Protein AF-0000000080332801 (afdb_homodimer)

pLDDT: mean 93.32, std 7.04, range [42.34, 98.81]

InterPro domains:
  IPR000515 ABC transporter type 1, transmembrane domain MetI-like [PF00528] (77-246)
  IPR000515 ABC transporter type 1, transmembrane domain MetI-like [PS50928] (59-239)
  IPR000515 ABC transporter type 1, transmembrane domain MetI-like [cd06261] (59-235)
  IPR035906 MetI-like superfamily [G3DSA:1.10.3720.10] (52-247)
  IPR035906 MetI-like superfamily [SSF161098] (54-238)

Radius of gyration: 24.76 Å; Cα contacts (8 Å, |Δi|>4): 729; chains: 2; bounding box: 64×70×62 Å

Solvent-accessible surface area (backbone atoms only — not comparable to full-atom values): 24613 Å² total; per-residue (Å²): 95,71,63,58,40,51,51,51,50,52,51,50,48,41,48,49,33,66,64,57,82,47,53,57,58,74,38,53,38,66,66,52,29,50,50,38,45,51,43,22,64,35,76,49,97,91,40,33,26,59,94,69,39,30,50,66,54,20,42,48,51,43,50,48,42,48,53,54,9,25,46,51,7,39,53,50,7,47,54,51,4,49,45,32,29,73,34,66,69,55,29,57,55,44,47,64,57,43,53,49,56,63,51,33,40,65,63,60,53,42,49,57,33,32,70,70,56,40,82,62,66,55,28,57,29,51,46,20,15,61,49,5,17,40,44,14,19,52,28,23,19,53,28,40,56,61,52,56,62,65,60,53,49,50,39,43,71,74,65,42,48,76,66,48,38,41,63,70,45,42,48,64,70,15,40,63,49,26,50,53,13,44,54,50,13,49,53,46,18,52,36,48,48,42,45,47,21,49,65,67,28,72,77,22,42,34,6,48,24,40,54,29,38,76,68,54,36,42,34,53,27,51,42,36,40,48,50,50,30,52,52,41,51,49,50,51,52,50,52,52,52,49,47,49,69,74,40,62,64,73,76,69,111,95,70,62,58,39,51,50,52,49,49,50,50,48,39,50,50,33,66,65,57,83,47,54,58,59,74,37,53,37,65,66,52,29,50,50,38,46,50,42,23,64,36,74,50,96,91,41,34,25,60,96,71,37,32,49,66,52,21,44,48,52,43,51,48,42,47,53,52,10,26,48,52,7,39,53,50,7,47,54,52,5,51,46,32,28,74,34,66,69,55,28,56,56,43,48,63,57,44,51,48,54,62,51,33,38,62,64,59,52,44,48,57,33,32,69,70,57,38,80,63,66,54,27,58,30,51,47,19,16,61,48,5,18,41,45,13,18,51,29,22,19,54,27,39,56,62,53,55,63,65,61,54,48,51,38,42,72,74,66,42,49,75,65,48,37,41,65,70,45,42,47,64,70,14,40,66,50,25,50,52,13,44,54,51,12,48,53,47,18,53,37,48,47,42,45,47,20,49,66,68,29,72,76,22,42,32,6,48,25,41,55,28,38,76,69,53,35,42,36,51,28,51,41,35,38,50,50,50,30,51,51,39,51,50,52,51,52,49,51,52,52,47,48,49,70,75,38,63,64,74,76,70,112

Structure (mmCIF, N/CA/C/O backbone):
data_AF-0000000080332801-model_v1
#
loop_
_entity.id
_entity.type
_entity.pdbx_description
1 polymer 'ABC transporter permease'
#
loop_
_atom_site.group_PDB
_atom_site.id
_atom_site.type_symbol
_atom_site.label_atom_id
_atom_site.label_alt_id
_atom_site.label_comp_id
_atom_site.label_asym_id
_atom_site.label_entity_id
_atom_site.label_seq_id
_atom_site.pdbx_PDB_ins_code
_atom_site.Cartn_x
_atom_site.Cartn_y
_atom_site.Cartn_z
_atom_site.occupancy
_atom_site.B_iso_or_equiv
_atom_site.auth_seq_id
_atom_site.auth_comp_id
_atom_site.auth_asym_id
_atom_site.auth_atom_id
_atom_site.pdbx_PDB_model_num
ATOM 1 N N . MET A 1 1 ? 22.516 17.922 -10.969 1 60.25 1 MET A N 1
ATOM 2 C CA . MET A 1 1 ? 22.812 16.812 -10.062 1 60.25 1 MET A CA 1
ATOM 3 C C . MET A 1 1 ? 21.969 15.594 -10.383 1 60.25 1 MET A C 1
ATOM 5 O O . MET A 1 1 ? 22.469 14.469 -10.406 1 60.25 1 MET A O 1
ATOM 9 N N . PRO A 1 2 ? 20.75 15.844 -10.875 1 74.69 2 PRO A N 1
ATOM 10 C CA . PRO A 1 2 ? 19.953 14.656 -11.203 1 74.69 2 PRO A CA 1
ATOM 11 C C . PRO A 1 2 ? 20.547 13.867 -12.375 1 74.69 2 PRO A C 1
ATOM 13 O O . PRO A 1 2 ? 20.609 12.633 -12.32 1 74.69 2 PRO A O 1
ATOM 16 N N . LEU A 1 3 ? 21.234 14.547 -13.242 1 82.44 3 LEU A N 1
ATOM 17 C CA . LEU A 1 3 ? 21.766 13.859 -14.414 1 82.44 3 LEU A CA 1
ATOM 18 C C . LEU A 1 3 ? 23.047 13.102 -14.07 1 82.44 3 LEU A C 1
ATOM 20 O O . LEU A 1 3 ? 23.281 12 -14.578 1 82.44 3 LEU A O 1
ATOM 24 N N . GLY A 1 4 ? 23.781 13.711 -13.219 1 84.75 4 GLY A N 1
ATOM 25 C CA . GLY A 1 4 ? 25 13.055 -12.758 1 84.75 4 GLY A CA 1
ATOM 26 C C . GLY A 1 4 ? 24.734 11.773 -11.992 1 84.75 4 GLY A C 1
ATOM 27 O O . GLY A 1 4 ? 25.438 10.781 -12.164 1 84.75 4 GLY A O 1
ATOM 28 N N . SER A 1 5 ? 23.703 11.891 -11.258 1 88.69 5 SER A N 1
ATOM 29 C CA . SER A 1 5 ? 23.312 10.719 -10.477 1 88.69 5 SER A CA 1
ATOM 30 C C . SER A 1 5 ? 22.844 9.578 -11.375 1 88.69 5 SER A C 1
ATOM 32 O O . SER A 1 5 ? 23.172 8.414 -11.125 1 88.69 5 SER A O 1
ATOM 34 N N . LEU A 1 6 ? 22.125 9.859 -12.391 1 89 6 LEU A N 1
ATOM 35 C CA . LEU A 1 6 ? 21.625 8.852 -13.328 1 89 6 LEU A CA 1
ATOM 36 C C . LEU A 1 6 ? 22.781 8.227 -14.117 1 89 6 LEU A C 1
ATOM 38 O O . LEU A 1 6 ? 22.812 7.012 -14.305 1 89 6 LEU A O 1
ATOM 42 N N . LEU A 1 7 ? 23.703 9.078 -14.523 1 90 7 LEU A N 1
ATOM 43 C CA . LEU A 1 7 ? 24.859 8.586 -15.273 1 90 7 LEU A CA 1
ATOM 44 C C . LEU A 1 7 ? 25.703 7.66 -14.414 1 90 7 LEU A C 1
ATOM 46 O O . LEU A 1 7 ? 26.172 6.621 -14.891 1 90 7 LEU A O 1
ATOM 50 N N . LEU A 1 8 ? 25.875 8.094 -13.242 1 89 8 LEU A N 1
ATOM 51 C CA . LEU A 1 8 ? 26.641 7.258 -12.32 1 89 8 LEU A CA 1
ATOM 52 C C . LEU A 1 8 ? 25.953 5.91 -12.117 1 89 8 LEU A C 1
ATOM 54 O O . LEU A 1 8 ? 26.609 4.871 -12.086 1 89 8 LEU A O 1
ATOM 58 N N . PHE A 1 9 ? 24.688 5.953 -11.984 1 90.12 9 PHE A N 1
ATOM 59 C CA . PHE A 1 9 ? 23.922 4.723 -11.805 1 90.12 9 PHE A CA 1
ATOM 60 C C . PHE A 1 9 ? 24.062 3.816 -13.023 1 90.12 9 PHE A C 1
ATOM 62 O O . PHE A 1 9 ? 24.281 2.611 -12.883 1 90.12 9 PHE A O 1
ATOM 69 N N . LEU A 1 10 ? 23.984 4.41 -14.203 1 89.81 10 LEU A N 1
ATOM 70 C CA . LEU A 1 10 ? 24.062 3.627 -15.43 1 89.81 10 LEU A CA 1
ATOM 71 C C . LEU A 1 10 ? 25.453 3.031 -15.609 1 89.81 10 LEU A C 1
ATOM 73 O O . LEU A 1 10 ? 25.594 1.893 -16.062 1 89.81 10 LEU A O 1
ATOM 77 N N . LEU A 1 11 ? 26.391 3.785 -15.242 1 91.25 11 LEU A N 1
ATOM 78 C CA . LEU A 1 11 ? 27.766 3.312 -15.336 1 91.25 11 LEU A CA 1
ATOM 79 C C . LEU A 1 11 ? 28.016 2.172 -14.352 1 91.25 11 LEU A C 1
ATOM 81 O O . LEU A 1 11 ? 28.656 1.173 -14.703 1 91.25 11 LEU A O 1
ATOM 85 N N . LEU A 1 12 ? 27.5 2.32 -13.219 1 90.69 12 LEU A N 1
ATOM 86 C CA . LEU A 1 12 ? 27.656 1.27 -12.219 1 90.69 12 LEU A CA 1
ATOM 87 C C . LEU A 1 12 ? 26.891 0.014 -12.625 1 90.69 12 LEU A C 1
ATOM 89 O O . LEU A 1 12 ? 27.375 -1.104 -12.43 1 90.69 12 LEU A O 1
ATOM 93 N N . TRP A 1 13 ? 25.719 0.267 -13.172 1 91.69 13 TRP A N 1
ATOM 94 C CA . TRP A 1 13 ? 24.906 -0.839 -13.672 1 91.69 13 TRP A CA 1
ATOM 95 C C . TRP A 1 13 ? 25.625 -1.595 -14.773 1 91.69 13 TRP A C 1
ATOM 97 O O . TRP A 1 13 ? 25.734 -2.822 -14.727 1 91.69 13 TRP A O 1
ATOM 107 N N . GLN A 1 14 ? 26.203 -0.859 -15.648 1 91.19 14 GLN A N 1
ATOM 108 C CA . GLN A 1 14 ? 26.938 -1.455 -16.75 1 91.19 14 GLN A CA 1
ATOM 109 C C . GLN A 1 14 ? 28.188 -2.182 -16.266 1 91.19 14 GLN A C 1
ATOM 111 O O . GLN A 1 14 ? 28.516 -3.266 -16.75 1 91.19 14 GLN A O 1
ATOM 116 N N . ALA A 1 15 ? 28.812 -1.597 -15.328 1 92.06 15 ALA A N 1
ATOM 117 C CA . ALA A 1 15 ? 30.016 -2.195 -14.773 1 92.06 15 ALA A CA 1
ATOM 118 C C . ALA A 1 15 ? 29.703 -3.498 -14.047 1 92.06 15 ALA A C 1
ATOM 120 O O . ALA A 1 15 ? 30.453 -4.477 -14.164 1 92.06 15 ALA A O 1
ATOM 121 N N . LEU A 1 16 ? 28.641 -3.453 -13.391 1 90.19 16 LEU A N 1
ATOM 122 C CA . LEU A 1 16 ? 28.234 -4.656 -12.672 1 90.19 16 LEU A CA 1
ATOM 123 C C . LEU A 1 16 ? 27.859 -5.77 -13.641 1 90.19 16 LEU A C 1
ATOM 125 O O . LEU A 1 16 ? 28.25 -6.926 -13.445 1 90.19 16 LEU A O 1
ATOM 129 N N . ALA A 1 17 ? 27.156 -5.414 -14.617 1 89.88 17 ALA A N 1
ATOM 130 C CA . ALA A 1 17 ? 26.734 -6.395 -15.617 1 89.88 17 ALA A CA 1
ATOM 131 C C . ALA A 1 17 ? 27.938 -6.957 -16.359 1 89.88 17 ALA A C 1
ATOM 133 O O . ALA A 1 17 ? 27.984 -8.148 -16.672 1 89.88 17 ALA A O 1
ATOM 134 N N . ALA A 1 18 ? 28.906 -6.098 -16.547 1 89.38 18 ALA A N 1
ATOM 135 C CA . ALA A 1 18 ? 30.078 -6.477 -17.328 1 89.38 18 ALA A CA 1
ATOM 136 C C . ALA A 1 18 ? 31.062 -7.281 -16.484 1 89.38 18 ALA A C 1
ATOM 138 O O . ALA A 1 18 ? 31.906 -8.016 -17.031 1 89.38 18 ALA A O 1
ATOM 139 N N . SER A 1 19 ? 31.016 -7.09 -15.227 1 89.38 19 SER A N 1
ATOM 140 C CA . SER A 1 19 ? 31.969 -7.75 -14.352 1 89.38 19 SER A CA 1
ATOM 141 C C . SER A 1 19 ? 31.828 -9.266 -14.406 1 89.38 19 SER A C 1
ATOM 143 O O . SER A 1 19 ? 32.75 -10 -14.055 1 89.38 19 SER A O 1
ATOM 145 N N . GLY A 1 20 ? 30.625 -9.711 -14.742 1 85.25 20 GLY A N 1
ATOM 146 C CA . GLY A 1 20 ? 30.375 -11.148 -14.797 1 85.25 20 GLY A CA 1
ATOM 147 C C . GLY A 1 20 ? 30.172 -11.758 -13.422 1 85.25 20 GLY A C 1
ATOM 148 O O . GLY A 1 20 ? 30.047 -12.984 -13.297 1 85.25 20 GLY A O 1
ATOM 149 N N . ALA A 1 21 ? 30.125 -10.922 -12.469 1 85.69 21 ALA A N 1
ATOM 150 C CA . ALA A 1 21 ? 29.922 -11.406 -11.102 1 85.69 21 ALA A CA 1
ATOM 151 C C . ALA A 1 21 ? 28.547 -12.07 -10.953 1 85.69 21 ALA A C 1
ATOM 153 O O . ALA A 1 21 ? 28.359 -12.93 -10.094 1 85.69 21 ALA A O 1
ATOM 154 N N . TRP A 1 22 ? 27.656 -11.68 -11.82 1 86 22 TRP A N 1
ATOM 155 C CA . TRP A 1 22 ? 26.297 -12.219 -11.805 1 86 22 TRP A CA 1
ATOM 156 C C . TRP A 1 22 ? 25.875 -12.656 -13.203 1 86 22 TRP A C 1
ATOM 158 O O . TRP A 1 22 ? 26.391 -12.156 -14.203 1 86 22 TRP A O 1
ATOM 168 N N . SER A 1 23 ? 25.016 -13.625 -13.188 1 89.44 23 SER A N 1
ATOM 169 C CA . SER A 1 23 ? 24.453 -14.055 -14.461 1 89.44 23 SER A CA 1
ATOM 170 C C . SER A 1 23 ? 23.609 -12.953 -15.102 1 89.44 23 SER A C 1
ATOM 172 O O . SER A 1 23 ? 23.141 -12.047 -14.406 1 89.44 23 SER A O 1
ATOM 174 N N . GLU A 1 24 ? 23.453 -13.039 -16.359 1 87.75 24 GLU A N 1
ATOM 175 C CA . GLU A 1 24 ? 22.625 -12.078 -17.078 1 87.75 24 GLU A CA 1
ATOM 176 C C . GLU A 1 24 ? 21.156 -12.164 -16.641 1 87.75 24 GLU A C 1
ATOM 178 O O . GLU A 1 24 ? 20.406 -11.203 -16.781 1 87.75 24 GLU A O 1
ATOM 183 N N . THR A 1 25 ? 20.875 -13.312 -16.156 1 87.56 25 THR A N 1
ATOM 184 C CA . THR A 1 25 ? 19.516 -13.477 -15.648 1 87.56 25 THR A CA 1
ATOM 185 C C . THR A 1 25 ? 19.297 -12.625 -14.406 1 87.56 25 THR A C 1
ATOM 187 O O . THR A 1 25 ? 18.219 -12.07 -14.203 1 87.56 25 THR A O 1
ATOM 190 N N . LEU A 1 26 ? 20.297 -12.484 -13.672 1 90.44 26 LEU A N 1
ATOM 191 C CA . LEU A 1 26 ? 20.203 -11.727 -12.43 1 90.44 26 LEU A CA 1
ATOM 192 C C . LEU A 1 26 ? 20.391 -10.234 -12.688 1 90.44 26 LEU A C 1
ATOM 194 O O . LEU A 1 26 ? 19.625 -9.406 -12.203 1 90.44 26 LEU A O 1
ATOM 198 N N . VAL A 1 27 ? 21.391 -9.961 -13.523 1 92.81 27 VAL A N 1
ATOM 199 C CA . VAL A 1 27 ? 21.688 -8.562 -13.82 1 92.81 27 VAL A CA 1
ATOM 200 C C . VAL A 1 27 ? 21.922 -8.391 -15.32 1 92.81 27 VAL A C 1
ATOM 202 O O . VAL A 1 27 ? 23.062 -8.391 -15.781 1 92.81 27 VAL A O 1
ATOM 205 N N . PRO A 1 28 ? 20.828 -8.195 -15.984 1 94.62 28 PRO A N 1
ATOM 206 C CA . PRO A 1 28 ? 21.031 -7.934 -17.422 1 94.62 28 PRO A CA 1
ATOM 207 C C . PRO A 1 28 ? 21.641 -6.559 -17.688 1 94.62 28 PRO A C 1
ATOM 209 O O . PRO A 1 28 ? 21.344 -5.602 -16.969 1 94.62 28 PRO A O 1
ATOM 212 N N . PRO A 1 29 ? 22.484 -6.559 -18.703 1 94.12 29 PRO A N 1
ATOM 213 C CA . PRO A 1 29 ? 22.984 -5.23 -19.047 1 94.12 29 PRO A CA 1
ATOM 214 C C . PRO A 1 29 ? 21.875 -4.281 -19.516 1 94.12 29 PRO A C 1
ATOM 216 O O . PRO A 1 29 ? 20.828 -4.734 -19.984 1 94.12 29 PRO A O 1
ATOM 219 N N . PRO A 1 30 ? 22.188 -3.035 -19.406 1 94.75 30 PRO A N 1
ATOM 220 C CA . PRO A 1 30 ? 21.188 -2.043 -19.812 1 94.75 30 PRO A CA 1
ATOM 221 C C . PRO A 1 30 ? 20.75 -2.203 -21.281 1 94.75 30 PRO A C 1
ATOM 223 O O . PRO A 1 30 ? 19.609 -1.921 -21.609 1 94.75 30 PRO A O 1
ATOM 226 N N . THR A 1 31 ? 21.594 -2.703 -22.094 1 94.25 31 THR A N 1
ATOM 227 C CA . THR A 1 31 ? 21.281 -2.859 -23.516 1 94.25 31 THR A CA 1
ATOM 228 C C . THR A 1 31 ? 20.203 -3.926 -23.703 1 94.25 31 THR A C 1
ATOM 230 O O . THR A 1 31 ? 19.344 -3.789 -24.578 1 94.25 31 THR A O 1
ATOM 233 N N . LYS A 1 32 ? 20.219 -4.941 -22.922 1 95.69 32 LYS A N 1
ATOM 234 C CA . LYS A 1 32 ? 19.219 -5.996 -23.016 1 95.69 32 LYS A CA 1
ATOM 235 C C . LYS A 1 32 ? 17.859 -5.5 -22.531 1 95.69 32 LYS A C 1
ATOM 237 O O . LYS A 1 32 ? 16.828 -5.91 -23.062 1 95.69 32 LYS A O 1
ATOM 242 N N . VAL A 1 33 ? 17.906 -4.699 -21.562 1 97.19 33 VAL A N 1
ATOM 243 C CA . VAL A 1 33 ? 16.672 -4.109 -21.062 1 97.19 33 VAL A CA 1
ATOM 244 C C . VAL A 1 33 ? 16.078 -3.184 -22.125 1 97.19 33 VAL A C 1
ATOM 246 O O . VAL A 1 33 ? 14.867 -3.176 -22.344 1 97.19 33 VAL A O 1
ATOM 249 N N . TRP A 1 34 ? 16.938 -2.447 -22.781 1 96.56 34 TRP A N 1
ATOM 250 C CA . TRP A 1 34 ? 16.484 -1.583 -23.875 1 96.56 34 TRP A CA 1
ATOM 251 C C . TRP A 1 34 ? 15.891 -2.406 -25.016 1 96.56 34 TRP A C 1
ATOM 253 O O . TRP A 1 34 ? 14.852 -2.049 -25.578 1 96.56 34 TRP A O 1
ATOM 263 N N . ASP A 1 35 ? 16.562 -3.482 -25.344 1 96.38 35 ASP A N 1
ATOM 264 C CA . ASP A 1 35 ? 16.062 -4.363 -26.391 1 96.38 35 ASP A CA 1
ATOM 265 C C . ASP A 1 35 ? 14.688 -4.93 -26.031 1 96.38 35 ASP A C 1
ATOM 267 O O . ASP A 1 35 ? 13.797 -5.008 -26.875 1 96.38 35 ASP A O 1
ATOM 271 N N . ALA A 1 36 ? 14.602 -5.297 -24.766 1 97.12 36 ALA A N 1
ATOM 272 C CA . ALA A 1 36 ? 13.312 -5.793 -24.281 1 97.12 36 ALA A CA 1
ATOM 273 C C . ALA A 1 36 ? 12.234 -4.723 -24.406 1 97.12 36 ALA A C 1
ATOM 275 O O . ALA A 1 36 ? 11.102 -5.016 -24.797 1 97.12 36 ALA A O 1
ATOM 276 N N . PHE A 1 37 ? 12.594 -3.506 -24.125 1 97.94 37 PHE A N 1
ATOM 277 C CA . PHE A 1 37 ? 11.664 -2.393 -24.234 1 97.94 37 PHE A CA 1
ATOM 278 C C . PHE A 1 37 ? 11.188 -2.236 -25.688 1 97.94 37 PHE A C 1
ATOM 280 O O . PHE A 1 37 ? 9.992 -2.078 -25.938 1 97.94 37 PHE A O 1
ATOM 287 N N . VAL A 1 38 ? 12.094 -2.328 -26.547 1 96.94 38 VAL A N 1
ATOM 288 C CA . VAL A 1 38 ? 11.773 -2.172 -27.953 1 96.94 38 VAL A CA 1
ATOM 289 C C . VAL A 1 38 ? 10.898 -3.336 -28.422 1 96.94 38 VAL A C 1
ATOM 291 O O . VAL A 1 38 ? 9.883 -3.131 -29.094 1 96.94 38 VAL A O 1
ATOM 294 N N . ASP A 1 39 ? 11.273 -4.508 -28.078 1 96.19 39 ASP A N 1
ATOM 295 C CA . ASP A 1 39 ? 10.516 -5.695 -28.453 1 96.19 39 ASP A CA 1
ATOM 296 C C . ASP A 1 39 ? 9.086 -5.637 -27.906 1 96.19 39 ASP A C 1
ATOM 298 O O . ASP A 1 39 ? 8.141 -6.023 -28.594 1 96.19 39 ASP A O 1
ATOM 302 N N . LEU A 1 40 ? 8.945 -5.152 -26.719 1 96.94 40 LEU A N 1
ATOM 303 C CA . LEU A 1 40 ? 7.641 -5.09 -26.062 1 96.94 40 LEU A CA 1
ATOM 304 C C . LEU A 1 40 ? 6.781 -3.99 -26.672 1 96.94 40 LEU A C 1
ATOM 306 O O . LEU A 1 40 ? 5.555 -3.998 -26.516 1 96.94 40 LEU A O 1
ATOM 310 N N . SER A 1 41 ? 7.445 -3.07 -27.359 1 96.94 41 SER A N 1
ATOM 311 C CA . SER A 1 41 ? 6.723 -1.901 -27.859 1 96.94 41 SER A CA 1
ATOM 312 C C . SER A 1 41 ? 6.391 -2.041 -29.344 1 96.94 41 SER A C 1
ATOM 314 O O . SER A 1 41 ? 5.691 -1.199 -29.906 1 96.94 41 SER A O 1
ATOM 316 N N . THR A 1 42 ? 6.934 -3.047 -29.906 1 94.5 42 THR A N 1
ATOM 317 C CA . THR A 1 42 ? 6.789 -3.213 -31.359 1 94.5 42 THR A CA 1
ATOM 318 C C . THR A 1 42 ? 6.469 -4.664 -31.703 1 94.5 42 THR A C 1
ATOM 320 O O . THR A 1 42 ? 6.082 -5.445 -30.828 1 94.5 42 THR A O 1
ATOM 323 N N . THR A 1 43 ? 6.332 -4.906 -33.031 1 91.69 43 THR A N 1
ATOM 324 C CA . THR A 1 43 ? 6.203 -6.258 -33.562 1 91.69 43 THR A CA 1
ATOM 325 C C . THR A 1 43 ? 7.5 -6.703 -34.25 1 91.69 43 THR A C 1
ATOM 327 O O . THR A 1 43 ? 8.016 -6.02 -35.125 1 91.69 43 THR A O 1
ATOM 330 N N . HIS A 1 44 ? 8 -7.711 -33.656 1 85.31 44 HIS A N 1
ATOM 331 C CA . HIS A 1 44 ? 9.242 -8.258 -34.219 1 85.31 44 HIS A CA 1
ATOM 332 C C . HIS A 1 44 ? 9.133 -9.758 -34.438 1 85.31 44 HIS A C 1
ATOM 334 O O . HIS A 1 44 ? 8.711 -10.492 -33.531 1 85.31 44 HIS A O 1
ATOM 340 N N . HIS A 1 45 ? 9.578 -10.219 -35.594 1 84.81 45 HIS A N 1
ATOM 341 C CA . HIS A 1 45 ? 9.641 -11.633 -35.969 1 84.81 45 HIS A CA 1
ATOM 342 C C . HIS A 1 45 ? 8.32 -12.328 -35.656 1 84.81 45 HIS A C 1
ATOM 344 O O . HIS A 1 45 ? 8.297 -13.406 -35.062 1 84.81 45 HIS A O 1
ATOM 350 N N . GLY A 1 46 ? 7.18 -11.648 -35.875 1 86.88 46 GLY A N 1
ATOM 351 C CA . GLY A 1 46 ? 5.859 -12.25 -35.75 1 86.88 46 GLY A CA 1
ATOM 352 C C . GLY A 1 46 ? 5.312 -12.211 -34.344 1 86.88 46 GLY A C 1
ATOM 353 O O . GLY A 1 46 ? 4.18 -12.625 -34.094 1 86.88 46 GLY A O 1
ATOM 354 N N . VAL A 1 47 ? 6.148 -11.719 -33.406 1 88.62 47 VAL A N 1
ATOM 355 C CA . VAL A 1 47 ? 5.699 -11.641 -32 1 88.62 47 VAL A CA 1
ATOM 356 C C . VAL A 1 47 ? 5.391 -10.195 -31.641 1 88.62 47 VAL A C 1
ATOM 358 O O . VAL A 1 47 ? 6.25 -9.32 -31.781 1 88.62 47 VAL A O 1
ATOM 361 N N . ARG A 1 48 ? 4.195 -9.969 -31.234 1 93.38 48 ARG A N 1
ATOM 362 C CA . ARG A 1 48 ? 3.775 -8.625 -30.875 1 93.38 48 ARG A CA 1
ATOM 363 C C . ARG A 1 48 ? 3.814 -8.438 -29.359 1 93.38 48 ARG A C 1
ATOM 365 O O . ARG A 1 48 ? 2.963 -8.961 -28.641 1 93.38 48 ARG A O 1
ATOM 372 N N . GLY A 1 49 ? 4.75 -7.656 -28.938 1 95.5 49 GLY A N 1
ATOM 373 C CA . GLY A 1 49 ? 4.859 -7.367 -27.516 1 95.5 49 GLY A CA 1
ATOM 374 C C . GLY A 1 49 ? 5.055 -8.609 -26.656 1 95.5 49 GLY A C 1
ATOM 375 O O . GLY A 1 49 ? 5.945 -9.414 -26.938 1 95.5 49 GLY A O 1
ATOM 376 N N . TYR A 1 50 ? 4.34 -8.695 -25.656 1 94.06 50 TYR A N 1
ATOM 377 C CA . TYR A 1 50 ? 4.359 -9.836 -24.75 1 94.06 50 TYR A CA 1
ATOM 378 C C . TYR A 1 50 ? 3.053 -10.617 -24.828 1 94.06 50 TYR A C 1
ATOM 380 O O . TYR A 1 50 ? 2.016 -10.148 -24.344 1 94.06 50 TYR A O 1
ATOM 388 N N . ASN A 1 51 ? 3.068 -11.812 -25.375 1 90.62 51 ASN A N 1
ATOM 389 C CA . ASN A 1 51 ? 1.888 -12.656 -25.547 1 90.62 51 ASN A CA 1
ATOM 390 C C . ASN A 1 51 ? 0.813 -11.945 -26.375 1 90.62 51 ASN A C 1
ATOM 392 O O . ASN A 1 51 ? -0.357 -11.93 -25.984 1 90.62 51 ASN A O 1
ATOM 396 N N . GLY A 1 52 ? 1.263 -11.172 -27.391 1 93.94 52 GLY A N 1
ATOM 397 C CA . GLY A 1 52 ? 0.351 -10.547 -28.344 1 93.94 52 GLY A CA 1
ATOM 398 C C . GLY A 1 52 ? -0.138 -9.188 -27.891 1 93.94 52 GLY A C 1
ATOM 399 O O . GLY A 1 52 ? -1.031 -8.602 -28.516 1 93.94 52 GLY A O 1
ATOM 400 N N . THR A 1 53 ? 0.363 -8.648 -26.797 1 96.38 53 THR A N 1
ATOM 401 C CA . THR A 1 53 ? -0.044 -7.363 -26.25 1 96.38 53 THR A CA 1
ATOM 402 C C . THR A 1 53 ? 1.17 -6.469 -26.016 1 96.38 53 THR A C 1
ATOM 404 O O . THR A 1 53 ? 2.115 -6.867 -25.328 1 96.38 53 THR A O 1
ATOM 407 N N . THR A 1 54 ? 1.101 -5.297 -26.547 1 97.56 54 THR A N 1
ATOM 408 C CA . THR A 1 54 ? 2.246 -4.402 -26.438 1 97.56 54 THR A CA 1
ATOM 409 C C . THR A 1 54 ? 2.322 -3.793 -25.047 1 97.56 54 THR A C 1
ATOM 411 O O . THR A 1 54 ? 1.35 -3.838 -24.281 1 97.56 54 THR A O 1
ATOM 414 N N . LEU A 1 55 ? 3.502 -3.223 -24.797 1 97.94 55 LEU A N 1
ATOM 415 C CA . LEU A 1 55 ? 3.732 -2.588 -23.5 1 97.94 55 LEU A CA 1
ATOM 416 C C . LEU A 1 55 ? 2.693 -1.506 -23.234 1 97.94 55 LEU A C 1
ATOM 418 O O . LEU A 1 55 ? 2.113 -1.451 -22.156 1 97.94 55 LEU A O 1
ATOM 422 N N . ILE A 1 56 ? 2.432 -0.714 -24.219 1 97.38 56 ILE A N 1
ATOM 423 C CA . ILE A 1 56 ? 1.509 0.404 -24.047 1 97.38 56 ILE A CA 1
ATOM 424 C C . ILE A 1 56 ? 0.087 -0.124 -23.875 1 97.38 56 ILE A C 1
ATOM 426 O O . ILE A 1 56 ? -0.716 0.476 -23.156 1 97.38 56 ILE A O 1
ATOM 430 N N . GLU A 1 57 ? -0.202 -1.224 -24.484 1 97.69 57 GLU A N 1
ATOM 431 C CA . GLU A 1 57 ? -1.515 -1.838 -24.312 1 97.69 57 GLU A CA 1
ATOM 432 C C . GLU A 1 57 ? -1.672 -2.41 -22.906 1 97.69 57 GLU A C 1
ATOM 434 O O . GLU A 1 57 ? -2.727 -2.26 -22.281 1 97.69 57 GLU A O 1
ATOM 439 N N . HIS A 1 58 ? -0.625 -3.115 -22.391 1 98 58 HIS A N 1
ATOM 440 C CA . HIS A 1 58 ? -0.649 -3.576 -21 1 98 58 HIS A CA 1
ATOM 441 C C . HIS A 1 58 ? -0.833 -2.408 -20.047 1 98 58 HIS A C 1
ATOM 443 O O . HIS A 1 58 ? -1.637 -2.488 -19.109 1 98 58 HIS A O 1
ATOM 449 N N . LEU A 1 59 ? -0.129 -1.368 -20.328 1 97.81 59 LEU A N 1
ATOM 450 C CA . LEU A 1 59 ? -0.234 -0.176 -19.5 1 97.81 59 LEU A CA 1
ATOM 451 C C . LEU A 1 59 ? -1.628 0.435 -19.594 1 97.81 59 LEU A C 1
ATOM 453 O O . LEU A 1 59 ? -2.197 0.858 -18.594 1 97.81 59 LEU A O 1
ATOM 457 N N . GLY A 1 60 ? -2.154 0.501 -20.75 1 97.94 60 GLY A N 1
ATOM 458 C CA . GLY A 1 60 ? -3.496 1.027 -20.953 1 97.94 60 GLY A CA 1
ATOM 459 C C . GLY A 1 60 ? -4.559 0.264 -20.188 1 97.94 60 GLY A C 1
ATOM 460 O O . GLY A 1 60 ? -5.473 0.865 -19.609 1 97.94 60 GLY A O 1
ATOM 461 N N . ILE A 1 61 ? -4.445 -1.002 -20.188 1 97.88 61 ILE A N 1
ATOM 462 C CA . ILE A 1 61 ? -5.379 -1.855 -19.469 1 97.88 61 ILE A CA 1
ATOM 463 C C . ILE A 1 61 ? -5.293 -1.556 -17.969 1 97.88 61 ILE A C 1
ATOM 465 O O . ILE A 1 61 ? -6.32 -1.367 -17.312 1 97.88 61 ILE A O 1
ATOM 469 N N . SER A 1 62 ? -4.117 -1.477 -17.453 1 98.25 62 SER A N 1
ATOM 470 C CA . SER A 1 62 ? -3.898 -1.175 -16.047 1 98.25 62 SER A CA 1
ATOM 471 C C . SER A 1 62 ? -4.438 0.207 -15.688 1 98.25 62 SER A C 1
ATOM 473 O O . SER A 1 62 ? -5.109 0.371 -14.664 1 98.25 62 SER A O 1
ATOM 475 N N . LEU A 1 63 ? -4.18 1.196 -16.562 1 98 63 LEU A N 1
ATOM 476 C CA . LEU A 1 63 ? -4.609 2.564 -16.281 1 98 63 LEU A CA 1
ATOM 477 C C . LEU A 1 63 ? -6.129 2.678 -16.344 1 98 63 LEU A C 1
ATOM 479 O O . LEU A 1 63 ? -6.727 3.463 -15.609 1 98 63 LEU A O 1
ATOM 483 N N . ARG A 1 64 ? -6.707 1.929 -17.172 1 98.06 64 ARG A N 1
ATOM 484 C CA . ARG A 1 64 ? -8.164 1.91 -17.25 1 98.06 64 ARG A CA 1
ATOM 485 C C . ARG A 1 64 ? -8.773 1.351 -15.969 1 98.06 64 ARG A C 1
ATOM 487 O O . ARG A 1 64 ? -9.789 1.862 -15.477 1 98.06 64 ARG A O 1
ATOM 494 N N . ARG A 1 65 ? -8.203 0.334 -15.453 1 98.56 65 ARG A N 1
ATOM 495 C CA . ARG A 1 65 ? -8.656 -0.242 -14.195 1 98.56 65 ARG A CA 1
ATOM 496 C C . ARG A 1 65 ? -8.586 0.781 -13.062 1 98.56 65 ARG A C 1
ATOM 498 O O . ARG A 1 65 ? -9.508 0.89 -12.258 1 98.56 65 ARG A O 1
ATOM 505 N N . ILE A 1 66 ? -7.5 1.507 -13.055 1 98.12 66 ILE A N 1
ATOM 506 C CA . ILE A 1 66 ? -7.328 2.525 -12.023 1 98.12 66 ILE A CA 1
ATOM 507 C C . ILE A 1 66 ? -8.398 3.602 -12.172 1 98.12 66 ILE A C 1
ATOM 509 O O . ILE A 1 66 ? -9.031 4 -11.195 1 98.12 66 ILE A O 1
ATOM 513 N N . ALA A 1 67 ? -8.57 4.023 -13.43 1 98.12 67 ALA A N 1
ATOM 514 C CA . ALA A 1 67 ? -9.547 5.074 -13.688 1 98.12 67 ALA A CA 1
ATOM 515 C C . ALA A 1 67 ? -10.945 4.645 -13.258 1 98.12 67 ALA A C 1
ATOM 517 O O . ALA A 1 67 ? -11.664 5.398 -12.586 1 98.12 67 ALA A O 1
ATOM 518 N N . LEU A 1 68 ? -11.305 3.457 -13.555 1 98.44 68 LEU A N 1
ATOM 519 C CA . LEU A 1 68 ? -12.641 2.963 -13.242 1 98.44 68 LEU A CA 1
ATOM 520 C C . LEU A 1 68 ? -12.781 2.668 -11.758 1 98.44 68 LEU A C 1
ATOM 522 O O . LEU A 1 68 ? -13.703 3.158 -11.102 1 98.44 68 LEU A O 1
ATOM 526 N N . GLY A 1 69 ? -11.883 1.88 -11.234 1 98.69 69 GLY A N 1
ATOM 527 C CA . GLY A 1 69 ? -11.945 1.485 -9.836 1 98.69 69 GLY A CA 1
ATOM 528 C C . GLY A 1 69 ? -11.789 2.65 -8.875 1 98.69 69 GLY A C 1
ATOM 529 O O . GLY A 1 69 ? -12.648 2.883 -8.023 1 98.69 69 GLY A O 1
ATOM 530 N N . ALA A 1 70 ? -10.68 3.371 -9.047 1 98.5 70 ALA A N 1
ATOM 531 C CA . ALA A 1 70 ? -10.453 4.531 -8.188 1 98.5 70 ALA A CA 1
ATOM 532 C C . ALA A 1 70 ? -11.547 5.582 -8.383 1 98.5 70 ALA A C 1
ATOM 534 O O . ALA A 1 70 ? -11.961 6.242 -7.43 1 98.5 70 ALA A O 1
ATOM 535 N N . GLY A 1 71 ? -11.953 5.734 -9.641 1 98.62 71 GLY A N 1
ATOM 536 C CA . GLY A 1 71 ? -13.039 6.672 -9.898 1 98.62 71 GLY A CA 1
ATOM 537 C C . GLY A 1 71 ? -14.297 6.371 -9.109 1 98.62 71 GLY A C 1
ATOM 538 O O . GLY A 1 71 ? -14.883 7.27 -8.508 1 98.62 71 GLY A O 1
ATOM 539 N N . ILE A 1 72 ? -14.68 5.164 -9.07 1 98.81 72 ILE A N 1
ATOM 540 C CA . ILE A 1 72 ? -15.852 4.727 -8.32 1 98.81 72 ILE A CA 1
ATOM 541 C C . ILE A 1 72 ? -15.625 4.953 -6.828 1 98.81 72 ILE A C 1
ATOM 543 O O . ILE A 1 72 ? -16.5 5.465 -6.133 1 98.81 72 ILE A O 1
ATOM 547 N N . GLY A 1 73 ? -14.445 4.57 -6.367 1 98.81 73 GLY A N 1
ATOM 548 C CA . GLY A 1 73 ? -14.117 4.762 -4.965 1 98.81 73 GLY A CA 1
ATOM 549 C C . GLY A 1 73 ? -14.102 6.219 -4.547 1 98.81 73 GLY A C 1
ATOM 550 O O . GLY A 1 73 ? -14.602 6.566 -3.473 1 98.81 73 GLY A O 1
ATOM 551 N N . ILE A 1 74 ? -13.539 7.031 -5.371 1 98.62 74 ILE A N 1
ATOM 552 C CA . ILE A 1 74 ? -13.453 8.461 -5.105 1 98.62 74 ILE A CA 1
ATOM 553 C C . ILE A 1 74 ? -14.859 9.062 -5.074 1 98.62 74 ILE A C 1
ATOM 555 O O . ILE A 1 74 ? -15.203 9.82 -4.16 1 98.62 74 ILE A O 1
ATOM 559 N N . ALA A 1 75 ? -15.695 8.68 -6.039 1 98.56 75 ALA A N 1
ATOM 560 C CA . ALA A 1 75 ? -17.062 9.18 -6.086 1 98.56 75 ALA A CA 1
ATOM 561 C C . ALA A 1 75 ? -17.844 8.766 -4.836 1 98.56 75 ALA A C 1
ATOM 563 O O . ALA A 1 75 ? -18.516 9.586 -4.215 1 98.56 75 ALA A O 1
ATOM 564 N N . ALA A 1 76 ? -17.719 7.555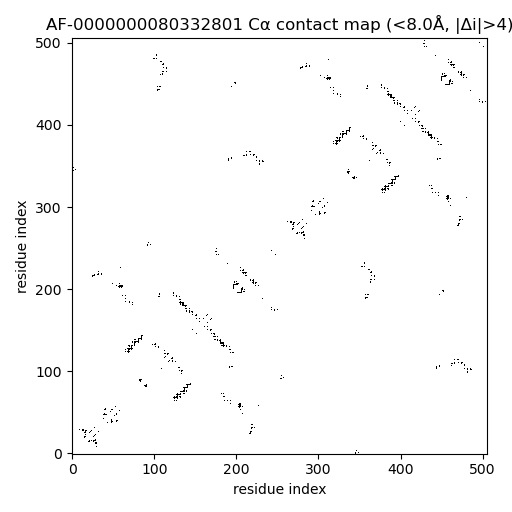 -4.484 1 98.69 76 ALA A N 1
ATOM 565 C CA . ALA A 1 76 ? -18.391 7.059 -3.283 1 98.69 76 ALA A CA 1
ATOM 566 C C . ALA A 1 76 ? -17.844 7.75 -2.033 1 98.69 76 ALA A C 1
ATOM 568 O O . ALA A 1 76 ? -18.625 8.094 -1.13 1 98.69 76 ALA A O 1
ATOM 569 N N . GLY A 1 77 ? -16.531 7.906 -1.985 1 98.5 77 GLY A N 1
ATOM 570 C CA . GLY A 1 77 ? -15.914 8.586 -0.854 1 98.5 77 GLY A CA 1
ATOM 571 C C . GLY A 1 77 ? -16.375 10.016 -0.691 1 98.5 77 GLY A C 1
ATOM 572 O O . GLY A 1 77 ? -16.594 10.484 0.431 1 98.5 77 GLY A O 1
ATOM 573 N N . LEU A 1 78 ? -16.547 10.68 -1.809 1 97.38 78 LEU A N 1
ATOM 574 C CA . LEU A 1 78 ? -17.016 12.055 -1.783 1 97.38 78 LEU A CA 1
ATOM 575 C C . LEU A 1 78 ? -18.438 12.125 -1.247 1 97.38 78 LEU A C 1
ATOM 577 O O . LEU A 1 78 ? -18.75 12.953 -0.382 1 97.38 78 LEU A O 1
ATOM 581 N N . VAL A 1 79 ? -19.266 11.242 -1.719 1 96.81 79 VAL A N 1
ATOM 582 C CA . VAL A 1 79 ? -20.672 11.242 -1.327 1 96.81 79 VAL A CA 1
ATOM 583 C C . VAL A 1 79 ? -20.797 10.883 0.152 1 96.81 79 VAL A C 1
ATOM 585 O O . VAL A 1 79 ? -21.438 11.602 0.92 1 96.81 79 VAL A O 1
ATOM 588 N N . PHE A 1 80 ? -20.125 9.875 0.572 1 97.69 80 PHE A N 1
ATOM 589 C CA . PHE A 1 80 ? -20.219 9.43 1.956 1 97.69 80 PHE A CA 1
ATOM 590 C C . PHE A 1 80 ? -19.531 10.414 2.893 1 97.69 80 PHE A C 1
ATOM 592 O O . PHE A 1 80 ? -19.984 10.633 4.016 1 97.69 80 PHE A O 1
ATOM 599 N N . GLY A 1 81 ? -18.359 10.953 2.414 1 97.62 81 GLY A N 1
ATOM 600 C CA . GLY A 1 81 ? -17.688 11.953 3.221 1 97.62 81 GLY A CA 1
ATOM 601 C C . GLY A 1 81 ? -18.516 13.195 3.469 1 97.62 81 GLY A C 1
ATOM 602 O O . GLY A 1 81 ? -18.531 13.734 4.578 1 97.62 81 GLY A O 1
ATOM 603 N N . LEU A 1 82 ? -19.219 13.609 2.463 1 95.81 82 LEU A N 1
ATOM 604 C CA . LEU A 1 82 ? -20.109 14.758 2.605 1 95.81 82 LEU A CA 1
ATOM 605 C C . LEU A 1 82 ? -21.25 14.438 3.576 1 95.81 82 LEU A C 1
ATOM 607 O O . LEU A 1 82 ? -21.578 15.258 4.441 1 95.81 82 LEU A O 1
ATOM 611 N N . LEU A 1 83 ? -21.797 13.266 3.436 1 95.94 83 LEU A N 1
ATOM 612 C CA . LEU A 1 83 ? -22.906 12.852 4.301 1 95.94 83 LEU A CA 1
ATOM 613 C C . LEU A 1 83 ? -22.438 12.758 5.754 1 95.94 83 LEU A C 1
ATOM 615 O O . LEU A 1 83 ? -23.109 13.258 6.656 1 95.94 83 LEU A O 1
ATOM 619 N N . MET A 1 84 ? -21.312 12.219 5.977 1 96.38 84 MET A N 1
ATOM 620 C CA . MET A 1 84 ? -20.797 12.039 7.332 1 96.38 84 MET A CA 1
ATOM 621 C C . MET A 1 84 ? -20.359 13.367 7.934 1 96.38 84 MET A C 1
ATOM 623 O O . MET A 1 84 ? -20.453 13.57 9.148 1 96.38 84 MET A O 1
ATOM 627 N N . GLY A 1 85 ? -19.906 14.203 7.074 1 94.06 85 GLY A N 1
ATOM 628 C CA . GLY A 1 85 ? -19.5 15.516 7.555 1 94.06 85 GLY A CA 1
ATOM 629 C C . GLY A 1 85 ? -20.672 16.406 7.91 1 94.06 85 GLY A C 1
ATOM 630 O O . GLY A 1 85 ? -20.531 17.344 8.695 1 94.06 85 GLY A O 1
ATOM 631 N N . THR A 1 86 ? -21.859 16.188 7.367 1 91.25 86 THR A N 1
ATOM 632 C CA . THR A 1 86 ? -23.016 17.078 7.551 1 91.25 86 THR A CA 1
ATOM 633 C C . THR A 1 86 ? -24.031 16.453 8.508 1 91.25 86 THR A C 1
ATOM 635 O O . THR A 1 86 ? -24.797 17.172 9.156 1 91.25 86 THR A O 1
ATOM 638 N N . VAL A 1 87 ? -24.047 15.102 8.523 1 92.5 87 VAL A N 1
ATOM 639 C CA . VAL A 1 87 ? -25.047 14.414 9.32 1 92.5 87 VAL A CA 1
ATOM 640 C C . VAL A 1 87 ? -24.391 13.617 10.438 1 92.5 87 VAL A C 1
ATOM 642 O O . VAL A 1 87 ? -23.797 12.57 10.195 1 92.5 87 VAL A O 1
ATOM 645 N N . GLY A 1 88 ? -24.609 13.961 11.641 1 90.88 88 GLY A N 1
ATOM 646 C CA . GLY A 1 88 ? -23.906 13.4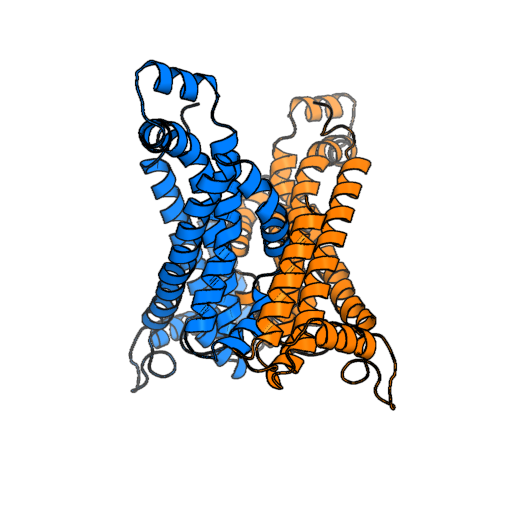3 12.805 1 90.88 88 GLY A CA 1
ATOM 647 C C . GLY A 1 88 ? -24.141 11.945 13.016 1 90.88 88 GLY A C 1
ATOM 648 O O . GLY A 1 88 ? -23.188 11.195 13.273 1 90.88 88 GLY A O 1
ATOM 649 N N . TRP A 1 89 ? -25.344 11.508 12.883 1 91.56 89 TRP A N 1
ATOM 650 C CA . TRP A 1 89 ? -25.625 10.109 13.188 1 91.56 89 TRP A CA 1
ATOM 651 C C . TRP A 1 89 ? -25.047 9.195 12.109 1 91.56 89 TRP A C 1
ATOM 653 O O . TRP A 1 89 ? -24.688 8.039 12.391 1 91.56 89 TRP A O 1
ATOM 663 N N . VAL A 1 90 ? -24.922 9.656 10.852 1 94.25 90 VAL A N 1
ATOM 664 C CA . VAL A 1 90 ? -24.266 8.891 9.797 1 94.25 90 VAL A CA 1
ATOM 665 C C . VAL A 1 90 ? -22.797 8.688 10.125 1 94.25 90 VAL A C 1
ATOM 667 O O . VAL A 1 90 ? -22.266 7.586 9.977 1 94.25 90 VAL A O 1
ATOM 670 N N . ARG A 1 91 ? -22.219 9.695 10.594 1 94.12 91 ARG A N 1
ATOM 671 C CA . ARG A 1 91 ? -20.828 9.625 10.992 1 94.12 91 ARG A CA 1
ATOM 672 C C . ARG A 1 91 ? -20.625 8.602 12.109 1 94.12 91 ARG A C 1
ATOM 674 O O . ARG A 1 91 ? -19.75 7.742 12.016 1 94.12 91 ARG A O 1
ATOM 681 N N . SER A 1 92 ? -21.469 8.664 13.102 1 92.06 92 SER A N 1
ATOM 682 C CA . SER A 1 92 ? -21.344 7.777 14.25 1 92.06 92 SER A CA 1
ATOM 683 C C . SER A 1 92 ? -21.531 6.32 13.844 1 92.06 92 SER A C 1
ATOM 685 O O . SER A 1 92 ? -20.891 5.426 14.406 1 92.06 92 SER A O 1
ATOM 687 N N . LEU A 1 93 ? -22.297 6.082 12.836 1 92.25 93 LEU A N 1
ATOM 688 C CA . LEU A 1 93 ? -22.625 4.73 12.406 1 92.25 93 LEU A CA 1
ATOM 689 C C . LEU A 1 93 ? -21.516 4.156 11.531 1 92.25 93 LEU A C 1
ATOM 691 O O . LEU A 1 93 ? -21.156 2.982 11.656 1 92.25 93 LEU A O 1
ATOM 695 N N . PHE A 1 94 ? -20.875 4.984 10.711 1 94.81 94 PHE A N 1
ATOM 696 C CA . PHE A 1 94 ? -20.016 4.422 9.672 1 94.81 94 PHE A CA 1
ATOM 697 C C . PHE A 1 94 ? -18.547 4.664 9.984 1 94.81 94 PHE A C 1
ATOM 699 O O . PHE A 1 94 ? -17.672 3.977 9.453 1 94.81 94 PHE A O 1
ATOM 706 N N . GLU A 1 95 ? -18.234 5.539 10.805 1 93 95 GLU A N 1
ATOM 707 C CA . GLU A 1 95 ? -16.859 5.934 11.094 1 93 95 GLU A CA 1
ATOM 708 C C . GLU A 1 95 ? -16.031 4.746 11.578 1 93 95 GLU A C 1
ATOM 710 O O . GLU A 1 95 ? -14.914 4.527 11.109 1 93 95 GLU A O 1
ATOM 715 N N . PRO A 1 96 ? -16.562 3.889 12.461 1 90.25 96 PRO A N 1
ATOM 716 C CA . PRO A 1 96 ? -15.75 2.76 12.922 1 90.25 96 PRO A CA 1
ATOM 717 C C . PRO A 1 96 ? -15.438 1.765 11.805 1 90.25 96 PRO A C 1
ATOM 719 O O . PRO A 1 96 ? -14.352 1.172 11.789 1 90.25 96 PRO A O 1
ATOM 722 N N . TRP A 1 97 ? -16.312 1.562 10.883 1 93.06 97 TRP A N 1
ATOM 723 C CA . TRP A 1 97 ? -16.125 0.616 9.789 1 93.06 97 TRP A CA 1
ATOM 724 C C . TRP A 1 97 ? -15.117 1.155 8.766 1 93.06 97 TRP A C 1
ATOM 726 O O . TRP A 1 97 ? -14.305 0.402 8.227 1 93.06 97 TRP A O 1
ATOM 736 N N . ILE A 1 98 ? -15.234 2.439 8.578 1 94.75 98 ILE A N 1
ATOM 737 C CA . ILE A 1 98 ? -14.305 3.061 7.648 1 94.75 98 ILE A CA 1
ATOM 738 C C . ILE A 1 98 ? -12.891 3.021 8.227 1 94.75 98 ILE A C 1
ATOM 740 O O . ILE A 1 98 ? -11.922 2.752 7.508 1 94.75 98 ILE A O 1
ATOM 744 N N . THR A 1 99 ? -12.852 3.248 9.508 1 89.19 99 THR A N 1
ATOM 745 C CA . THR A 1 99 ? -11.562 3.186 10.188 1 89.19 99 THR A CA 1
ATOM 746 C C . THR A 1 99 ? -10.984 1.776 10.117 1 89.19 99 THR A C 1
ATOM 748 O O . THR A 1 99 ? -9.797 1.601 9.836 1 89.19 99 THR A O 1
ATOM 751 N N . PHE A 1 100 ? -11.797 0.81 10.32 1 91.06 100 PHE A N 1
ATOM 752 C CA . PHE A 1 100 ? -11.352 -0.576 10.234 1 91.06 100 PHE A CA 1
ATOM 753 C C . PHE A 1 100 ? -10.898 -0.915 8.82 1 91.06 100 PHE A C 1
ATOM 755 O O . PHE A 1 100 ? -9.867 -1.561 8.633 1 91.06 100 PHE A O 1
ATOM 762 N N . LEU A 1 101 ? -11.648 -0.552 7.852 1 94.75 101 LEU A N 1
ATOM 763 C CA . LEU A 1 101 ? -11.32 -0.817 6.453 1 94.75 101 LEU A CA 1
ATOM 764 C C . LEU A 1 101 ? -9.992 -0.176 6.074 1 94.75 101 LEU A C 1
ATOM 766 O O . LEU A 1 101 ? -9.203 -0.765 5.332 1 94.75 101 LEU A O 1
ATOM 770 N N . ARG A 1 102 ? -9.789 0.948 6.633 1 93.25 102 ARG A N 1
ATOM 771 C CA . ARG A 1 102 ? -8.562 1.686 6.332 1 93.25 102 ARG A CA 1
ATOM 772 C C . ARG A 1 102 ? -7.344 0.983 6.914 1 93.25 102 ARG A C 1
ATOM 774 O O . ARG A 1 102 ? -6.227 1.153 6.418 1 93.25 102 ARG A O 1
ATOM 781 N N . THR A 1 103 ? -7.57 0.214 7.941 1 91.69 103 THR A N 1
ATOM 782 C CA . THR A 1 103 ? -6.48 -0.488 8.609 1 91.69 103 THR A CA 1
ATOM 783 C C . THR A 1 103 ? -6.113 -1.762 7.852 1 91.69 103 THR A C 1
ATOM 785 O O . THR A 1 103 ? -4.984 -2.244 7.949 1 91.69 103 THR A O 1
ATOM 788 N N . LEU A 1 104 ? -7.02 -2.24 7.098 1 96.25 104 LEU A N 1
ATOM 789 C CA . LEU A 1 104 ? -6.793 -3.475 6.355 1 96.25 104 LEU A CA 1
ATOM 790 C C . LEU A 1 104 ? -5.949 -3.215 5.113 1 96.25 104 LEU A C 1
ATOM 792 O O . LEU A 1 104 ? -6.285 -2.348 4.301 1 96.25 104 LEU A O 1
ATOM 796 N N . PRO A 1 105 ? -4.84 -3.939 5.012 1 96.44 105 PRO A N 1
ATOM 797 C CA . PRO A 1 105 ? -4.25 -3.93 3.672 1 96.44 105 PRO A CA 1
ATOM 798 C C . PRO A 1 105 ? -5.242 -4.332 2.584 1 96.44 105 PRO A C 1
ATOM 800 O O . PRO A 1 105 ? -5.969 -5.316 2.74 1 96.44 105 PRO A O 1
ATOM 803 N N . PRO A 1 106 ? -5.254 -3.562 1.569 1 95.5 106 PRO A N 1
ATOM 804 C CA . PRO A 1 106 ? -6.277 -3.826 0.557 1 95.5 106 PRO A CA 1
ATOM 805 C C . PRO A 1 106 ? -6.227 -5.258 0.025 1 95.5 106 PRO A C 1
ATOM 807 O O . PRO A 1 106 ? -7.273 -5.879 -0.181 1 95.5 106 PRO A O 1
ATOM 810 N N . LEU A 1 107 ? -5.086 -5.777 -0.14 1 94.69 107 LEU A N 1
ATOM 811 C CA . LEU A 1 107 ? -4.996 -7.109 -0.726 1 94.69 107 LEU A CA 1
ATOM 812 C C . LEU A 1 107 ? -5.516 -8.164 0.246 1 94.69 107 LEU A C 1
ATOM 814 O O . LEU A 1 107 ? -5.75 -9.312 -0.143 1 94.69 107 LEU A O 1
ATOM 818 N N . ALA A 1 108 ? -5.723 -7.793 1.494 1 95.06 108 ALA A N 1
ATOM 819 C CA . ALA A 1 108 ? -6.199 -8.742 2.496 1 95.06 108 ALA A CA 1
ATOM 820 C C . ALA A 1 108 ? -7.602 -9.242 2.156 1 95.06 108 ALA A C 1
ATOM 822 O O . ALA A 1 108 ? -7.961 -10.375 2.48 1 95.06 108 ALA A O 1
ATOM 823 N N . TYR A 1 109 ? -8.367 -8.414 1.499 1 96.69 109 TYR A N 1
ATOM 824 C CA . TYR A 1 109 ? -9.734 -8.828 1.213 1 96.69 109 TYR A CA 1
ATOM 825 C C . TYR A 1 109 ? -9.914 -9.133 -0.269 1 96.69 109 TYR A C 1
ATOM 827 O O . TYR A 1 109 ? -11.039 -9.336 -0.736 1 96.69 109 TYR A O 1
ATOM 835 N N . PHE A 1 110 ? -8.836 -9.125 -1.008 1 97.12 110 PHE A N 1
ATOM 836 C CA . PHE A 1 110 ? -8.898 -9.453 -2.426 1 97.12 110 PHE A CA 1
ATOM 837 C C . PHE A 1 110 ? -9.336 -10.906 -2.625 1 97.12 110 PHE A C 1
ATOM 839 O O . PHE A 1 110 ? -10.086 -11.211 -3.555 1 97.12 110 PHE A O 1
ATOM 846 N N . SER A 1 111 ? -8.875 -11.781 -1.713 1 95.88 111 SER A N 1
ATOM 847 C CA . SER A 1 111 ? -9.227 -13.195 -1.801 1 95.88 111 SER A CA 1
ATOM 848 C C . SER A 1 111 ? -10.734 -13.398 -1.671 1 95.88 111 SER A C 1
ATOM 850 O O . SER A 1 111 ? -11.305 -14.25 -2.35 1 95.88 111 SER A O 1
ATOM 852 N N . LEU A 1 112 ? -11.273 -12.617 -0.801 1 96.25 112 LEU A N 1
ATOM 853 C CA . LEU A 1 112 ? -12.727 -12.68 -0.65 1 96.25 112 LEU A CA 1
ATOM 854 C C . LEU A 1 112 ? -13.43 -12.203 -1.919 1 96.25 112 LEU A C 1
ATOM 856 O O . LEU A 1 112 ? -14.422 -12.797 -2.346 1 96.25 112 LEU A O 1
ATOM 860 N N . LEU A 1 113 ? -12.93 -11.172 -2.521 1 97.06 113 LEU A N 1
ATOM 861 C CA . LEU A 1 113 ? -13.508 -10.625 -3.746 1 97.06 113 LEU A CA 1
ATOM 862 C C . LEU A 1 113 ? -13.383 -11.625 -4.895 1 97.06 113 LEU A C 1
ATOM 864 O O . LEU A 1 113 ? -14.273 -11.703 -5.75 1 97.06 113 LEU A O 1
ATOM 868 N N . ILE A 1 114 ? -12.297 -12.352 -4.883 1 95.38 114 ILE A N 1
ATOM 869 C CA . ILE A 1 114 ? -12.117 -13.367 -5.914 1 95.38 114 ILE A CA 1
ATOM 870 C C . ILE A 1 114 ? -13.164 -14.469 -5.742 1 95.38 114 ILE A C 1
ATOM 872 O O . ILE A 1 114 ? -13.734 -14.945 -6.723 1 95.38 114 ILE A O 1
ATOM 876 N N . ILE A 1 115 ? -13.422 -14.844 -4.508 1 94.5 115 ILE A N 1
ATOM 877 C CA . ILE A 1 115 ? -14.438 -15.859 -4.242 1 94.5 115 ILE A CA 1
ATOM 878 C C . ILE A 1 115 ? -15.805 -15.352 -4.699 1 94.5 115 ILE A C 1
ATOM 880 O O . ILE A 1 115 ? -16.578 -16.094 -5.32 1 94.5 115 ILE A O 1
ATOM 884 N N . TRP A 1 116 ? -16.062 -14.055 -4.488 1 95.12 116 TRP A N 1
ATOM 885 C CA . TRP A 1 116 ? -17.375 -13.469 -4.734 1 95.12 116 TRP A CA 1
ATOM 886 C C . TRP A 1 116 ? -17.578 -13.18 -6.219 1 95.12 116 TRP A C 1
ATOM 888 O O . TRP A 1 116 ? -18.672 -13.367 -6.754 1 95.12 116 TRP A O 1
ATOM 898 N N . LEU A 1 117 ? -16.484 -12.781 -6.922 1 95.81 117 LEU A N 1
ATOM 899 C CA . LEU A 1 117 ? -16.703 -12.133 -8.211 1 95.81 117 LEU A CA 1
ATOM 900 C C . LEU A 1 117 ? -15.945 -12.852 -9.32 1 95.81 117 LEU A C 1
ATOM 902 O O . LEU A 1 117 ? -16.094 -12.516 -10.5 1 95.81 117 LEU A O 1
ATOM 906 N N . GLY A 1 118 ? -15.141 -13.812 -8.945 1 92.88 118 GLY A N 1
ATOM 907 C CA . GLY A 1 118 ? -14.367 -14.547 -9.93 1 92.88 118 GLY A CA 1
ATOM 908 C C . GLY A 1 118 ? -12.977 -13.992 -10.133 1 92.88 118 GLY A C 1
ATOM 909 O O . GLY A 1 118 ? -12.43 -13.328 -9.25 1 92.88 118 GLY A O 1
ATOM 910 N N . ILE A 1 119 ? -12.383 -14.312 -11.266 1 90.62 119 ILE A N 1
ATOM 911 C CA . ILE A 1 119 ? -10.977 -13.984 -11.445 1 90.62 119 ILE A CA 1
ATOM 912 C C . ILE A 1 119 ? -10.82 -12.977 -12.578 1 90.62 119 ILE A C 1
ATOM 914 O O . ILE A 1 119 ? -9.711 -12.516 -12.859 1 90.62 119 ILE A O 1
ATOM 918 N N . ASP A 1 120 ? -11.922 -12.586 -13.148 1 93.06 120 ASP A N 1
ATOM 919 C CA . ASP A 1 120 ? -11.875 -11.664 -14.281 1 93.06 120 ASP A CA 1
ATOM 920 C C . ASP A 1 120 ? -11.656 -10.227 -13.812 1 93.06 120 ASP A C 1
ATOM 922 O O . ASP A 1 120 ? -10.898 -9.984 -12.867 1 93.06 120 ASP A O 1
ATOM 926 N N . GLU A 1 121 ? -12.281 -9.227 -14.383 1 96.62 121 GLU A N 1
ATOM 927 C CA . GLU A 1 121 ? -12.031 -7.809 -14.141 1 96.62 121 GLU A CA 1
ATOM 928 C C . GLU A 1 121 ? -12.695 -7.34 -12.852 1 96.62 121 GLU A C 1
ATOM 930 O O . GLU A 1 121 ? -12.195 -6.43 -12.188 1 96.62 121 GLU A O 1
ATOM 935 N N . GLU A 1 122 ? -13.703 -7.949 -12.461 1 97.12 122 GLU A N 1
ATOM 936 C CA . GLU A 1 122 ? -14.602 -7.426 -11.43 1 97.12 122 GLU A CA 1
ATOM 937 C C . GLU A 1 122 ? -13.898 -7.348 -10.078 1 97.12 122 GLU A C 1
ATOM 939 O O . GLU A 1 122 ? -13.992 -6.336 -9.383 1 97.12 122 GLU A O 1
ATOM 944 N N . PRO A 1 123 ? -13.203 -8.414 -9.758 1 97.12 123 PRO A N 1
ATOM 945 C CA . PRO A 1 123 ? -12.555 -8.312 -8.445 1 97.12 123 PRO A CA 1
ATOM 946 C C . PRO A 1 123 ? -11.492 -7.219 -8.398 1 97.12 123 PRO A C 1
ATOM 948 O O . PRO A 1 123 ? -11.297 -6.578 -7.367 1 97.12 123 PRO A O 1
ATOM 951 N N . LYS A 1 124 ? -10.75 -6.969 -9.469 1 97.94 124 LYS A N 1
ATOM 952 C CA . LYS A 1 124 ? -9.719 -5.93 -9.508 1 97.94 124 LYS A CA 1
ATOM 953 C C . LYS A 1 124 ? -10.344 -4.539 -9.414 1 97.94 124 LYS A C 1
ATOM 955 O O . LYS A 1 124 ? -9.891 -3.701 -8.633 1 97.94 124 LYS A O 1
ATOM 960 N N . ILE A 1 125 ? -11.383 -4.328 -10.141 1 98.44 125 ILE A N 1
ATOM 961 C CA . ILE A 1 125 ? -12.055 -3.031 -10.141 1 98.44 125 ILE A CA 1
ATOM 962 C C . ILE A 1 125 ? -12.672 -2.768 -8.766 1 98.44 125 ILE A C 1
ATOM 964 O O . ILE A 1 125 ? -12.547 -1.668 -8.227 1 98.44 125 ILE A O 1
ATOM 968 N N . THR A 1 126 ? -13.336 -3.76 -8.242 1 98.62 126 THR A N 1
ATOM 969 C CA . THR A 1 126 ? -13.961 -3.617 -6.934 1 98.62 126 THR A CA 1
ATOM 970 C C . THR A 1 126 ? -12.906 -3.371 -5.859 1 98.62 126 THR A C 1
ATOM 972 O O . THR A 1 126 ? -13.109 -2.551 -4.961 1 98.62 126 THR A O 1
ATOM 975 N N . LEU A 1 127 ? -11.805 -4.066 -5.938 1 98.56 127 LEU A N 1
ATOM 976 C CA . LEU A 1 127 ? -10.711 -3.865 -5 1 98.56 127 LEU A CA 1
ATOM 977 C C . LEU A 1 127 ? -10.25 -2.41 -5 1 98.56 127 LEU A C 1
ATOM 979 O O . LEU A 1 127 ? -10.086 -1.809 -3.938 1 98.56 127 LEU A O 1
ATOM 983 N N . LEU A 1 128 ? -10.047 -1.88 -6.184 1 98.75 128 LEU A N 1
ATOM 984 C CA . LEU A 1 128 ? -9.562 -0.512 -6.32 1 98.75 128 LEU A CA 1
ATOM 985 C C . LEU A 1 128 ? -10.586 0.487 -5.793 1 98.75 128 LEU A C 1
ATOM 987 O O . LEU A 1 128 ? -10.219 1.485 -5.168 1 98.75 128 LEU A O 1
ATOM 991 N N . ALA A 1 129 ? -11.82 0.201 -6.004 1 98.81 129 ALA A N 1
ATOM 992 C CA . ALA A 1 129 ? -12.875 1.075 -5.504 1 98.81 129 ALA A CA 1
ATOM 993 C C . ALA A 1 129 ? -12.898 1.089 -3.979 1 98.81 129 ALA A C 1
ATOM 995 O O . ALA A 1 129 ? -12.938 2.156 -3.361 1 98.81 129 ALA A O 1
ATOM 996 N N . VAL A 1 130 ? -12.82 -0.07 -3.422 1 98.56 130 VAL A N 1
ATOM 997 C CA . VAL A 1 130 ? -12.898 -0.202 -1.971 1 98.56 130 VAL A CA 1
ATOM 998 C C . VAL A 1 130 ? -11.648 0.4 -1.331 1 98.56 130 VAL A C 1
ATOM 1000 O O . VAL A 1 130 ? -11.727 1.04 -0.281 1 98.56 130 VAL A O 1
ATOM 1003 N N . ALA A 1 131 ? -10.539 0.213 -1.976 1 98.31 131 ALA A N 1
ATOM 1004 C CA . ALA A 1 131 ? -9.273 0.711 -1.447 1 98.31 131 ALA A CA 1
ATOM 1005 C C . ALA A 1 131 ? -9.211 2.234 -1.513 1 98.31 131 ALA A C 1
ATOM 1007 O O . ALA A 1 131 ? -8.633 2.877 -0.634 1 98.31 131 ALA A O 1
ATOM 1008 N N . ALA A 1 132 ? -9.797 2.803 -2.518 1 98.56 132 ALA A N 1
ATOM 1009 C CA . ALA A 1 132 ? -9.727 4.242 -2.746 1 98.56 132 ALA A CA 1
ATOM 1010 C C . ALA A 1 132 ? -10.773 4.984 -1.914 1 98.56 132 ALA A C 1
ATOM 1012 O O . ALA A 1 132 ? -10.648 6.188 -1.683 1 98.56 132 ALA A O 1
ATOM 1013 N N . PHE A 1 133 ? -11.727 4.316 -1.356 1 98.75 133 PHE A N 1
ATOM 1014 C CA . PHE A 1 133 ? -12.906 4.891 -0.717 1 98.75 133 PHE A CA 1
ATOM 1015 C C . PHE A 1 133 ? -12.531 5.562 0.599 1 98.75 133 PHE A C 1
ATOM 1017 O O . PHE A 1 133 ? -12.82 6.746 0.801 1 98.75 133 PHE A O 1
ATOM 1024 N N . PRO A 1 134 ? -11.82 4.938 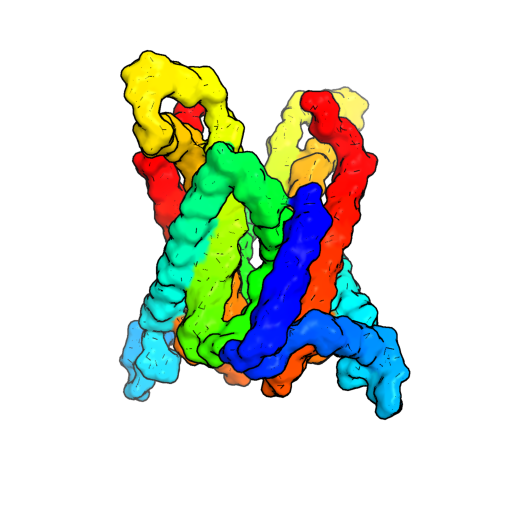1.463 1 98.25 134 PRO A N 1
ATOM 1025 C CA . PRO A 1 134 ? -11.656 5.473 2.816 1 98.25 134 PRO A CA 1
ATOM 1026 C C . PRO A 1 134 ? -10.859 6.773 2.844 1 98.25 134 PRO A C 1
ATOM 1028 O O . PRO A 1 134 ? -11.258 7.73 3.514 1 98.25 134 PRO A O 1
ATOM 1031 N N . PRO A 1 135 ? -9.727 6.891 2.107 1 97.5 135 PRO A N 1
ATOM 1032 C CA . PRO A 1 135 ? -8.992 8.164 2.174 1 97.5 135 PRO A CA 1
ATOM 1033 C C . PRO A 1 135 ? -9.844 9.352 1.744 1 97.5 135 PRO A C 1
ATOM 1035 O O . PRO A 1 135 ? -9.781 10.422 2.363 1 97.5 135 PRO A O 1
ATOM 1038 N N . VAL A 1 136 ? -10.633 9.148 0.79 1 98.25 136 VAL A N 1
ATOM 1039 C CA . VAL A 1 136 ? -11.461 10.234 0.287 1 98.25 136 VAL A CA 1
ATOM 1040 C C . VAL A 1 136 ? -12.578 10.531 1.283 1 98.25 136 VAL A C 1
ATOM 1042 O O . VAL A 1 136 ? -12.844 11.695 1.597 1 98.25 136 VAL A O 1
ATOM 1045 N N . ALA A 1 137 ? -13.195 9.5 1.777 1 98.38 137 ALA A N 1
ATOM 1046 C CA . ALA A 1 137 ? -14.289 9.672 2.73 1 98.38 137 ALA A CA 1
ATOM 1047 C C . ALA A 1 137 ? -13.812 10.391 3.99 1 98.38 137 ALA A C 1
ATOM 1049 O O . ALA A 1 137 ? -14.461 11.328 4.457 1 98.38 137 ALA A O 1
ATOM 1050 N N . VAL A 1 138 ? -12.727 10.008 4.488 1 97 138 VAL A N 1
ATOM 1051 C CA . VAL A 1 138 ? -12.211 10.547 5.742 1 97 138 VAL A CA 1
ATOM 1052 C C . VAL A 1 138 ? -11.781 12 5.535 1 97 138 VAL A C 1
ATOM 1054 O O . VAL A 1 138 ? -12.133 12.875 6.332 1 97 138 VAL A O 1
ATOM 1057 N N . SER A 1 139 ? -11.039 12.258 4.461 1 97.31 139 SER A N 1
ATOM 1058 C CA . SER A 1 139 ? -10.586 13.617 4.195 1 97.31 139 SER A CA 1
ATOM 1059 C C . SER A 1 139 ? -11.758 14.562 3.943 1 97.31 139 SER A C 1
ATOM 1061 O O . SER A 1 139 ? -11.75 15.703 4.406 1 97.31 139 SER A O 1
ATOM 1063 N N . THR A 1 140 ? -12.719 14.047 3.258 1 97.44 140 THR A N 1
ATOM 1064 C CA . THR A 1 140 ? -13.906 14.859 2.979 1 97.44 140 THR A CA 1
ATOM 1065 C C . THR A 1 140 ? -14.695 15.117 4.258 1 97.44 140 THR A C 1
ATOM 1067 O O . THR A 1 140 ? -15.109 16.25 4.512 1 97.44 140 THR A O 1
ATOM 1070 N N . THR A 1 141 ? -14.883 14.125 5.066 1 97.25 141 THR A N 1
ATOM 1071 C CA . THR A 1 141 ? -15.586 14.281 6.332 1 97.25 141 THR A CA 1
ATOM 1072 C C . THR A 1 141 ? -14.906 15.328 7.203 1 97.25 141 THR A C 1
ATOM 1074 O O . THR A 1 141 ? -15.562 16.234 7.734 1 97.25 141 THR A O 1
ATOM 1077 N N . THR A 1 142 ? -13.609 15.227 7.293 1 96 142 THR A N 1
ATOM 1078 C CA . THR A 1 142 ? -12.828 16.156 8.117 1 96 142 THR A CA 1
ATOM 1079 C C . THR A 1 142 ? -12.922 17.578 7.57 1 96 142 THR A C 1
ATOM 1081 O O . THR A 1 142 ? -13.094 18.531 8.328 1 96 142 THR A O 1
ATOM 1084 N N . ALA A 1 143 ? -12.82 17.688 6.289 1 96.12 143 ALA A N 1
ATOM 1085 C CA . ALA A 1 143 ? -12.867 19 5.648 1 96.12 143 ALA A CA 1
ATOM 1086 C C . ALA A 1 143 ? -14.234 19.656 5.828 1 96.12 143 ALA A C 1
ATOM 1088 O O . ALA A 1 143 ? -14.336 20.844 6.121 1 96.12 143 ALA A O 1
ATOM 1089 N N . VAL A 1 144 ? -15.227 18.906 5.684 1 95.44 144 VAL A N 1
ATOM 1090 C CA . VAL A 1 144 ? -16.594 19.406 5.809 1 95.44 144 VAL A CA 1
ATOM 1091 C C . VAL A 1 144 ? -16.875 19.797 7.258 1 95.44 144 VAL A C 1
ATOM 1093 O O . VAL A 1 144 ? -17.453 20.844 7.52 1 95.44 144 VAL A O 1
ATOM 1096 N N . ALA A 1 145 ? -16.406 19.016 8.141 1 93.38 145 ALA A N 1
ATOM 1097 C CA . ALA A 1 145 ? -16.625 19.266 9.562 1 93.38 145 ALA A CA 1
ATOM 1098 C C . ALA A 1 145 ? -15.852 20.5 10.023 1 93.38 145 ALA A C 1
ATOM 1100 O O . ALA A 1 145 ? -16.219 21.125 11.023 1 93.38 145 ALA A O 1
ATOM 1101 N N . ALA A 1 146 ? -14.883 20.828 9.297 1 93.12 146 ALA A N 1
ATOM 1102 C CA . ALA A 1 146 ? -14.008 21.938 9.703 1 93.12 146 ALA A CA 1
ATOM 1103 C C . ALA A 1 146 ? -14.531 23.266 9.164 1 93.12 146 ALA A C 1
ATOM 1105 O O . ALA A 1 146 ? -14.016 24.328 9.531 1 93.12 146 ALA A O 1
ATOM 1106 N N . VAL A 1 147 ? -15.516 23.234 8.367 1 92.88 147 VAL A N 1
ATOM 1107 C CA . VAL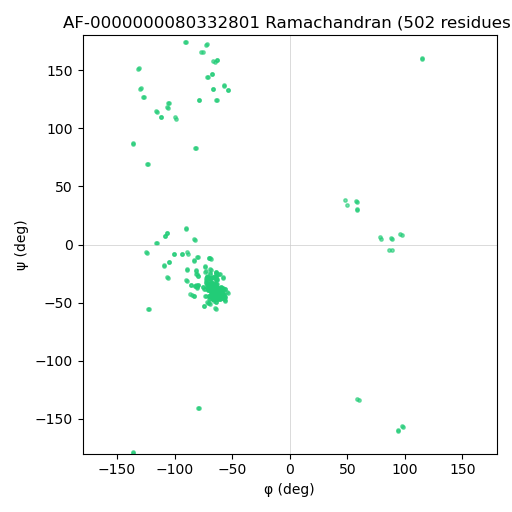 A 1 147 ? -16.078 24.469 7.832 1 92.88 147 VAL A CA 1
ATOM 1108 C C . VAL A 1 147 ? -16.656 25.312 8.969 1 92.88 147 VAL A C 1
ATOM 1110 O O . VAL A 1 147 ? -17.5 24.828 9.734 1 92.88 147 VAL A O 1
ATOM 1113 N N . PRO A 1 148 ? -16.203 26.547 9.094 1 92 148 PRO A N 1
ATOM 1114 C CA . PRO A 1 148 ? -16.703 27.391 10.18 1 92 148 PRO A CA 1
ATOM 1115 C C . PRO A 1 148 ? -18.219 27.547 10.148 1 92 148 PRO A C 1
ATOM 1117 O O . PRO A 1 148 ? -18.797 27.812 9.086 1 92 148 PRO A O 1
ATOM 1120 N N . THR A 1 149 ? -18.734 27.453 11.258 1 90.31 149 THR A N 1
ATOM 1121 C CA . THR A 1 149 ? -20.172 27.578 11.391 1 90.31 149 THR A CA 1
ATOM 1122 C C . THR A 1 149 ? -20.641 28.984 10.984 1 90.31 149 THR A C 1
ATOM 1124 O O . THR A 1 149 ? -21.75 29.156 10.484 1 90.31 149 THR A O 1
ATOM 1127 N N . SER A 1 150 ? -19.75 29.875 11.148 1 92.69 150 SER A N 1
ATOM 1128 C CA . SER A 1 150 ? -20.078 31.25 10.805 1 92.69 150 SER A CA 1
ATOM 1129 C C . SER A 1 150 ? -20.359 31.406 9.312 1 92.69 150 SER A C 1
ATOM 1131 O O . SER A 1 150 ? -21.234 32.156 8.914 1 92.69 150 SER A O 1
ATOM 1133 N N . LEU A 1 151 ? -19.656 30.688 8.539 1 91 151 LEU A N 1
ATOM 1134 C CA . LEU A 1 151 ? -19.844 30.734 7.094 1 91 151 LEU A CA 1
ATOM 1135 C C . LEU A 1 151 ? -21.156 30.094 6.699 1 91 151 LEU A C 1
ATOM 1137 O O . LEU A 1 151 ? -21.859 30.578 5.812 1 91 151 LEU A O 1
ATOM 1141 N N . VAL A 1 152 ? -21.484 29.062 7.352 1 90.88 152 VAL A N 1
ATOM 1142 C CA . VAL A 1 152 ? -22.719 28.344 7.094 1 90.88 152 VAL A CA 1
ATOM 1143 C C . VAL A 1 152 ? -23.906 29.203 7.512 1 90.88 152 VAL A C 1
ATOM 1145 O O . VAL A 1 152 ? -24.891 29.312 6.777 1 90.88 152 VAL A O 1
ATOM 1148 N N . GLU A 1 153 ? -23.766 29.828 8.633 1 91.62 153 GLU A N 1
ATOM 1149 C CA . GLU A 1 153 ? -24.828 30.688 9.156 1 91.62 153 GLU A CA 1
ATOM 1150 C C . GLU A 1 153 ? -25.016 31.922 8.273 1 91.62 153 GLU A C 1
ATOM 1152 O O . GLU A 1 153 ? -26.141 32.344 8.047 1 91.62 153 GLU A O 1
ATOM 1157 N N . ALA A 1 154 ? -23.922 32.406 7.84 1 92.94 154 ALA A N 1
ATOM 1158 C CA . ALA A 1 154 ? -24 33.562 6.949 1 92.94 154 ALA A CA 1
ATOM 1159 C C . ALA A 1 154 ? -24.75 33.219 5.668 1 92.94 154 ALA A C 1
ATOM 1161 O O . ALA A 1 154 ? -25.562 34 5.191 1 92.94 154 ALA A O 1
ATOM 1162 N N . ALA A 1 155 ? -24.484 32.125 5.164 1 92.12 155 ALA A N 1
ATOM 1163 C CA . ALA A 1 155 ? -25.156 31.688 3.939 1 92.12 155 ALA A CA 1
ATOM 1164 C C . ALA A 1 155 ? -26.641 31.469 4.176 1 92.12 155 ALA A C 1
ATOM 1166 O O . ALA A 1 155 ? -27.469 31.797 3.316 1 92.12 155 ALA A O 1
ATOM 1167 N N . ARG A 1 156 ? -26.922 30.984 5.32 1 91.69 156 ARG A N 1
ATOM 1168 C CA . ARG A 1 156 ? -28.328 30.766 5.672 1 91.69 156 ARG A CA 1
ATOM 1169 C C . ARG A 1 156 ? -29.047 32.094 5.895 1 91.69 156 ARG A C 1
ATOM 1171 O O . ARG A 1 156 ? -30.219 32.219 5.543 1 91.69 156 ARG A O 1
ATOM 1178 N N . ALA A 1 157 ? -28.359 32.938 6.469 1 93.5 157 ALA A N 1
ATOM 1179 C CA . ALA A 1 157 ? -28.938 34.25 6.711 1 93.5 157 ALA A CA 1
ATOM 1180 C C . ALA A 1 157 ? -29.234 34.969 5.398 1 93.5 157 ALA A C 1
ATOM 1182 O O . ALA A 1 157 ? -30.172 35.75 5.32 1 93.5 157 ALA A O 1
ATOM 1183 N N . LEU A 1 158 ? -28.484 34.688 4.395 1 94.12 158 LEU A N 1
ATOM 1184 C CA . LEU A 1 158 ? -28.672 35.312 3.08 1 94.12 158 LEU A CA 1
ATOM 1185 C C . LEU A 1 158 ? -29.766 34.562 2.303 1 94.12 158 LEU A C 1
ATOM 1187 O O . LEU A 1 158 ? -30.047 34.938 1.155 1 94.12 158 LEU A O 1
ATOM 1191 N N . GLY A 1 159 ? -30.422 33.562 2.963 1 92.62 159 GLY A N 1
ATOM 1192 C CA . GLY A 1 159 ? -31.547 32.875 2.357 1 92.62 159 GLY A CA 1
ATOM 1193 C C . GLY A 1 159 ? -31.172 31.594 1.677 1 92.62 159 GLY A C 1
ATOM 1194 O O . GLY A 1 159 ? -31.969 31.016 0.925 1 92.62 159 GLY A O 1
ATOM 1195 N N . GLY A 1 160 ? -29.984 31.141 1.841 1 91.75 160 GLY A N 1
ATOM 1196 C CA . GLY A 1 160 ? -29.562 29.906 1.22 1 91.75 160 GLY A CA 1
ATOM 1197 C C . GLY A 1 160 ? -30.281 28.688 1.78 1 91.75 160 GLY A C 1
ATOM 1198 O O . GLY A 1 160 ? -30.453 28.562 2.996 1 91.75 160 GLY A O 1
ATOM 1199 N N . SER A 1 161 ? -30.75 27.812 0.84 1 93.56 161 SER A N 1
ATOM 1200 C CA . SER A 1 161 ? -31.281 26.531 1.251 1 93.56 161 SER A CA 1
ATOM 1201 C C . SER A 1 161 ? -30.172 25.594 1.715 1 93.56 161 SER A C 1
ATOM 1203 O O . SER A 1 161 ? -28.984 25.922 1.608 1 93.56 161 SER A O 1
ATOM 1205 N N . ARG A 1 162 ? -30.547 24.453 2.264 1 88.94 162 ARG A N 1
ATOM 1206 C CA . ARG A 1 162 ? -29.562 23.469 2.703 1 88.94 162 ARG A CA 1
ATOM 1207 C C . ARG A 1 162 ? -28.672 23.047 1.549 1 88.94 162 ARG A C 1
ATOM 1209 O O . ARG A 1 162 ? -27.453 22.875 1.723 1 88.94 162 ARG A O 1
ATOM 1216 N N . TRP A 1 163 ? -29.281 22.922 0.431 1 91.75 163 TRP A N 1
ATOM 1217 C CA . TRP A 1 163 ? -28.531 22.516 -0.754 1 91.75 163 TRP A CA 1
ATOM 1218 C C . TRP A 1 163 ? -27.625 23.625 -1.245 1 91.75 163 TRP A C 1
ATOM 1220 O O . TRP A 1 163 ? -26.516 23.375 -1.707 1 91.75 163 TRP A O 1
ATOM 1230 N N . ASP A 1 164 ? -28.062 24.844 -1.092 1 92.38 164 ASP A N 1
ATOM 1231 C CA . ASP A 1 164 ? -27.25 26 -1.458 1 92.38 164 ASP A CA 1
ATOM 1232 C C . ASP A 1 164 ? -26 26.078 -0.579 1 92.38 164 ASP A C 1
ATOM 1234 O O . ASP A 1 164 ? -24.906 26.359 -1.072 1 92.38 164 ASP A O 1
ATOM 1238 N N . VAL A 1 165 ? -26.234 25.859 0.642 1 91.75 165 VAL A N 1
ATOM 1239 C CA . VAL A 1 165 ? -25.125 25.938 1.599 1 91.75 165 VAL A CA 1
ATOM 1240 C C . VAL A 1 165 ? -24.094 24.859 1.294 1 91.75 165 VAL A C 1
ATOM 1242 O O . VAL A 1 165 ? -22.891 25.125 1.273 1 91.75 165 VAL A O 1
ATOM 1245 N N . VAL A 1 166 ? -24.578 23.641 0.988 1 90.94 166 VAL A N 1
ATOM 1246 C CA . VAL A 1 166 ? -23.672 22.531 0.704 1 90.94 166 VAL A CA 1
ATOM 1247 C C . VAL A 1 166 ? -22.906 22.812 -0.583 1 90.94 166 VAL A C 1
ATOM 1249 O O . VAL A 1 166 ? -21.672 22.734 -0.604 1 90.94 166 VAL A O 1
ATOM 1252 N N . ARG A 1 167 ? -23.469 23.188 -1.55 1 91 167 ARG A N 1
ATOM 1253 C CA . ARG A 1 167 ? -22.891 23.328 -2.883 1 91 167 ARG A CA 1
ATOM 1254 C C . ARG A 1 167 ? -22 24.562 -2.959 1 91 167 ARG A C 1
ATOM 1256 O O . ARG A 1 167 ? -20.938 24.531 -3.574 1 91 167 ARG A O 1
ATOM 1263 N N . ASP A 1 168 ? -22.375 25.672 -2.273 1 91.75 168 ASP A N 1
ATOM 1264 C CA . ASP A 1 168 ? -21.719 26.969 -2.508 1 91.75 168 ASP A CA 1
ATOM 1265 C C . ASP A 1 168 ? -20.766 27.312 -1.369 1 91.75 168 ASP A C 1
ATOM 1267 O O . ASP A 1 168 ? -19.922 28.188 -1.512 1 91.75 168 ASP A O 1
ATOM 1271 N N . VAL A 1 169 ? -20.891 26.625 -0.262 1 91.56 169 VAL A N 1
ATOM 1272 C CA . VAL A 1 169 ? -20.062 26.984 0.882 1 91.56 169 VAL A CA 1
ATOM 1273 C C . VAL A 1 169 ? -19.234 25.781 1.322 1 91.56 169 VAL A C 1
ATOM 1275 O O . VAL A 1 169 ? -18 25.797 1.224 1 91.56 169 VAL A O 1
ATOM 1278 N N . ILE A 1 170 ? -19.906 24.719 1.597 1 92.19 170 ILE A N 1
ATOM 1279 C CA . ILE A 1 170 ? -19.266 23.578 2.225 1 92.19 170 ILE A CA 1
ATOM 1280 C C . ILE A 1 170 ? -18.312 22.906 1.228 1 92.19 170 ILE A C 1
ATOM 1282 O O . ILE A 1 170 ? -17.125 22.734 1.51 1 92.19 170 ILE A O 1
ATOM 1286 N N . VAL A 1 171 ? -18.797 22.625 0.039 1 91.62 171 VAL A N 1
ATOM 1287 C CA . VAL A 1 171 ? -18.047 21.859 -0.947 1 91.62 171 VAL A CA 1
ATOM 1288 C C . VAL A 1 171 ? -16.812 22.656 -1.383 1 91.62 171 VAL A C 1
ATOM 1290 O O . VAL A 1 171 ? -15.695 22.156 -1.325 1 91.62 171 VAL A O 1
ATOM 1293 N N . PRO A 1 172 ? -16.984 23.922 -1.718 1 90.31 172 PRO A N 1
ATOM 1294 C CA . PRO A 1 172 ? -15.812 24.688 -2.115 1 90.31 172 PRO A CA 1
ATOM 1295 C C . PRO A 1 172 ? -14.805 24.859 -0.981 1 90.31 172 PRO A C 1
ATOM 1297 O O . PRO A 1 172 ? -13.594 24.828 -1.217 1 90.31 172 PRO A O 1
ATOM 1300 N N . SER A 1 173 ? -15.273 24.984 0.249 1 90.44 173 SER A N 1
ATOM 1301 C CA . SER A 1 173 ? -14.398 25.172 1.399 1 90.44 173 SER A CA 1
ATOM 1302 C C . SER A 1 173 ? -13.633 23.891 1.718 1 90.44 173 SER A C 1
ATOM 1304 O O . SER A 1 173 ? -12.508 23.938 2.219 1 90.44 173 SER A O 1
ATOM 1306 N N . ALA A 1 174 ? -14.227 22.797 1.376 1 93.44 174 ALA A N 1
ATOM 1307 C CA . ALA A 1 174 ? -13.648 21.5 1.739 1 93.44 174 ALA A CA 1
ATOM 1308 C C . ALA A 1 174 ? -12.773 20.953 0.614 1 93.44 174 ALA A C 1
ATOM 1310 O O . ALA A 1 174 ? -12.055 19.969 0.802 1 93.44 174 ALA A O 1
ATOM 1311 N N . LEU A 1 175 ? -12.789 21.578 -0.511 1 92.44 175 LEU A N 1
ATOM 1312 C CA . LEU A 1 175 ? -12.227 21.047 -1.745 1 92.44 175 LEU A CA 1
ATOM 1313 C C . LEU A 1 175 ? -10.727 20.812 -1.603 1 92.44 175 LEU A C 1
ATOM 1315 O O . LEU A 1 175 ? -10.219 19.75 -1.981 1 92.44 175 LEU A O 1
ATOM 1319 N N . PRO A 1 176 ? -9.969 21.766 -0.984 1 91.44 176 PRO A N 1
ATOM 1320 C CA . PRO A 1 176 ? -8.523 21.562 -0.916 1 91.44 176 PRO A CA 1
ATOM 1321 C C . PRO A 1 176 ? -8.133 20.297 -0.164 1 91.44 176 PRO A C 1
ATOM 1323 O O . PRO A 1 176 ? -7.363 19.469 -0.68 1 91.44 176 PRO A O 1
ATOM 1326 N N . GLU A 1 177 ? -8.719 20.078 0.979 1 92.56 177 GLU A N 1
ATOM 1327 C CA . GLU A 1 177 ? -8.414 18.906 1.776 1 92.56 177 GLU A CA 1
ATOM 1328 C C . GLU A 1 177 ? -8.945 17.641 1.106 1 92.56 177 GLU A C 1
ATOM 1330 O O . GLU A 1 177 ? -8.328 16.578 1.199 1 92.56 177 GLU A O 1
ATOM 1335 N N . THR A 1 178 ? -10.062 17.797 0.495 1 95.88 178 THR A N 1
ATOM 1336 C CA . THR A 1 178 ? -10.648 16.672 -0.221 1 95.88 178 THR A CA 1
ATOM 1337 C C . THR A 1 178 ? -9.727 16.203 -1.344 1 95.88 178 THR A C 1
ATOM 1339 O O . THR A 1 178 ? -9.578 15 -1.576 1 95.88 178 THR A O 1
ATOM 1342 N N . LEU A 1 179 ? -9.062 17.156 -2.035 1 95.38 179 LEU A N 1
ATOM 1343 C CA . LEU A 1 179 ? -8.164 16.812 -3.131 1 95.38 179 LEU A CA 1
ATOM 1344 C C . LEU A 1 179 ? -6.934 16.078 -2.615 1 95.38 179 LEU A C 1
ATOM 1346 O O . LEU A 1 179 ? -6.395 15.203 -3.299 1 95.38 179 LEU A O 1
ATOM 1350 N N . THR A 1 180 ? -6.602 16.406 -1.389 1 93.19 180 THR A N 1
ATOM 1351 C CA . THR A 1 180 ? -5.52 15.664 -0.756 1 93.19 180 THR A CA 1
ATOM 1352 C C . THR A 1 180 ? -5.922 14.203 -0.54 1 93.19 180 THR A C 1
ATOM 1354 O O . THR A 1 180 ? -5.121 13.297 -0.769 1 93.19 180 THR A O 1
ATOM 1357 N N . GLY A 1 181 ? -7.168 14.016 -0.136 1 96.06 181 GLY A N 1
ATOM 1358 C CA . GLY A 1 181 ? -7.695 12.664 0.006 1 96.06 181 GLY A CA 1
ATOM 1359 C C . GLY A 1 181 ? -7.766 11.914 -1.308 1 96.06 181 GLY A C 1
ATOM 1360 O O . GLY A 1 181 ? -7.496 10.711 -1.354 1 96.06 181 GLY A O 1
ATOM 1361 N N . VAL A 1 182 ? -8.031 12.617 -2.328 1 97.38 182 VAL A N 1
ATOM 1362 C CA . VAL A 1 182 ? -8.117 12.023 -3.656 1 97.38 182 VAL A CA 1
ATOM 1363 C C . VAL A 1 182 ? -6.727 11.578 -4.113 1 97.38 182 VAL A C 1
ATOM 1365 O O . VAL A 1 182 ? -6.562 10.477 -4.648 1 97.38 182 VAL A O 1
ATOM 1368 N N . ARG A 1 183 ? -5.77 12.414 -3.914 1 96.19 183 ARG A N 1
ATOM 1369 C CA . ARG A 1 183 ? -4.402 12.062 -4.281 1 96.19 183 ARG A CA 1
ATOM 1370 C C . ARG A 1 183 ? -3.934 10.82 -3.525 1 96.19 183 ARG A C 1
ATOM 1372 O O . ARG A 1 183 ? -3.33 9.922 -4.113 1 96.19 183 ARG A O 1
ATOM 1379 N N . LEU A 1 184 ? -4.273 10.766 -2.281 1 94.81 184 LEU A N 1
ATOM 1380 C CA . LEU A 1 184 ? -3.928 9.594 -1.48 1 94.81 184 LEU A CA 1
ATOM 1381 C C . LEU A 1 184 ? -4.648 8.352 -1.992 1 94.81 184 LEU A C 1
ATOM 1383 O O . LEU A 1 184 ? -4.062 7.27 -2.051 1 94.81 184 LEU A O 1
ATOM 1387 N N . ALA A 1 185 ? -5.863 8.539 -2.363 1 98.06 185 ALA A N 1
ATOM 1388 C CA . ALA A 1 185 ? -6.68 7.438 -2.863 1 98.06 185 ALA A CA 1
ATOM 1389 C C . ALA A 1 185 ? -6.082 6.852 -4.141 1 98.06 185 ALA A C 1
ATOM 1391 O O . ALA A 1 185 ? -6.043 5.629 -4.309 1 98.06 185 ALA A O 1
ATOM 1392 N N . VAL A 1 186 ? -5.621 7.68 -4.996 1 97.69 186 VAL A N 1
ATOM 1393 C CA . VAL A 1 186 ? -5.043 7.223 -6.254 1 97.69 186 VAL A CA 1
ATOM 1394 C C . VAL A 1 186 ? -3.748 6.457 -5.977 1 97.69 186 VAL A C 1
ATOM 1396 O O . VAL A 1 186 ? -3.477 5.438 -6.613 1 97.69 186 VAL A O 1
ATOM 1399 N N . GLY A 1 187 ? -2.969 6.945 -5.07 1 95.88 187 GLY A N 1
ATOM 1400 C CA . GLY A 1 187 ? -1.768 6.223 -4.68 1 95.88 187 GLY A CA 1
ATOM 1401 C C . GLY A 1 187 ? -2.051 4.832 -4.145 1 95.88 187 GLY A C 1
ATOM 1402 O O . GLY A 1 187 ? -1.393 3.867 -4.535 1 95.88 187 GLY A O 1
ATOM 1403 N N . VAL A 1 188 ? -3.041 4.758 -3.305 1 96.25 188 VAL A N 1
ATOM 1404 C CA . VAL A 1 188 ? -3.428 3.479 -2.723 1 96.25 188 VAL A CA 1
ATOM 1405 C C . VAL A 1 188 ? -3.955 2.553 -3.814 1 96.25 188 VAL A C 1
ATOM 1407 O O . VAL A 1 188 ? -3.627 1.364 -3.844 1 96.25 188 VAL A O 1
ATOM 1410 N N . ALA A 1 189 ? -4.727 3.131 -4.66 1 98.06 189 ALA A N 1
ATOM 1411 C CA . ALA A 1 189 ? -5.277 2.344 -5.762 1 98.06 189 ALA A CA 1
ATOM 1412 C C . ALA A 1 189 ? -4.172 1.827 -6.676 1 98.06 189 ALA A C 1
ATOM 1414 O O . ALA A 1 189 ? -4.215 0.68 -7.129 1 98.06 189 ALA A O 1
ATOM 1415 N N . TYR A 1 190 ? -3.264 2.672 -6.98 1 97.5 190 TYR A N 1
ATOM 1416 C CA . TYR A 1 190 ? -2.168 2.283 -7.859 1 97.5 190 TYR A CA 1
ATOM 1417 C C . TYR A 1 190 ? -1.373 1.128 -7.266 1 97.5 190 TYR A C 1
ATOM 1419 O O . TYR A 1 190 ? -1.091 0.142 -7.949 1 97.5 190 TYR A O 1
ATOM 1427 N N . SER A 1 191 ? -1.028 1.172 -6.008 1 96.81 191 SER A N 1
ATOM 1428 C CA . SER A 1 191 ? -0.302 0.106 -5.324 1 96.81 191 SER A CA 1
ATOM 1429 C C . SER A 1 191 ? -1.121 -1.18 -5.277 1 96.81 191 SER A C 1
ATOM 1431 O O . SER A 1 191 ? -0.588 -2.27 -5.5 1 96.81 191 SER A O 1
ATOM 1433 N N . SER A 1 192 ? -2.408 -1.029 -5.016 1 97.5 192 SER A N 1
ATOM 1434 C CA . SER A 1 192 ? -3.301 -2.182 -4.941 1 97.5 192 SER A CA 1
ATOM 1435 C C . SER A 1 192 ? -3.436 -2.865 -6.297 1 97.5 192 SER A C 1
ATOM 1437 O O . SER A 1 192 ? -3.521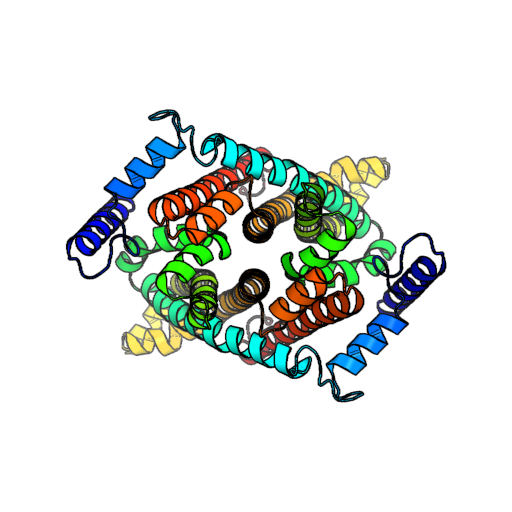 -4.094 -6.375 1 97.5 192 SER A O 1
ATOM 1439 N N . LEU A 1 193 ? -3.445 -2.043 -7.312 1 97.75 193 LEU A N 1
ATOM 1440 C CA . LEU A 1 193 ? -3.607 -2.588 -8.656 1 97.75 193 LEU A CA 1
ATOM 1441 C C . LEU A 1 193 ? -2.428 -3.479 -9.031 1 97.75 193 LEU A C 1
ATOM 1443 O O . LEU A 1 193 ? -2.617 -4.586 -9.539 1 97.75 193 LEU A O 1
ATOM 1447 N N . VAL A 1 194 ? -1.254 -2.939 -8.812 1 96.19 194 VAL A N 1
ATOM 1448 C CA . VAL A 1 194 ? -0.057 -3.697 -9.156 1 96.19 194 VAL A CA 1
ATOM 1449 C C . VAL A 1 194 ? -0.038 -5.016 -8.391 1 96.19 194 VAL A C 1
ATOM 1451 O O . VAL A 1 194 ? 0.234 -6.074 -8.969 1 96.19 194 VAL A O 1
ATOM 1454 N N . ALA A 1 195 ? -0.396 -4.938 -7.156 1 95 195 ALA A N 1
ATOM 1455 C CA . ALA A 1 195 ? -0.442 -6.141 -6.332 1 95 195 ALA A CA 1
ATOM 1456 C C . ALA A 1 195 ? -1.491 -7.121 -6.848 1 95 195 ALA A C 1
ATOM 1458 O O . ALA A 1 195 ? -1.229 -8.32 -6.953 1 95 195 ALA A O 1
ATOM 1459 N N . ALA A 1 196 ? -2.627 -6.66 -7.18 1 96.31 196 ALA A N 1
ATOM 1460 C CA . ALA A 1 196 ? -3.713 -7.508 -7.668 1 96.31 196 ALA A CA 1
ATOM 1461 C C . ALA A 1 196 ? -3.332 -8.188 -8.977 1 96.31 196 ALA A C 1
ATOM 1463 O O . ALA A 1 196 ? -3.645 -9.367 -9.188 1 96.31 196 ALA A O 1
ATOM 1464 N N . GLU A 1 197 ? -2.674 -7.457 -9.844 1 96.06 197 GLU A N 1
ATOM 1465 C CA . GLU A 1 197 ? -2.268 -7.996 -11.141 1 96.06 197 GLU A CA 1
ATOM 1466 C C . GLU A 1 197 ? -1.168 -9.047 -10.977 1 96.06 197 GLU A C 1
ATOM 1468 O O . GLU A 1 197 ? -1.072 -9.977 -11.781 1 96.06 197 GLU A O 1
ATOM 1473 N N . LEU A 1 198 ? -0.392 -8.922 -9.961 1 92.81 198 LEU A N 1
ATOM 1474 C CA . LEU A 1 198 ? 0.624 -9.93 -9.695 1 92.81 198 LEU A CA 1
ATOM 1475 C C . LEU A 1 198 ? -0.014 -11.219 -9.195 1 92.81 198 LEU A C 1
ATOM 1477 O O . LEU A 1 198 ? 0.518 -12.312 -9.414 1 92.81 198 LEU A O 1
ATOM 1481 N N . VAL A 1 199 ? -1.161 -11.047 -8.562 1 89.5 199 VAL A N 1
ATOM 1482 C CA . VAL A 1 199 ? -1.849 -12.211 -8.008 1 89.5 199 VAL A CA 1
ATOM 1483 C C . VAL A 1 199 ? -2.676 -12.891 -9.094 1 89.5 199 VAL A C 1
ATOM 1485 O O . VAL A 1 199 ? -2.639 -14.117 -9.234 1 89.5 199 VAL A O 1
ATOM 1488 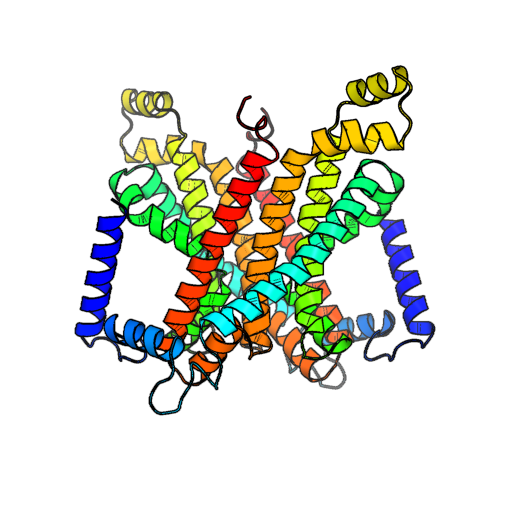N N . ASN A 1 200 ? -3.404 -12.109 -9.914 1 89.38 200 ASN A N 1
ATOM 1489 C CA . ASN A 1 200 ? -4.348 -12.648 -10.883 1 89.38 200 ASN A CA 1
ATOM 1490 C C . ASN A 1 200 ? -3.678 -12.914 -12.227 1 89.38 200 ASN A C 1
ATOM 1492 O O . ASN A 1 200 ? -4.191 -13.68 -13.047 1 89.38 200 ASN A O 1
ATOM 1496 N N . GLY A 1 201 ? -2.689 -12.172 -12.57 1 88.69 201 GLY A N 1
ATOM 1497 C CA . GLY A 1 201 ? -1.954 -12.414 -13.797 1 88.69 201 GLY A CA 1
ATOM 1498 C C . GLY A 1 201 ? -2.404 -11.531 -14.945 1 88.69 201 GLY A C 1
ATOM 1499 O O . GLY A 1 201 ? -2.889 -10.414 -14.727 1 88.69 201 GLY A O 1
ATOM 1500 N N . LEU A 1 202 ? -2.145 -12.008 -16.188 1 91.31 202 LEU A N 1
ATOM 1501 C CA . LEU A 1 202 ? -2.422 -11.281 -17.422 1 91.31 202 LEU A CA 1
ATOM 1502 C C . LEU A 1 202 ? -3.924 -11.133 -17.641 1 91.31 202 LEU A C 1
ATOM 1504 O O . LEU A 1 202 ? -4.703 -11.992 -17.219 1 91.31 202 LEU A O 1
ATOM 1508 N N . PRO A 1 203 ? -4.234 -10 -18.234 1 93.25 203 PRO A N 1
ATOM 1509 C CA . PRO A 1 203 ? -3.457 -8.906 -18.828 1 93.25 203 PRO A CA 1
ATOM 1510 C C . PRO A 1 203 ? -3.131 -7.805 -17.828 1 93.25 203 PRO A C 1
ATOM 1512 O O . PRO A 1 203 ? -3.582 -7.855 -16.672 1 93.25 203 PRO A O 1
ATOM 1515 N N . GLY A 1 204 ? -2.275 -6.754 -18.266 1 96.81 204 GLY A N 1
ATOM 1516 C CA . GLY A 1 204 ? -1.83 -5.656 -17.422 1 96.81 204 GLY A CA 1
ATOM 1517 C C . GLY A 1 204 ? -0.334 -5.664 -17.172 1 96.81 204 GLY A C 1
ATOM 1518 O O . GLY A 1 204 ? 0.323 -6.695 -17.344 1 96.81 204 GLY A O 1
ATOM 1519 N N . ILE A 1 205 ? 0.12 -4.539 -16.797 1 97.44 205 ILE A N 1
ATOM 1520 C CA . ILE A 1 205 ? 1.561 -4.398 -16.609 1 97.44 205 ILE A CA 1
ATOM 1521 C C . ILE A 1 205 ? 2.033 -5.316 -15.484 1 97.44 205 ILE A C 1
ATOM 1523 O O . ILE A 1 205 ? 3.094 -5.938 -15.586 1 97.44 205 ILE A O 1
ATOM 1527 N N . GLY A 1 206 ? 1.314 -5.371 -14.383 1 96.44 206 GLY A N 1
ATOM 1528 C CA . GLY A 1 206 ? 1.666 -6.277 -13.305 1 96.44 206 GLY A CA 1
ATOM 1529 C C . GLY A 1 206 ? 1.621 -7.738 -13.711 1 96.44 206 GLY A C 1
ATOM 1530 O O . GLY A 1 206 ? 2.479 -8.523 -13.305 1 96.44 206 GLY A O 1
ATOM 1531 N N . GLY A 1 207 ? 0.607 -8.062 -14.453 1 96.12 207 GLY A N 1
ATOM 1532 C CA . GLY A 1 207 ? 0.525 -9.422 -14.969 1 96.12 207 GLY A CA 1
ATOM 1533 C C . GLY A 1 207 ? 1.702 -9.797 -15.852 1 96.12 207 GLY A C 1
ATOM 1534 O O . GLY A 1 207 ? 2.201 -10.922 -15.781 1 96.12 207 GLY A O 1
ATOM 1535 N N . MET A 1 208 ? 2.076 -8.844 -16.688 1 97.25 208 MET A N 1
ATOM 1536 C CA . MET A 1 208 ? 3.234 -9.062 -17.547 1 97.25 208 MET A CA 1
ATOM 1537 C C . MET A 1 208 ? 4.496 -9.289 -16.719 1 97.25 208 MET A C 1
ATOM 1539 O O . MET A 1 208 ? 5.273 -10.203 -17 1 97.25 208 MET A O 1
ATOM 1543 N N . VAL A 1 209 ? 4.672 -8.508 -15.695 1 97.31 209 VAL A N 1
ATOM 1544 C CA . VAL A 1 209 ? 5.836 -8.617 -14.82 1 97.31 209 VAL A CA 1
ATOM 1545 C C . VAL A 1 209 ? 5.848 -9.977 -14.133 1 97.31 209 VAL A C 1
ATOM 1547 O O . VAL A 1 209 ? 6.879 -10.656 -14.109 1 97.31 209 VAL A O 1
ATOM 1550 N N . LYS A 1 210 ? 4.723 -10.383 -13.648 1 95.25 210 LYS A N 1
ATOM 1551 C CA . LYS A 1 210 ? 4.625 -11.664 -12.953 1 95.25 210 LYS A CA 1
ATOM 1552 C C . LYS A 1 210 ? 4.926 -12.82 -13.906 1 95.25 210 LYS A C 1
ATOM 1554 O O . LYS A 1 210 ? 5.668 -13.742 -13.555 1 95.25 210 LYS A O 1
ATOM 1559 N N . ASP A 1 211 ? 4.344 -12.789 -15.047 1 96.44 211 ASP A N 1
ATOM 1560 C CA . ASP A 1 211 ? 4.551 -13.852 -16.031 1 96.44 211 ASP A CA 1
ATOM 1561 C C . ASP A 1 211 ? 6.016 -13.922 -16.453 1 96.44 211 ASP A C 1
ATOM 1563 O O . ASP A 1 211 ? 6.59 -15.016 -16.531 1 96.44 211 ASP A O 1
ATOM 1567 N N . ALA A 1 212 ? 6.566 -12.789 -16.734 1 96.94 212 ALA A N 1
ATOM 1568 C CA . ALA A 1 212 ? 7.973 -12.734 -17.125 1 96.94 212 ALA A CA 1
ATOM 1569 C C . ALA A 1 212 ? 8.875 -13.258 -16 1 96.94 212 ALA A C 1
ATOM 1571 O O . ALA A 1 212 ? 9.883 -13.914 -16.266 1 96.94 212 ALA A O 1
ATOM 1572 N N . ALA A 1 213 ? 8.516 -12.961 -14.812 1 95.62 213 ALA A N 1
ATOM 1573 C CA . ALA A 1 213 ? 9.297 -13.43 -13.672 1 95.62 213 ALA A CA 1
ATOM 1574 C C . ALA A 1 213 ? 9.258 -14.953 -13.562 1 95.62 213 ALA A C 1
ATOM 1576 O O . ALA A 1 213 ? 10.25 -15.578 -13.188 1 95.62 213 ALA A O 1
ATOM 1577 N N . ASN A 1 214 ? 8.133 -15.516 -13.867 1 93.5 214 ASN A N 1
ATOM 1578 C CA . ASN A 1 214 ? 7.992 -16.969 -13.812 1 93.5 214 ASN A CA 1
ATOM 1579 C C . ASN A 1 214 ? 8.953 -17.656 -14.773 1 93.5 214 ASN A C 1
ATOM 1581 O O . ASN A 1 214 ? 9.344 -18.812 -14.547 1 93.5 214 ASN A O 1
ATOM 1585 N N . TYR A 1 215 ? 9.32 -16.953 -15.758 1 94.56 215 TYR A N 1
ATOM 1586 C CA . TYR A 1 215 ? 10.25 -17.516 -16.734 1 94.56 215 TYR A CA 1
ATOM 1587 C C . TYR A 1 215 ? 11.641 -16.906 -16.578 1 94.56 215 TYR A C 1
ATOM 1589 O O . TYR A 1 215 ? 12.477 -17.016 -17.469 1 94.56 215 TYR A O 1
ATOM 1597 N N . ASN A 1 216 ? 11.852 -16.156 -15.516 1 95.75 216 ASN A N 1
ATOM 1598 C CA . ASN A 1 216 ? 13.125 -15.516 -15.18 1 95.75 216 ASN A CA 1
ATOM 1599 C C . ASN A 1 216 ? 13.594 -14.586 -16.297 1 95.75 216 ASN A C 1
ATOM 1601 O O . ASN A 1 216 ? 14.789 -14.508 -16.578 1 95.75 216 ASN A O 1
ATOM 1605 N N . ASN A 1 217 ? 12.625 -14.039 -16.969 1 96.56 217 ASN A N 1
ATOM 1606 C CA . ASN A 1 217 ? 12.93 -13.031 -17.984 1 96.56 217 ASN A CA 1
ATOM 1607 C C . ASN A 1 217 ? 13.133 -11.656 -17.344 1 96.56 217 ASN A C 1
ATOM 1609 O O . ASN A 1 217 ? 12.266 -10.789 -17.438 1 96.56 217 ASN A O 1
ATOM 1613 N N . THR A 1 218 ? 14.312 -11.422 -16.859 1 97.62 218 THR A N 1
ATOM 1614 C CA . THR A 1 218 ? 14.625 -10.273 -16.016 1 97.62 218 THR A CA 1
ATOM 1615 C C . THR A 1 218 ? 14.539 -8.977 -16.812 1 97.62 218 THR A C 1
ATOM 1617 O O . THR A 1 218 ? 14.055 -7.961 -16.328 1 97.62 218 THR A O 1
ATOM 1620 N N . PRO A 1 219 ? 14.953 -8.953 -18.047 1 97.75 219 PRO A N 1
ATOM 1621 C CA . PRO A 1 219 ? 14.836 -7.707 -18.812 1 97.75 219 PRO A CA 1
ATOM 1622 C C . PRO A 1 219 ? 13.398 -7.215 -18.922 1 97.75 219 PRO A C 1
ATOM 1624 O O . PRO A 1 219 ? 13.133 -6.027 -18.719 1 97.75 219 PRO A O 1
ATOM 1627 N N . VAL A 1 220 ? 12.492 -8.156 -19.172 1 97.69 220 VAL A N 1
ATOM 1628 C CA . VAL A 1 220 ? 11.086 -7.789 -19.297 1 97.69 220 VAL A CA 1
ATOM 1629 C C . VAL A 1 220 ? 10.555 -7.316 -17.938 1 97.69 220 VAL A C 1
ATOM 1631 O O . VAL A 1 220 ? 9.781 -6.359 -17.875 1 97.69 220 VAL A O 1
ATOM 1634 N N . VAL A 1 221 ? 10.984 -7.957 -16.891 1 98.06 221 VAL A N 1
ATOM 1635 C CA . VAL A 1 221 ? 10.594 -7.559 -15.539 1 98.06 221 VAL A CA 1
ATOM 1636 C C . VAL A 1 221 ? 11.039 -6.125 -15.273 1 98.06 221 VAL A C 1
ATOM 1638 O O . VAL A 1 221 ? 10.258 -5.305 -14.781 1 98.06 221 VAL A O 1
ATOM 1641 N N . LEU A 1 222 ? 12.25 -5.789 -15.664 1 97.94 222 LEU A N 1
ATOM 1642 C CA . LEU A 1 222 ? 12.805 -4.457 -15.422 1 97.94 222 LEU A CA 1
ATOM 1643 C C . LEU A 1 222 ? 12.07 -3.41 -16.25 1 97.94 222 LEU A C 1
ATOM 1645 O O . LEU A 1 222 ? 11.797 -2.309 -15.766 1 97.94 222 LEU A O 1
ATOM 1649 N N . VAL A 1 223 ? 11.734 -3.762 -17.453 1 98.19 223 VAL A N 1
ATOM 1650 C CA . VAL A 1 223 ? 10.969 -2.842 -18.281 1 98.19 223 VAL A CA 1
ATOM 1651 C C . VAL A 1 223 ? 9.617 -2.562 -17.625 1 98.19 223 VAL A C 1
ATOM 1653 O O . VAL A 1 223 ? 9.164 -1.415 -17.578 1 98.19 223 VAL A O 1
ATOM 1656 N N . GLY A 1 224 ? 8.984 -3.637 -17.141 1 97.88 224 GLY A N 1
ATOM 1657 C CA . GLY A 1 224 ? 7.711 -3.475 -16.453 1 97.88 224 GLY A CA 1
ATOM 1658 C C . GLY A 1 224 ? 7.801 -2.596 -15.227 1 97.88 224 GLY A C 1
ATOM 1659 O O . GLY A 1 224 ? 6.953 -1.726 -15.008 1 97.88 224 GLY A O 1
ATOM 1660 N N . ILE A 1 225 ? 8.797 -2.73 -14.43 1 97.5 225 ILE A N 1
ATOM 1661 C CA . ILE A 1 225 ? 8.992 -1.959 -13.203 1 97.5 225 ILE A CA 1
ATOM 1662 C C . ILE A 1 225 ? 9.219 -0.489 -13.555 1 97.5 225 ILE A C 1
ATOM 1664 O O . ILE A 1 225 ? 8.656 0.4 -12.906 1 97.5 225 ILE A O 1
ATOM 1668 N N . ILE A 1 226 ? 9.992 -0.235 -14.539 1 96.75 226 ILE A N 1
ATOM 1669 C CA . ILE A 1 226 ? 10.25 1.128 -14.992 1 96.75 226 ILE A CA 1
ATOM 1670 C C . ILE A 1 226 ? 8.953 1.765 -15.484 1 96.75 226 ILE A C 1
ATOM 1672 O O . ILE A 1 226 ? 8.656 2.92 -15.164 1 96.75 226 ILE A O 1
ATOM 1676 N N . ALA A 1 227 ? 8.172 0.985 -16.219 1 97.62 227 ALA A N 1
ATOM 1677 C CA . ALA A 1 227 ? 6.887 1.483 -16.703 1 97.62 227 ALA A CA 1
ATOM 1678 C C . ALA A 1 227 ? 5.957 1.826 -15.547 1 97.62 227 ALA A C 1
ATOM 1680 O O . ALA A 1 227 ? 5.266 2.848 -15.578 1 97.62 227 ALA A O 1
ATOM 1681 N N . ILE A 1 228 ? 5.973 1.013 -14.539 1 97.56 228 ILE A N 1
ATOM 1682 C CA . ILE A 1 228 ? 5.168 1.246 -13.352 1 97.56 228 ILE A CA 1
ATOM 1683 C C . ILE A 1 228 ? 5.629 2.525 -12.656 1 97.56 228 ILE A C 1
ATOM 1685 O O . ILE A 1 228 ? 4.809 3.379 -12.305 1 97.56 228 ILE A O 1
ATOM 1689 N N . GLY A 1 229 ? 6.906 2.678 -12.508 1 96.56 229 GLY A N 1
ATOM 1690 C CA . GLY A 1 229 ? 7.445 3.863 -11.859 1 96.56 229 GLY A CA 1
ATOM 1691 C C . GLY A 1 229 ? 7.164 5.141 -12.625 1 96.56 229 GLY A C 1
ATOM 1692 O O . GLY A 1 229 ? 6.711 6.129 -12.047 1 96.56 229 GLY A O 1
ATOM 1693 N N . VAL A 1 230 ? 7.367 5.121 -13.891 1 96.44 230 VAL A N 1
ATOM 1694 C CA . VAL A 1 230 ? 7.184 6.297 -14.734 1 96.44 230 VAL A CA 1
ATOM 1695 C C . VAL A 1 230 ? 5.707 6.684 -14.766 1 96.44 230 VAL A C 1
ATOM 1697 O O . VAL A 1 230 ? 5.363 7.859 -14.633 1 96.44 230 VAL A O 1
ATOM 1700 N N . SER A 1 231 ? 4.855 5.711 -14.961 1 97.12 231 SER A N 1
ATOM 1701 C CA . SER A 1 231 ? 3.43 6.02 -14.984 1 97.12 231 SER A CA 1
ATOM 1702 C C . SER A 1 231 ? 2.957 6.559 -13.641 1 97.12 231 SER A C 1
ATOM 1704 O O . SER A 1 231 ? 2.119 7.461 -13.586 1 97.12 231 SER A O 1
ATOM 1706 N N . GLY A 1 232 ? 3.498 5.984 -12.594 1 95.56 232 GLY A N 1
ATOM 1707 C CA . GLY A 1 232 ? 3.184 6.523 -11.273 1 95.56 232 GLY A CA 1
ATOM 1708 C C . GLY A 1 232 ? 3.576 7.98 -11.117 1 95.56 232 GLY A C 1
ATOM 1709 O O . GLY A 1 232 ? 2.809 8.781 -10.578 1 95.56 232 GLY A O 1
ATOM 1710 N N . LEU A 1 233 ? 4.738 8.367 -11.578 1 95 233 LEU A N 1
ATOM 1711 C CA . LEU A 1 233 ? 5.215 9.742 -11.523 1 95 233 LEU A CA 1
ATOM 1712 C C . LEU A 1 233 ? 4.34 10.656 -12.367 1 95 233 LEU A C 1
ATOM 1714 O O . LEU A 1 233 ? 4.043 11.789 -11.969 1 95 233 LEU A O 1
ATOM 1718 N N . VAL A 1 234 ? 3.951 10.141 -13.469 1 96.38 234 VAL A N 1
ATOM 1719 C CA . VAL A 1 234 ? 3.113 10.922 -14.367 1 96.38 234 VAL A CA 1
ATOM 1720 C C . VAL A 1 234 ? 1.752 11.172 -13.727 1 96.38 234 VAL A C 1
ATOM 1722 O O . VAL A 1 234 ? 1.24 12.297 -13.75 1 96.38 234 VAL A O 1
ATOM 1725 N N . ILE A 1 235 ? 1.192 10.172 -13.141 1 96 235 ILE A N 1
ATOM 1726 C CA . ILE A 1 235 ? -0.1 10.297 -12.477 1 96 235 ILE A CA 1
ATOM 1727 C C . ILE A 1 235 ? 0.003 11.305 -11.328 1 96 235 ILE A C 1
ATOM 1729 O O . ILE A 1 235 ? -0.849 12.188 -11.188 1 96 235 ILE A O 1
ATOM 1733 N N . ASP A 1 236 ? 0.983 11.164 -10.602 1 93.25 236 ASP A N 1
ATOM 1734 C CA . ASP A 1 236 ? 1.188 12.078 -9.477 1 93.25 236 ASP A CA 1
ATOM 1735 C C . ASP A 1 236 ? 1.314 13.516 -9.961 1 93.25 236 ASP A C 1
ATOM 1737 O O . ASP A 1 236 ? 0.715 14.43 -9.391 1 93.25 236 ASP A O 1
ATOM 1741 N N . ALA A 1 237 ? 2.092 13.727 -10.992 1 94.38 237 ALA A N 1
ATOM 1742 C CA . ALA A 1 237 ? 2.291 15.062 -11.547 1 94.38 237 ALA A CA 1
ATOM 1743 C C . ALA A 1 237 ? 0.979 15.641 -12.07 1 94.38 237 ALA A C 1
ATOM 1745 O O . ALA A 1 237 ? 0.703 16.828 -11.883 1 94.38 237 ALA A O 1
ATOM 1746 N N . LEU A 1 238 ? 0.207 14.805 -12.656 1 95.31 238 LEU A N 1
ATOM 1747 C CA . LEU A 1 238 ? -1.078 15.242 -13.188 1 95.31 238 LEU A CA 1
ATOM 1748 C C . LEU A 1 238 ? -2.033 15.625 -12.062 1 95.31 238 LEU A C 1
ATOM 1750 O O . LEU A 1 238 ? -2.756 16.609 -12.164 1 95.31 238 LEU A O 1
ATOM 1754 N N . LEU A 1 239 ? -2.033 14.883 -11.031 1 93.75 239 LEU A N 1
ATOM 1755 C CA . LEU A 1 239 ? -2.898 15.164 -9.891 1 93.75 239 LEU A CA 1
ATOM 1756 C C . LEU A 1 239 ? -2.482 16.469 -9.203 1 93.75 239 LEU A C 1
ATOM 1758 O O . LEU A 1 239 ? -3.334 17.25 -8.789 1 93.75 239 LEU A O 1
ATOM 1762 N N . LEU A 1 240 ? -1.229 16.703 -9.117 1 91.81 240 LEU A N 1
ATOM 1763 C CA . LEU A 1 240 ? -0.728 17.938 -8.523 1 91.81 240 LEU A CA 1
ATOM 1764 C C . LEU A 1 240 ? -1.113 19.141 -9.367 1 91.81 240 LEU A C 1
ATOM 1766 O O . LEU A 1 240 ? -1.499 20.188 -8.836 1 91.81 240 LEU A O 1
ATOM 1770 N N . ARG A 1 241 ? -0.989 18.938 -10.609 1 92.56 241 ARG A N 1
ATOM 1771 C CA . ARG A 1 241 ? -1.38 20.016 -11.508 1 92.56 241 ARG A CA 1
ATOM 1772 C C . ARG A 1 241 ? -2.871 20.312 -11.398 1 92.56 241 ARG A C 1
ATOM 1774 O O . ARG A 1 241 ? -3.283 21.469 -11.43 1 92.56 241 ARG A O 1
ATOM 1781 N N . LEU A 1 242 ? -3.607 19.25 -11.273 1 90.5 242 LEU A N 1
ATOM 1782 C CA . LEU A 1 242 ? -5.051 19.406 -11.109 1 90.5 242 LEU A CA 1
ATOM 1783 C C . LEU A 1 242 ? -5.375 20.141 -9.812 1 90.5 242 LEU A C 1
ATOM 1785 O O . LEU A 1 242 ? -6.258 21 -9.781 1 90.5 242 LEU A O 1
ATOM 1789 N N . GLU A 1 243 ? -4.711 19.781 -8.82 1 88.44 243 GLU A N 1
ATOM 1790 C CA . GLU A 1 243 ? -4.918 20.438 -7.527 1 88.44 243 GLU A CA 1
ATOM 1791 C C . GLU A 1 243 ? -4.629 21.938 -7.617 1 88.44 243 GLU A C 1
ATOM 1793 O O . GLU A 1 243 ? -5.383 22.75 -7.09 1 88.44 243 GLU A O 1
ATOM 1798 N N . ARG A 1 244 ? -3.652 22.344 -8.32 1 88.69 244 ARG A N 1
ATOM 1799 C CA . ARG A 1 244 ? -3.25 23.734 -8.438 1 88.69 244 ARG A CA 1
ATOM 1800 C C . ARG A 1 244 ? -4.25 24.531 -9.281 1 88.69 244 ARG A C 1
ATOM 1802 O O . ARG A 1 244 ? -4.457 25.719 -9.047 1 88.69 244 ARG A O 1
ATOM 1809 N N . THR A 1 245 ? -4.848 23.844 -10.195 1 88.62 245 THR A N 1
ATOM 1810 C CA . THR A 1 245 ? -5.785 24.516 -11.086 1 88.62 245 THR A CA 1
ATOM 1811 C C . THR A 1 245 ? -7.148 24.672 -10.414 1 88.62 245 THR A C 1
ATOM 1813 O O . THR A 1 245 ? -7.82 25.688 -10.594 1 88.62 245 THR A O 1
ATOM 1816 N N . VAL A 1 246 ? -7.477 23.688 -9.641 1 85.56 246 VAL A N 1
ATOM 1817 C CA . VAL A 1 246 ? -8.812 23.672 -9.062 1 85.56 246 VAL A CA 1
ATOM 1818 C C . VAL A 1 246 ? -8.828 24.484 -7.766 1 85.56 246 VAL A C 1
ATOM 1820 O O . VAL A 1 246 ? -9.852 25.078 -7.406 1 85.56 246 VAL A O 1
ATOM 1823 N N . VAL A 1 247 ? -7.73 24.406 -7.082 1 84.06 247 VAL A N 1
ATOM 1824 C CA . VAL A 1 247 ? -7.664 25.141 -5.828 1 84.06 247 VAL A CA 1
ATOM 1825 C C . VAL A 1 247 ? -6.469 26.094 -5.852 1 84.06 247 VAL A C 1
ATOM 1827 O O . VAL A 1 247 ? -5.566 25.984 -5.02 1 84.06 247 VAL A O 1
ATOM 1830 N N . PRO A 1 248 ? -6.566 27.125 -6.699 1 73.56 248 PRO A N 1
ATOM 1831 C CA . PRO A 1 248 ? -5.43 28.047 -6.84 1 73.56 248 PRO A CA 1
ATOM 1832 C C . PRO A 1 248 ? -5.195 28.891 -5.59 1 73.56 248 PRO A C 1
ATOM 1834 O O . PRO A 1 248 ? -4.109 29.453 -5.418 1 73.56 248 PRO A O 1
ATOM 1837 N N . TRP A 1 249 ? -6.078 28.938 -4.645 1 72.31 249 TRP A N 1
ATOM 1838 C CA . TRP A 1 249 ? -5.965 29.781 -3.463 1 72.31 249 TRP A CA 1
ATOM 1839 C C . TRP A 1 249 ? -5.223 29.062 -2.346 1 72.31 249 TRP A C 1
ATOM 1841 O O . TRP A 1 249 ? -4.828 29.672 -1.353 1 72.31 249 TRP A O 1
ATOM 1851 N N . ARG A 1 250 ? -5.09 27.734 -2.244 1 64.69 250 ARG A N 1
ATOM 1852 C CA . ARG A 1 250 ? -4.406 26.969 -1.199 1 64.69 250 ARG A CA 1
ATOM 1853 C C . ARG A 1 250 ? -2.973 27.469 -1.021 1 64.69 250 ARG A C 1
ATOM 1855 O O . ARG A 1 250 ? -2.453 27.484 0.097 1 64.69 250 ARG A O 1
ATOM 1862 N N . GLY A 1 251 ? -2.23 27.766 -1.924 1 53.16 251 GLY A N 1
ATOM 1863 C CA . GLY A 1 251 ? -0.855 28.219 -1.783 1 53.16 251 GLY A CA 1
ATOM 1864 C C . GLY A 1 251 ? -0.742 29.688 -1.423 1 53.16 251 GLY A C 1
ATOM 1865 O O . GLY A 1 251 ? 0.355 30.188 -1.167 1 53.16 251 GLY A O 1
ATOM 1866 N N . ARG A 1 252 ? -1.735 30.359 -1.489 1 48.62 252 ARG A N 1
ATOM 1867 C CA . ARG A 1 252 ? -1.646 31.797 -1.24 1 48.62 252 ARG A CA 1
ATOM 1868 C C . ARG A 1 252 ? -1.866 32.094 0.236 1 48.62 252 ARG A C 1
ATOM 1870 O O . ARG A 1 252 ? -1.828 33.281 0.64 1 48.62 252 ARG A O 1
ATOM 1877 N N . ALA A 1 253 ? -1.833 31.172 1.08 1 42.44 253 ALA A N 1
ATOM 1878 C CA . ALA A 1 253 ? -1.854 31.688 2.445 1 42.44 253 ALA A CA 1
ATOM 1879 C C . ALA A 1 253 ? -0.439 31.906 2.973 1 42.44 253 ALA A C 1
ATOM 1881 O O . ALA A 1 253 ? 0.469 31.125 2.666 1 42.44 253 ALA A O 1
ATOM 1882 N N . MET B 1 1 ? -22.172 4.094 20.75 1 60.62 1 MET B N 1
ATOM 1883 C CA . MET B 1 1 ? -22.453 4.062 19.328 1 60.62 1 MET B CA 1
ATOM 1884 C C . MET B 1 1 ? -21.609 3.004 18.625 1 60.62 1 MET B C 1
ATOM 1886 O O . MET B 1 1 ? -22.109 2.248 17.797 1 60.62 1 MET B O 1
ATOM 1890 N N . PRO B 1 2 ? -20.391 2.797 19.141 1 75 2 PRO B N 1
ATOM 1891 C CA . PRO B 1 2 ? -19.609 1.755 18.484 1 75 2 PRO B CA 1
ATOM 1892 C C . PRO B 1 2 ? -20.203 0.36 18.672 1 75 2 PRO B C 1
ATOM 1894 O O . PRO B 1 2 ? -20.281 -0.414 17.703 1 75 2 PRO B O 1
ATOM 1897 N N . LEU B 1 3 ? -20.906 0.167 19.766 1 82.62 3 LEU B N 1
ATOM 1898 C CA . LEU B 1 3 ? -21.453 -1.158 20.031 1 82.62 3 LEU B CA 1
ATOM 1899 C C . LEU B 1 3 ? -22.734 -1.388 19.234 1 82.62 3 LEU B C 1
ATOM 1901 O O . LEU B 1 3 ? -22.984 -2.496 18.766 1 82.62 3 LEU B O 1
ATOM 1905 N N . GLY B 1 4 ? -23.453 -0.339 19.141 1 84.81 4 GLY B N 1
ATOM 1906 C CA . GLY B 1 4 ? -24.672 -0.422 18.344 1 84.81 4 GLY B CA 1
ATOM 1907 C C . GLY B 1 4 ? -24.422 -0.707 16.875 1 84.81 4 GLY B C 1
ATOM 1908 O O . GLY B 1 4 ? -25.141 -1.492 16.266 1 84.81 4 GLY B O 1
ATOM 1909 N N . SER B 1 5 ? -23.391 -0.099 16.469 1 88.94 5 SER B N 1
ATOM 1910 C CA . SER B 1 5 ? -23.016 -0.296 15.078 1 88.94 5 SER B CA 1
ATOM 1911 C C . SER B 1 5 ? -22.562 -1.732 14.82 1 88.94 5 SER B C 1
ATOM 1913 O O . SER B 1 5 ? -22.906 -2.32 13.789 1 88.94 5 SER B O 1
ATOM 1915 N N . LEU B 1 6 ? -21.828 -2.318 15.711 1 89.38 6 LEU B N 1
ATOM 1916 C CA . LEU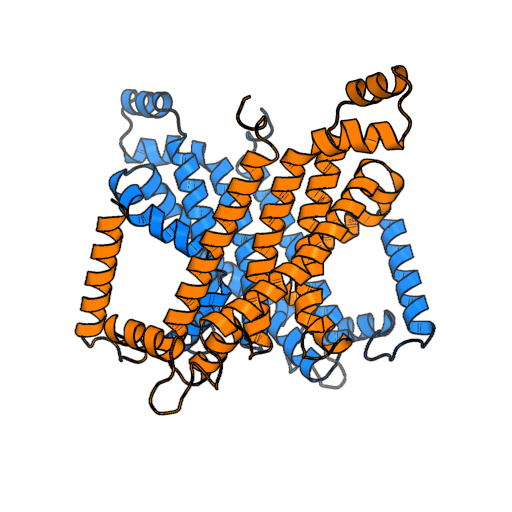 B 1 6 ? -21.344 -3.691 15.586 1 89.38 6 LEU B CA 1
ATOM 1917 C C . LEU B 1 6 ? -22.516 -4.68 15.641 1 89.38 6 LEU B C 1
ATOM 1919 O O . LEU B 1 6 ? -22.562 -5.629 14.859 1 89.38 6 LEU B O 1
ATOM 1923 N N . LEU B 1 7 ? -23.438 -4.414 16.547 1 90.25 7 LEU B N 1
ATOM 1924 C CA . LEU B 1 7 ? -24.594 -5.277 16.688 1 90.25 7 LEU B CA 1
ATOM 1925 C C . LEU B 1 7 ? -25.453 -5.246 15.43 1 90.25 7 LEU B C 1
ATOM 1927 O O . LEU B 1 7 ? -25.938 -6.285 14.969 1 90.25 7 LEU B O 1
ATOM 1931 N N . LEU B 1 8 ? -25.625 -4.086 14.977 1 89.31 8 LEU B N 1
ATOM 1932 C CA . LEU B 1 8 ? -26.391 -3.945 13.742 1 89.31 8 LEU B CA 1
ATOM 1933 C C . LEU B 1 8 ? -25.719 -4.699 12.602 1 89.31 8 LEU B C 1
ATOM 1935 O O . LEU B 1 8 ? -26.391 -5.359 11.805 1 89.31 8 LEU B O 1
ATOM 1939 N N . PHE B 1 9 ? -24.438 -4.582 12.531 1 90.25 9 PHE B N 1
ATOM 1940 C CA . PHE B 1 9 ? -23.688 -5.273 11.492 1 90.25 9 PHE B CA 1
ATOM 1941 C C . PHE B 1 9 ? -23.859 -6.781 11.617 1 90.25 9 PHE B C 1
ATOM 1943 O O . PHE B 1 9 ? -24.094 -7.473 10.625 1 90.25 9 PHE B O 1
ATOM 1950 N N . LEU B 1 10 ? -23.766 -7.266 12.844 1 90.12 10 LEU B N 1
ATOM 1951 C CA . LEU B 1 10 ? -23.859 -8.703 13.078 1 90.12 10 LEU B CA 1
ATOM 1952 C C . LEU B 1 10 ? -25.266 -9.211 12.758 1 90.12 10 LEU B C 1
ATOM 1954 O O . LEU B 1 10 ? -25.422 -10.305 12.203 1 90.12 10 LEU B O 1
ATOM 1958 N N . LEU B 1 11 ? -26.188 -8.438 13.086 1 91.5 11 LEU B N 1
ATOM 1959 C CA . LEU B 1 11 ? -27.578 -8.805 12.805 1 91.5 11 LEU B CA 1
ATOM 1960 C C . LEU B 1 11 ? -27.844 -8.828 11.297 1 91.5 11 LEU B C 1
ATOM 1962 O O . LEU B 1 11 ? -28.484 -9.742 10.789 1 91.5 11 LEU B O 1
ATOM 1966 N N . LEU B 1 12 ? -27.297 -7.883 10.656 1 90.94 12 LEU B N 1
ATOM 1967 C CA . LEU B 1 12 ? -27.469 -7.832 9.211 1 90.94 12 LEU B CA 1
ATOM 1968 C C . LEU B 1 12 ? -26.719 -8.977 8.539 1 90.94 12 LEU B C 1
ATOM 1970 O O . LEU B 1 12 ? -27.219 -9.57 7.578 1 90.94 12 LEU B O 1
ATOM 1974 N N . TRP B 1 13 ? -25.547 -9.242 9.086 1 91.94 13 TRP B N 1
ATOM 1975 C CA . TRP B 1 13 ? -24.75 -10.352 8.586 1 91.94 13 TRP B CA 1
ATOM 1976 C C . TRP B 1 13 ? -25.5 -11.672 8.766 1 91.94 13 TRP B C 1
ATOM 1978 O O . TRP B 1 13 ? -25.625 -12.453 7.816 1 91.94 13 TRP B O 1
ATOM 1988 N N . GLN B 1 14 ? -26.062 -11.82 9.891 1 91.44 14 GLN B N 1
ATOM 1989 C CA . GLN B 1 14 ? -26.812 -13.031 10.188 1 91.44 14 GLN B CA 1
ATOM 1990 C C . GLN B 1 14 ? -28.062 -13.133 9.32 1 91.44 14 GLN B C 1
ATOM 1992 O O . GLN B 1 14 ? -28.406 -14.211 8.836 1 91.44 14 GLN B O 1
ATOM 1997 N N . ALA B 1 15 ? -28.688 -12.047 9.156 1 92.31 15 ALA B N 1
ATOM 1998 C CA . ALA B 1 15 ? -29.891 -12.016 8.352 1 92.31 15 ALA B CA 1
ATOM 1999 C C . ALA B 1 15 ? -29.594 -12.344 6.891 1 92.31 15 ALA B C 1
ATOM 2001 O O . ALA B 1 15 ? -30.344 -13.07 6.242 1 92.31 15 ALA B O 1
ATOM 2002 N N . LEU B 1 16 ? -28.531 -11.836 6.48 1 90.44 16 LEU B N 1
ATOM 2003 C CA . LEU B 1 16 ? -28.141 -12.102 5.102 1 90.44 16 LEU B CA 1
ATOM 2004 C C . LEU B 1 16 ? -27.781 -13.57 4.91 1 90.44 16 LEU B C 1
ATOM 2006 O O . LEU B 1 16 ? -28.188 -14.188 3.92 1 90.44 16 LEU B O 1
ATOM 2010 N N . ALA B 1 17 ? -27.062 -14.07 5.812 1 90.12 17 ALA B N 1
ATOM 2011 C CA . ALA B 1 17 ? -26.672 -15.477 5.738 1 90.12 17 ALA B CA 1
ATOM 2012 C C . ALA B 1 17 ? -27.875 -16.391 5.82 1 90.12 17 ALA B C 1
ATOM 2014 O O . ALA B 1 17 ? -27.938 -17.422 5.141 1 90.12 17 ALA B O 1
ATOM 2015 N N . ALA B 1 18 ? -28.844 -15.945 6.594 1 89.62 18 ALA B N 1
ATOM 2016 C CA . ALA B 1 18 ? -30.016 -16.766 6.84 1 89.62 18 ALA B CA 1
ATOM 2017 C C . ALA B 1 18 ? -31.016 -16.672 5.688 1 89.62 18 ALA B C 1
ATOM 2019 O O . ALA B 1 18 ? -31.859 -17.547 5.504 1 89.62 18 ALA B O 1
ATOM 2020 N N . SER B 1 19 ? -30.953 -15.594 4.996 1 89.5 19 SER B N 1
ATOM 2021 C CA . SER B 1 19 ? -31.922 -15.359 3.932 1 89.5 19 SER B CA 1
ATOM 2022 C C . SER B 1 19 ? -31.797 -16.406 2.834 1 89.5 19 SER B C 1
ATOM 2024 O O . SER B 1 19 ? -32.75 -16.625 2.064 1 89.5 19 SER B O 1
ATOM 2026 N N . GLY B 1 20 ? -30.609 -16.984 2.711 1 85.44 20 GLY B N 1
ATOM 2027 C CA . GLY B 1 20 ? -30.391 -17.969 1.67 1 85.44 20 GLY B CA 1
ATOM 2028 C C . GLY B 1 20 ? -30.156 -17.359 0.301 1 85.44 20 GLY B C 1
ATOM 2029 O O . GLY B 1 20 ? -30.062 -18.078 -0.697 1 85.44 20 GLY B O 1
ATOM 2030 N N . ALA B 1 21 ? -30.094 -16.094 0.296 1 85.81 21 ALA B N 1
ATOM 2031 C CA . ALA B 1 21 ? -29.891 -15.391 -0.969 1 85.81 21 ALA B CA 1
ATOM 2032 C C . ALA B 1 21 ? -28.531 -15.742 -1.57 1 85.81 21 ALA B C 1
ATOM 2034 O O . ALA B 1 21 ? -28.344 -15.672 -2.789 1 85.81 21 ALA B O 1
ATOM 2035 N N . TRP B 1 22 ? -27.641 -16.141 -0.703 1 86.19 22 TRP B N 1
ATOM 2036 C CA . TRP B 1 22 ? -26.297 -16.516 -1.126 1 86.19 22 TRP B CA 1
ATOM 2037 C C . TRP B 1 22 ? -25.891 -17.859 -0.527 1 86.19 22 TRP B C 1
ATOM 2039 O O . TRP B 1 22 ? -26.422 -18.266 0.512 1 86.19 22 TRP B O 1
ATOM 2049 N N . SER B 1 23 ? -25.031 -18.5 -1.259 1 89.62 23 SER B N 1
ATOM 2050 C CA . SER B 1 23 ? -24.5 -19.766 -0.729 1 89.62 23 SER B CA 1
ATOM 2051 C C . SER B 1 23 ? -23.641 -19.516 0.509 1 89.62 23 SER B C 1
ATOM 2053 O O . SER B 1 23 ? -23.156 -18.406 0.724 1 89.62 23 SER B O 1
ATOM 2055 N N . GLU B 1 24 ? -23.5 -20.516 1.277 1 87.81 24 GLU B N 1
ATOM 2056 C CA . GLU B 1 24 ? -22.656 -20.422 2.471 1 87.81 24 GLU B CA 1
ATOM 2057 C C . GLU B 1 24 ? -21.203 -20.188 2.105 1 87.81 24 GLU B C 1
ATOM 2059 O O . GLU B 1 24 ? -20.422 -19.672 2.914 1 87.81 24 GLU B O 1
ATOM 2064 N N . THR B 1 25 ? -20.922 -20.594 0.922 1 87.56 25 THR B N 1
ATOM 2065 C CA . THR B 1 25 ? -19.562 -20.359 0.453 1 87.56 25 THR B CA 1
ATOM 2066 C C . THR B 1 25 ? -19.312 -18.859 0.26 1 87.56 25 THR B C 1
ATOM 2068 O O . THR B 1 25 ? -18.219 -18.375 0.54 1 87.56 25 THR B O 1
ATOM 2071 N N . LEU B 1 26 ? -20.312 -18.203 -0.114 1 90.44 26 LEU B N 1
ATOM 2072 C CA . LEU B 1 26 ? -20.172 -16.766 -0.373 1 90.44 26 LEU B CA 1
ATOM 2073 C C . LEU B 1 26 ? -20.359 -15.961 0.91 1 90.44 26 LEU B C 1
ATOM 2075 O O . LEU B 1 26 ? -19.562 -15.062 1.2 1 90.44 26 LEU B O 1
ATOM 2079 N N . VAL B 1 27 ? -21.359 -16.391 1.67 1 92.81 27 VAL B N 1
ATOM 2080 C CA . VAL B 1 27 ? -21.641 -15.664 2.91 1 92.81 27 VAL B CA 1
ATOM 2081 C C . VAL B 1 27 ? -21.891 -16.672 4.039 1 92.81 27 VAL B C 1
ATOM 2083 O O . VAL B 1 27 ? -23.047 -16.969 4.355 1 92.81 27 VAL B O 1
ATOM 2086 N N . PRO B 1 28 ? -20.812 -17.047 4.633 1 94.56 28 PRO B N 1
ATOM 2087 C CA . PRO B 1 28 ? -21.016 -17.938 5.777 1 94.56 28 PRO B CA 1
ATOM 2088 C C . PRO B 1 28 ? -21.609 -17.203 6.984 1 94.56 28 PRO B C 1
ATOM 2090 O O . PRO B 1 28 ? -21.312 -16.031 7.207 1 94.56 28 PRO B O 1
ATOM 2093 N N . PRO B 1 29 ? -22.453 -17.938 7.66 1 94.25 29 PRO B N 1
ATOM 2094 C CA . PRO B 1 29 ? -22.938 -17.297 8.891 1 94.25 29 PRO B CA 1
ATOM 2095 C C . PRO B 1 29 ? -21.828 -17.047 9.898 1 94.25 29 PRO B C 1
ATOM 2097 O O . PRO B 1 29 ? -20.781 -17.703 9.859 1 94.25 29 PRO B O 1
ATOM 2100 N N . PRO B 1 30 ? -22.109 -16.125 10.758 1 94.88 30 PRO B N 1
ATOM 2101 C CA . PRO B 1 30 ? -21.094 -15.789 11.758 1 94.88 30 PRO B CA 1
ATOM 2102 C C . PRO B 1 30 ? -20.672 -16.984 12.609 1 94.88 30 PRO B C 1
ATOM 2104 O O . PRO B 1 30 ? -19.516 -17.062 13.039 1 94.88 30 PRO B O 1
ATOM 2107 N N . THR B 1 31 ? -21.531 -17.922 12.789 1 94.38 31 THR B N 1
ATOM 2108 C CA . THR B 1 31 ? -21.219 -19.078 13.617 1 94.38 31 THR B CA 1
ATOM 2109 C C . THR B 1 31 ? -20.172 -19.953 12.945 1 94.38 31 THR B C 1
ATOM 2111 O O . THR B 1 31 ? -19.312 -20.531 13.625 1 94.38 31 THR B O 1
ATOM 2114 N N . LYS B 1 32 ? -20.188 -20.031 11.672 1 95.75 32 LYS B N 1
ATOM 2115 C CA . LYS B 1 32 ? -19.203 -20.828 10.945 1 95.75 32 LYS B CA 1
ATOM 2116 C C . LYS B 1 32 ? -17.828 -20.156 10.992 1 95.75 32 LYS B C 1
ATOM 2118 O O . LYS B 1 32 ? -16.812 -20.844 11.031 1 95.75 32 LYS B O 1
ATOM 2123 N N . VAL B 1 33 ? -17.859 -18.891 10.938 1 97.25 33 VAL B N 1
ATOM 2124 C CA . VAL B 1 33 ? -16.609 -18.156 11.047 1 97.25 33 VAL B CA 1
ATOM 2125 C C . VAL B 1 33 ? -16.016 -18.344 12.438 1 97.25 33 VAL B C 1
ATOM 2127 O O . VAL B 1 33 ? -14.805 -18.531 12.586 1 97.25 33 VAL B O 1
ATOM 2130 N N . TRP B 1 34 ? -16.859 -18.328 13.43 1 96.62 34 TRP B N 1
ATOM 2131 C CA . TRP B 1 34 ? -16.406 -18.578 14.797 1 96.62 34 TRP B CA 1
ATOM 2132 C C . TRP B 1 34 ? -15.844 -19.984 14.938 1 96.62 34 TRP B C 1
ATOM 2134 O O . TRP B 1 34 ? -14.805 -20.188 15.57 1 96.62 34 TRP B O 1
ATOM 2144 N N . ASP B 1 35 ? -16.531 -20.938 14.359 1 96.44 35 ASP B N 1
ATOM 2145 C CA . ASP B 1 35 ? -16.047 -22.312 14.398 1 96.44 35 ASP B CA 1
ATOM 2146 C C . ASP B 1 35 ? -14.688 -22.438 13.719 1 96.44 35 ASP B C 1
ATOM 2148 O O . ASP B 1 35 ? -13.797 -23.125 14.227 1 96.44 35 ASP B O 1
ATOM 2152 N N . ALA B 1 36 ? -14.594 -21.75 12.609 1 97.19 36 ALA B N 1
ATOM 2153 C CA . ALA B 1 36 ? -13.305 -21.734 11.914 1 97.19 36 ALA B CA 1
ATOM 2154 C C . ALA B 1 36 ? -12.219 -21.125 12.789 1 97.19 36 ALA B C 1
ATOM 2156 O O . ALA B 1 36 ? -11.086 -21.625 12.82 1 97.19 36 ALA B O 1
ATOM 2157 N N . PHE B 1 37 ? -12.562 -20.109 13.5 1 98 37 PHE B N 1
ATOM 2158 C CA . PHE B 1 37 ? -11.617 -19.469 14.406 1 98 37 PHE B CA 1
ATOM 2159 C C . PHE B 1 37 ? -11.148 -20.438 15.477 1 98 37 PHE B C 1
ATOM 2161 O O . PHE B 1 37 ? -9.953 -20.531 15.758 1 98 37 PHE B O 1
ATOM 2168 N N . VAL B 1 38 ? -12.07 -21.141 15.992 1 97 38 VAL B N 1
ATOM 2169 C CA . VAL B 1 38 ? -11.758 -22.094 17.047 1 97 38 VAL B CA 1
ATOM 2170 C C . VAL B 1 38 ? -10.898 -23.219 16.484 1 97 38 VAL B C 1
ATOM 2172 O O . VAL B 1 38 ? -9.883 -23.594 17.078 1 97 38 VAL B O 1
ATOM 2175 N N . ASP B 1 39 ? -11.281 -23.734 15.383 1 96.31 39 ASP B N 1
ATOM 2176 C CA . ASP B 1 39 ? -10.547 -24.812 14.742 1 96.31 39 ASP B CA 1
ATOM 2177 C C . ASP B 1 39 ? -9.117 -24.391 14.422 1 96.31 39 ASP B C 1
ATOM 2179 O O . ASP B 1 39 ? -8.18 -25.172 14.586 1 96.31 39 ASP B O 1
ATOM 2183 N N . LEU B 1 40 ? -8.961 -23.188 13.984 1 97 40 LEU B N 1
ATOM 2184 C CA . LEU B 1 40 ? -7.652 -22.672 13.586 1 97 40 LEU B CA 1
ATOM 2185 C C . LEU B 1 40 ? -6.777 -22.406 14.805 1 97 40 LEU B C 1
ATOM 2187 O O . LEU B 1 40 ? -5.555 -22.312 14.695 1 97 40 LEU B O 1
ATOM 2191 N N . SER B 1 41 ? -7.445 -22.297 15.961 1 97 41 SER B N 1
ATOM 2192 C CA . SER B 1 41 ? -6.711 -21.906 17.156 1 97 41 SER B CA 1
ATOM 2193 C C . SER B 1 41 ? -6.391 -23.109 18.031 1 97 41 SER B C 1
ATOM 2195 O O . SER B 1 41 ? -5.688 -22.969 19.047 1 97 41 SER B O 1
ATOM 2197 N N . THR B 1 42 ? -6.941 -24.203 17.672 1 94.62 42 THR B N 1
ATOM 2198 C CA . THR B 1 42 ? -6.809 -25.391 18.516 1 94.62 42 THR B CA 1
ATOM 2199 C C . THR B 1 42 ? -6.512 -26.609 17.672 1 94.62 42 THR B C 1
ATOM 2201 O O . THR B 1 42 ? -6.121 -26.5 16.5 1 94.62 42 THR B O 1
ATOM 2204 N N . THR B 1 43 ? -6.402 -27.781 18.375 1 91.94 43 THR B N 1
ATOM 2205 C CA . THR B 1 43 ? -6.289 -29.078 17.719 1 91.94 43 THR B CA 1
ATOM 2206 C C . THR B 1 43 ? -7.594 -29.859 17.859 1 91.94 43 THR B C 1
ATOM 2208 O O . THR B 1 43 ? -8.102 -30.047 18.953 1 91.94 43 THR B O 1
ATOM 2211 N N . HIS B 1 44 ? -8.109 -30.109 16.719 1 85.81 44 HIS B N 1
ATOM 2212 C CA . HIS B 1 44 ? -9.352 -30.875 16.688 1 85.81 44 HIS B CA 1
ATOM 2213 C C . HIS B 1 44 ? -9.266 -32.031 15.719 1 85.81 44 HIS B C 1
ATOM 2215 O O . HIS B 1 44 ? -8.859 -31.875 14.57 1 85.81 44 HIS B O 1
ATOM 2221 N N . HIS B 1 45 ? -9.727 -33.219 16.188 1 85.31 45 HIS B N 1
ATOM 2222 C CA . HIS B 1 45 ? -9.812 -34.406 15.375 1 85.31 45 HIS B CA 1
ATOM 2223 C C . HIS B 1 45 ? -8.5 -34.688 14.641 1 85.31 45 HIS B C 1
ATOM 2225 O O . HIS B 1 45 ? -8.5 -34.938 13.43 1 85.31 45 HIS B O 1
ATOM 2231 N N . GLY B 1 46 ? -7.352 -34.375 15.266 1 87.31 46 GLY B N 1
ATOM 2232 C CA . GLY B 1 46 ? -6.043 -34.719 14.727 1 87.31 46 GLY B CA 1
ATOM 2233 C C . GLY B 1 46 ? -5.496 -33.625 13.805 1 87.31 46 GLY B C 1
ATOM 2234 O O . GLY B 1 46 ? -4.367 -33.75 13.32 1 87.31 46 GLY B O 1
ATOM 2235 N N . VAL B 1 47 ? -6.316 -32.594 13.547 1 88.88 47 VAL B N 1
ATOM 2236 C CA . VAL B 1 47 ? -5.863 -31.516 12.672 1 88.88 47 VAL B CA 1
ATOM 2237 C C . VAL B 1 47 ? -5.527 -30.281 13.516 1 88.88 47 VAL B C 1
ATOM 2239 O O . VAL B 1 47 ? -6.367 -29.797 14.266 1 88.88 47 VAL B O 1
ATOM 2242 N N . ARG B 1 48 ? -4.32 -29.859 13.398 1 93.62 48 ARG B N 1
ATOM 2243 C CA . ARG B 1 48 ? -3.867 -28.688 14.148 1 93.62 48 ARG B CA 1
ATOM 2244 C C . ARG B 1 48 ? -3.889 -27.438 13.281 1 93.62 48 ARG B C 1
ATOM 2246 O O . ARG B 1 48 ? -3.029 -27.266 12.422 1 93.62 48 ARG B O 1
ATOM 2253 N N . GLY B 1 49 ? -4.82 -26.594 13.57 1 95.62 49 GLY B N 1
ATOM 2254 C CA . GLY B 1 49 ? -4.906 -25.344 12.844 1 95.62 49 GLY B CA 1
ATOM 2255 C C . GLY B 1 49 ? -5.113 -25.531 11.352 1 95.62 49 GLY B C 1
ATOM 2256 O O . GLY B 1 49 ? -6.023 -26.25 10.938 1 95.62 49 GLY B O 1
ATOM 2257 N N . TYR B 1 50 ? -4.398 -24.844 10.617 1 94.31 50 TYR B N 1
ATOM 2258 C CA . TYR B 1 50 ? -4.426 -24.922 9.164 1 94.31 50 TYR B CA 1
ATOM 2259 C C . TYR B 1 50 ? -3.127 -25.516 8.625 1 94.31 50 TYR B C 1
ATOM 2261 O O . TYR B 1 50 ? -2.084 -24.859 8.648 1 94.31 50 TYR B O 1
ATOM 2269 N N . ASN B 1 51 ? -3.152 -26.719 8.102 1 90.94 51 ASN B N 1
ATOM 2270 C CA . ASN B 1 51 ? -1.981 -27.422 7.582 1 90.94 51 ASN B CA 1
ATOM 2271 C C . ASN B 1 51 ? -0.909 -27.578 8.656 1 90.94 51 ASN B C 1
ATOM 2273 O O . ASN B 1 51 ? 0.266 -27.297 8.414 1 90.94 51 ASN B O 1
ATOM 2277 N N . GLY B 1 52 ? -1.363 -27.812 9.914 1 94.12 52 GLY B N 1
ATOM 2278 C CA . GLY B 1 52 ? -0.455 -28.125 11.008 1 94.12 52 GLY B CA 1
ATOM 2279 C C . GLY B 1 52 ? 0.054 -26.891 11.727 1 94.12 52 GLY B C 1
ATOM 2280 O O . GLY B 1 52 ? 0.949 -26.984 12.57 1 94.12 52 GLY B O 1
ATOM 2281 N N . THR B 1 53 ? -0.424 -25.719 11.391 1 96.5 53 THR B N 1
ATOM 2282 C CA . THR B 1 53 ? 0.003 -24.453 11.984 1 96.5 53 THR B CA 1
ATOM 2283 C C . THR B 1 53 ? -1.197 -23.656 12.5 1 96.5 53 THR B C 1
ATOM 2285 O O . THR B 1 53 ? -2.146 -23.406 11.75 1 96.5 53 THR B O 1
ATOM 2288 N N . THR B 1 54 ? -1.113 -23.281 13.727 1 97.62 54 THR B N 1
ATOM 2289 C CA . THR B 1 54 ? -2.246 -22.578 14.328 1 97.62 54 THR B CA 1
ATOM 2290 C C . THR B 1 54 ? -2.305 -21.141 13.844 1 97.62 54 THR B C 1
ATOM 2292 O O . THR B 1 54 ? -1.328 -20.625 13.297 1 97.62 54 THR B O 1
ATOM 2295 N N . LEU B 1 55 ? -3.477 -20.562 14.117 1 97.94 55 LEU B N 1
ATOM 2296 C CA . LEU B 1 55 ? -3.689 -19.172 13.727 1 97.94 55 LEU B CA 1
ATOM 2297 C C . LEU B 1 55 ? -2.633 -18.266 14.344 1 97.94 55 LEU B C 1
ATOM 2299 O O . LEU B 1 55 ? -2.045 -17.422 13.656 1 97.94 55 LEU B O 1
ATOM 2303 N N . ILE B 1 56 ? -2.371 -18.453 15.586 1 97.38 56 ILE B N 1
ATOM 2304 C CA . ILE B 1 56 ? -1.431 -17.609 16.297 1 97.38 56 ILE B CA 1
ATOM 2305 C C . ILE B 1 56 ? -0.016 -17.844 15.781 1 97.38 56 ILE B C 1
ATOM 2307 O O . ILE B 1 56 ? 0.8 -16.906 15.742 1 97.38 56 ILE B O 1
ATOM 2311 N N . GLU B 1 57 ? 0.259 -19.031 15.367 1 97.69 57 GLU B N 1
ATOM 2312 C CA . GLU B 1 57 ? 1.564 -19.328 14.781 1 97.69 57 GLU B CA 1
ATOM 2313 C C . GLU B 1 57 ? 1.723 -18.672 13.422 1 97.69 57 GLU B C 1
ATOM 2315 O O . GLU B 1 57 ? 2.783 -18.125 13.109 1 97.69 57 GLU B O 1
ATOM 2320 N N . HIS B 1 58 ? 0.669 -18.75 12.562 1 98 58 HIS B N 1
ATOM 2321 C CA . HIS B 1 58 ? 0.697 -18.031 11.297 1 98 58 HIS B CA 1
ATOM 2322 C C . HIS B 1 58 ? 0.904 -16.531 11.516 1 98 58 HIS B C 1
ATOM 2324 O O . HIS B 1 58 ? 1.713 -15.898 10.828 1 98 58 HIS B O 1
ATOM 2330 N N . LEU B 1 59 ? 0.213 -16.047 12.484 1 97.81 59 LEU B N 1
ATOM 2331 C CA . LEU B 1 59 ? 0.343 -14.633 12.812 1 97.81 59 LEU B CA 1
ATOM 2332 C C . LEU B 1 59 ? 1.745 -14.32 13.328 1 97.81 59 LEU B C 1
ATOM 2334 O O . LEU B 1 59 ? 2.33 -13.297 12.961 1 97.81 59 LEU B O 1
ATOM 2338 N N . GLY B 1 60 ? 2.271 -15.133 14.141 1 97.94 60 GLY B N 1
ATOM 2339 C CA . GLY B 1 60 ? 3.617 -14.961 14.656 1 97.94 60 GLY B CA 1
ATOM 2340 C C . GLY B 1 60 ? 4.676 -14.914 13.57 1 97.94 60 GLY B C 1
ATOM 2341 O O . GLY B 1 60 ? 5.602 -14.102 13.633 1 97.94 60 GLY B O 1
ATOM 2342 N N . ILE B 1 61 ? 4.539 -15.758 12.633 1 97.81 61 ILE B N 1
ATOM 2343 C CA . ILE B 1 61 ? 5.465 -15.805 11.508 1 97.81 61 ILE B CA 1
ATOM 2344 C C . ILE B 1 61 ? 5.391 -14.492 10.734 1 97.81 61 ILE B C 1
ATOM 2346 O O . ILE B 1 61 ? 6.422 -13.891 10.422 1 97.81 61 ILE B O 1
ATOM 2350 N N . SER B 1 62 ? 4.219 -14.039 10.461 1 98.25 62 SER B N 1
ATOM 2351 C CA . SER B 1 62 ? 4.012 -12.781 9.75 1 98.25 62 SER B CA 1
ATOM 2352 C C . SER B 1 62 ? 4.574 -11.602 10.531 1 98.25 62 SER B C 1
ATOM 2354 O O . SER B 1 62 ? 5.258 -10.742 9.969 1 98.25 62 SER B O 1
ATOM 2356 N N . LEU B 1 63 ? 4.332 -11.578 11.844 1 97.94 63 LEU B N 1
ATOM 2357 C CA . LEU B 1 63 ? 4.785 -10.477 12.68 1 97.94 63 LEU B CA 1
ATOM 2358 C C . LEU B 1 63 ? 6.305 -10.469 12.797 1 97.94 63 LEU B C 1
ATOM 2360 O O . LEU B 1 63 ? 6.918 -9.398 12.883 1 97.94 63 LEU B O 1
ATOM 2364 N N . ARG B 1 64 ? 6.867 -11.586 12.781 1 98.06 64 ARG B N 1
ATOM 2365 C CA . ARG B 1 64 ? 8.32 -11.672 12.812 1 98.06 64 ARG B CA 1
ATOM 2366 C C . ARG B 1 64 ? 8.938 -11.102 11.539 1 98.06 64 ARG B C 1
ATOM 2368 O O . ARG B 1 64 ? 9.953 -10.414 11.586 1 98.06 64 ARG B O 1
ATOM 2375 N N . ARG B 1 65 ? 8.344 -11.398 10.438 1 98.56 65 ARG B N 1
ATOM 2376 C CA . ARG B 1 65 ? 8.797 -10.844 9.164 1 98.56 65 ARG B CA 1
ATOM 2377 C C . ARG B 1 65 ? 8.75 -9.32 9.172 1 98.56 65 ARG B C 1
ATOM 2379 O O . ARG B 1 65 ? 9.68 -8.664 8.711 1 98.56 65 ARG B O 1
ATOM 2386 N N . ILE B 1 66 ? 7.676 -8.82 9.719 1 98.12 66 ILE B N 1
ATOM 2387 C CA . ILE B 1 66 ? 7.52 -7.367 9.789 1 98.12 66 ILE B CA 1
ATOM 2388 C C . ILE B 1 66 ? 8.609 -6.777 10.688 1 98.12 66 ILE B C 1
ATOM 2390 O O . ILE B 1 66 ? 9.25 -5.789 10.32 1 98.12 66 ILE B O 1
ATOM 2394 N N . ALA B 1 67 ? 8.781 -7.426 11.828 1 98.12 67 ALA B N 1
ATOM 2395 C CA . ALA B 1 67 ? 9.773 -6.93 12.781 1 98.12 67 ALA B CA 1
ATOM 2396 C C . ALA B 1 67 ? 11.164 -6.918 12.172 1 98.12 67 ALA B C 1
ATOM 2398 O O . ALA B 1 67 ? 11.891 -5.926 12.281 1 98.12 67 ALA B O 1
ATOM 2399 N N . LEU B 1 68 ? 11.5 -7.938 11.484 1 98.44 68 LEU B N 1
ATOM 2400 C CA . LEU B 1 68 ? 12.836 -8.055 10.898 1 98.44 68 LEU B CA 1
ATOM 2401 C C . LEU B 1 68 ? 12.977 -7.145 9.688 1 98.44 68 LEU B C 1
ATOM 2403 O O . LEU B 1 68 ? 13.914 -6.348 9.617 1 98.44 68 LEU B O 1
ATOM 2407 N N . GLY B 1 69 ? 12.062 -7.266 8.758 1 98.69 69 GLY B N 1
ATOM 2408 C CA . GLY B 1 69 ? 12.141 -6.488 7.527 1 98.69 69 GLY B CA 1
ATOM 2409 C C . GLY B 1 69 ? 12 -4.996 7.758 1 98.69 69 GLY B C 1
ATOM 2410 O O . GLY B 1 69 ? 12.875 -4.219 7.363 1 98.69 69 GLY B O 1
ATOM 2411 N N . ALA B 1 70 ? 10.922 -4.621 8.414 1 98.5 70 ALA B N 1
ATOM 2412 C CA . ALA B 1 70 ? 10.719 -3.203 8.711 1 98.5 70 ALA B CA 1
ATOM 2413 C C . ALA B 1 70 ? 11.82 -2.668 9.617 1 98.5 70 ALA B C 1
ATOM 2415 O O . ALA B 1 70 ? 12.25 -1.521 9.469 1 98.5 70 ALA B O 1
ATOM 2416 N N . GLY B 1 71 ? 12.227 -3.51 10.57 1 98.62 71 GLY B N 1
ATOM 2417 C CA . GLY B 1 71 ? 13.312 -3.096 11.43 1 98.62 71 GLY B CA 1
ATOM 2418 C C . GLY B 1 71 ? 14.57 -2.723 10.672 1 98.62 71 GLY B C 1
ATOM 2419 O O . GLY B 1 71 ? 15.188 -1.687 10.938 1 98.62 71 GLY B O 1
ATOM 2420 N N . ILE B 1 72 ? 14.93 -3.51 9.75 1 98.81 72 ILE B N 1
ATOM 2421 C CA . ILE B 1 72 ? 16.109 -3.26 8.914 1 98.81 72 ILE B CA 1
ATOM 2422 C C . ILE B 1 72 ? 15.891 -1.992 8.094 1 98.81 72 ILE B C 1
ATOM 2424 O O . ILE B 1 72 ? 16.781 -1.144 8.008 1 98.81 72 ILE B O 1
ATOM 2428 N N . GLY B 1 73 ? 14.703 -1.876 7.5 1 98.81 73 GLY B N 1
ATOM 2429 C CA . GLY B 1 73 ? 14.391 -0.699 6.707 1 98.81 73 GLY B CA 1
ATOM 2430 C C . GLY B 1 73 ? 14.398 0.584 7.516 1 98.81 73 GLY B C 1
ATOM 2431 O O . GLY B 1 73 ? 14.906 1.61 7.059 1 98.81 73 GLY B O 1
ATOM 2432 N N . ILE B 1 74 ? 13.852 0.508 8.68 1 98.62 74 ILE B N 1
ATOM 2433 C CA . ILE B 1 74 ? 13.789 1.662 9.57 1 98.62 74 ILE B CA 1
ATOM 2434 C C . ILE B 1 74 ? 15.195 2.066 9.984 1 98.62 74 ILE B C 1
ATOM 2436 O O . ILE B 1 74 ? 15.555 3.246 9.938 1 98.62 74 ILE B O 1
ATOM 2440 N N . ALA B 1 75 ? 16.016 1.085 10.352 1 98.62 75 ALA B N 1
ATOM 2441 C CA . ALA B 1 75 ? 17.391 1.362 10.742 1 98.62 75 ALA B CA 1
ATOM 2442 C C . ALA B 1 75 ? 18.172 2.006 9.594 1 98.62 75 ALA B C 1
ATOM 2444 O O . ALA B 1 75 ? 18.859 3.01 9.789 1 98.62 75 ALA B O 1
ATOM 2445 N N . ALA B 1 76 ? 18.031 1.465 8.461 1 98.69 76 ALA B N 1
ATOM 2446 C CA . ALA B 1 76 ? 18.703 2.021 7.285 1 98.69 76 ALA B CA 1
ATOM 2447 C C . ALA B 1 76 ? 18.188 3.422 6.973 1 98.69 76 ALA B C 1
ATOM 2449 O O . ALA B 1 76 ? 18.953 4.312 6.625 1 98.69 76 ALA B O 1
ATOM 2450 N N . GLY B 1 77 ? 16.859 3.584 7.059 1 98.5 77 GLY B N 1
ATOM 2451 C CA . GLY B 1 77 ? 16.266 4.887 6.812 1 98.5 77 GLY B CA 1
ATOM 2452 C C . GLY B 1 77 ? 16.75 5.957 7.773 1 98.5 77 GLY B C 1
ATOM 2453 O O . GLY B 1 77 ? 16.969 7.102 7.371 1 98.5 77 GLY B O 1
ATOM 2454 N N . LEU B 1 78 ? 16.922 5.562 9 1 97.5 78 LEU B N 1
ATOM 2455 C CA . LEU B 1 78 ? 17.422 6.492 10.008 1 97.5 78 LEU B CA 1
ATOM 2456 C C . LEU B 1 78 ? 18.844 6.918 9.695 1 97.5 78 LEU B C 1
ATOM 2458 O O . LEU B 1 78 ? 19.172 8.109 9.734 1 97.5 78 LEU B O 1
ATOM 2462 N N . VAL B 1 79 ? 19.656 5.965 9.352 1 96.94 79 VAL B N 1
ATOM 2463 C CA . VAL B 1 79 ? 21.062 6.234 9.078 1 96.94 79 VAL B CA 1
ATOM 2464 C C . VAL B 1 79 ? 21.188 7.094 7.828 1 96.94 79 VAL B C 1
ATOM 2466 O O . VAL B 1 79 ? 21.844 8.141 7.844 1 96.94 79 VAL B O 1
ATOM 2469 N N . PHE B 1 80 ? 20.5 6.742 6.805 1 97.75 80 PHE B N 1
ATOM 2470 C CA . PHE B 1 80 ? 20.594 7.473 5.547 1 97.75 80 PHE B CA 1
ATOM 2471 C C . PHE B 1 80 ? 19.938 8.836 5.66 1 97.75 80 PHE B C 1
ATOM 2473 O O . PHE B 1 80 ? 20.406 9.812 5.074 1 97.75 80 PHE B O 1
ATOM 2480 N N . GLY B 1 81 ? 18.766 8.867 6.387 1 97.69 81 GLY B N 1
ATOM 2481 C CA . GLY B 1 81 ? 18.109 10.141 6.598 1 97.69 81 GLY B CA 1
ATOM 2482 C C . GLY B 1 81 ? 18.969 11.141 7.348 1 97.69 81 GLY B C 1
ATOM 2483 O O . GLY B 1 81 ? 18.984 12.328 7.012 1 97.69 81 GLY B O 1
ATOM 2484 N N . LEU B 1 82 ? 19.656 10.664 8.328 1 96 82 LEU B N 1
ATOM 2485 C CA . LEU B 1 82 ? 20.578 11.516 9.086 1 96 82 LEU B CA 1
ATOM 2486 C C . LEU B 1 82 ? 21.703 12.016 8.195 1 96 82 LEU B C 1
ATOM 2488 O O . LEU B 1 82 ? 22.047 13.195 8.227 1 96 82 LEU B O 1
ATOM 2492 N N . LEU B 1 83 ? 22.25 11.117 7.41 1 96.06 83 LEU B N 1
ATOM 2493 C CA . LEU B 1 83 ? 23.344 11.477 6.523 1 96.06 83 LEU B CA 1
ATOM 2494 C C . LEU B 1 83 ? 22.891 12.492 5.48 1 96.06 83 LEU B C 1
ATOM 2496 O O . LEU B 1 83 ? 23.578 13.492 5.25 1 96.06 83 LEU B O 1
ATOM 2500 N N . MET B 1 84 ? 21.75 12.312 4.93 1 96.5 84 MET B N 1
ATOM 2501 C CA . MET B 1 84 ? 21.25 13.203 3.895 1 96.5 84 MET B CA 1
ATOM 2502 C C . MET B 1 84 ? 20.844 14.547 4.488 1 96.5 84 MET B C 1
ATOM 2504 O O . MET B 1 84 ? 20.938 15.578 3.824 1 96.5 84 MET B O 1
ATOM 2508 N N . GLY B 1 85 ? 20.375 14.484 5.688 1 94.19 85 GLY B N 1
ATOM 2509 C CA . GLY B 1 85 ? 20 15.719 6.348 1 94.19 85 GLY B CA 1
ATOM 2510 C C . GLY B 1 85 ? 21.188 16.562 6.766 1 94.19 85 GLY B C 1
ATOM 2511 O O . GLY B 1 85 ? 21.047 17.781 6.949 1 94.19 85 GLY B O 1
ATOM 2512 N N . THR B 1 86 ? 22.375 16 6.953 1 91.38 86 THR B N 1
ATOM 2513 C CA . THR B 1 86 ? 23.531 16.719 7.484 1 91.38 86 THR B CA 1
ATOM 2514 C C . THR B 1 86 ? 24.547 17 6.383 1 91.38 86 THR B C 1
ATOM 2516 O O . THR B 1 86 ? 25.328 17.953 6.477 1 91.38 86 THR B O 1
ATOM 2519 N N . VAL B 1 87 ? 24.547 16.109 5.359 1 92.69 87 VAL B N 1
ATOM 2520 C CA . VAL B 1 87 ? 25.547 16.219 4.309 1 92.69 87 VAL B CA 1
ATOM 2521 C C . VAL B 1 87 ? 24.875 16.531 2.975 1 92.69 87 VAL B C 1
ATOM 2523 O O . VAL B 1 87 ? 24.266 15.656 2.361 1 92.69 87 VAL B O 1
ATOM 2526 N N . GLY B 1 88 ? 25.109 17.656 2.422 1 91.06 88 GLY B N 1
ATOM 2527 C CA . GLY B 1 88 ? 24.422 18.188 1.255 1 91.06 88 GLY B CA 1
ATOM 2528 C C . GLY B 1 88 ? 24.625 17.344 0.01 1 91.06 88 GLY B C 1
ATOM 2529 O O . GLY B 1 88 ? 23.672 17.047 -0.716 1 91.06 88 GLY B O 1
ATOM 2530 N N . TRP B 1 89 ? 25.844 16.938 -0.23 1 91.69 89 TRP B N 1
ATOM 2531 C CA . TRP B 1 89 ? 26.094 16.219 -1.478 1 91.69 89 TRP B CA 1
ATOM 2532 C C . TRP B 1 89 ? 25.5 14.812 -1.436 1 91.69 89 TRP B C 1
ATOM 2534 O O . TRP B 1 89 ? 25.125 14.258 -2.473 1 91.69 89 TRP B O 1
ATOM 2544 N N . VAL B 1 90 ? 25.359 14.188 -0.24 1 94.31 90 VAL B N 1
ATOM 2545 C CA . VAL B 1 90 ? 24.703 12.898 -0.101 1 94.31 90 VAL B CA 1
ATOM 2546 C C . VAL B 1 90 ? 23.219 13.031 -0.461 1 94.31 90 VAL B C 1
ATOM 2548 O O . VAL B 1 90 ? 22.672 12.188 -1.174 1 94.31 90 VAL B O 1
ATOM 2551 N N . ARG B 1 91 ? 22.672 14.055 -0.024 1 94.25 91 ARG B N 1
ATOM 2552 C CA . ARG B 1 91 ? 21.266 14.32 -0.33 1 94.25 91 ARG B CA 1
ATOM 2553 C C . ARG B 1 91 ? 21.047 14.477 -1.832 1 94.25 91 ARG B C 1
ATOM 2555 O O . ARG B 1 91 ? 20.156 13.844 -2.406 1 94.25 91 ARG B O 1
ATOM 2562 N N . SER B 1 92 ? 21.906 15.25 -2.463 1 92.12 92 SER B N 1
ATOM 2563 C CA . SER B 1 92 ? 21.766 15.516 -3.893 1 92.12 92 SER B CA 1
ATOM 2564 C C . SER B 1 92 ? 21.938 14.234 -4.707 1 92.12 92 SER B C 1
ATOM 2566 O O . SER B 1 92 ? 21.297 14.062 -5.742 1 92.12 92 SER B O 1
ATOM 2568 N N . LEU B 1 93 ? 22.703 13.32 -4.207 1 92.25 93 LEU B N 1
ATOM 2569 C CA . LEU B 1 93 ? 23.016 12.094 -4.93 1 92.25 93 LEU B CA 1
ATOM 2570 C C . LEU B 1 93 ? 21.891 11.078 -4.766 1 92.25 93 LEU B C 1
ATOM 2572 O O . LEU B 1 93 ? 21.531 10.383 -5.723 1 92.25 93 LEU B O 1
ATOM 2576 N N . PHE B 1 94 ? 21.25 11.023 -3.6 1 94.81 94 PHE B N 1
ATOM 2577 C CA . PHE B 1 94 ? 20.391 9.883 -3.316 1 94.81 94 PHE B CA 1
ATOM 2578 C C . PHE B 1 94 ? 18.922 10.297 -3.336 1 94.81 94 PHE B C 1
ATOM 2580 O O . PHE B 1 94 ? 18.031 9.453 -3.49 1 94.81 94 PHE B O 1
ATOM 2587 N N . GLU B 1 95 ? 18.625 11.5 -3.24 1 93.12 95 GLU B N 1
ATOM 2588 C CA . GLU B 1 95 ? 17.25 12 -3.129 1 93.12 95 GLU B CA 1
ATOM 2589 C C . GLU B 1 95 ? 16.422 11.578 -4.332 1 93.12 95 GLU B C 1
ATOM 2591 O O . GLU B 1 95 ? 15.289 11.094 -4.176 1 93.12 95 GLU B O 1
ATOM 2596 N N . PRO B 1 96 ? 16.938 11.664 -5.562 1 90.31 96 PRO B N 1
ATOM 2597 C CA . PRO B 1 96 ? 16.109 11.266 -6.707 1 90.31 96 PRO B CA 1
ATOM 2598 C C . PRO B 1 96 ? 15.781 9.773 -6.703 1 90.31 96 PRO B C 1
ATOM 2600 O O . PRO B 1 96 ? 14.695 9.375 -7.125 1 90.31 96 PRO B O 1
ATOM 2603 N N . TRP B 1 97 ? 16.641 8.938 -6.234 1 93.06 97 TRP B N 1
ATOM 2604 C CA . TRP B 1 97 ? 16.438 7.492 -6.207 1 93.06 97 TRP B CA 1
ATOM 2605 C C . TRP B 1 97 ? 15.438 7.105 -5.125 1 93.06 97 TRP B C 1
ATOM 2607 O O . TRP B 1 97 ? 14.609 6.215 -5.324 1 93.06 97 TRP B O 1
ATOM 2617 N N . ILE B 1 98 ? 15.562 7.82 -4.047 1 94.88 98 ILE B N 1
ATOM 2618 C CA . ILE B 1 98 ? 14.633 7.551 -2.957 1 94.88 98 ILE B CA 1
ATOM 2619 C C . ILE B 1 98 ? 13.219 7.977 -3.365 1 94.88 98 ILE B C 1
ATOM 2621 O O . ILE B 1 98 ? 12.25 7.277 -3.08 1 94.88 98 ILE B O 1
ATOM 2625 N N . THR B 1 99 ? 13.203 9.078 -4.047 1 89.38 99 THR B N 1
ATOM 2626 C CA . THR B 1 99 ? 11.922 9.562 -4.543 1 89.38 99 THR B CA 1
ATOM 2627 C C . THR B 1 99 ? 11.32 8.578 -5.543 1 89.38 99 THR B C 1
ATOM 2629 O O . THR B 1 99 ? 10.125 8.266 -5.48 1 89.38 99 THR B O 1
ATOM 2632 N N . PHE B 1 100 ? 12.117 8.07 -6.406 1 91.12 100 PHE B N 1
ATOM 2633 C CA . PHE B 1 100 ? 11.648 7.086 -7.379 1 91.12 100 PHE B CA 1
ATOM 2634 C C . PHE B 1 100 ? 11.188 5.812 -6.68 1 91.12 100 PHE B C 1
ATOM 2636 O O . PHE B 1 100 ? 10.148 5.254 -7.027 1 91.12 100 PHE B O 1
ATOM 2643 N N . LEU B 1 101 ? 11.93 5.336 -5.773 1 94.81 101 LEU B N 1
ATOM 2644 C CA . LEU B 1 101 ? 11.594 4.125 -5.035 1 94.81 101 LEU B CA 1
ATOM 2645 C C . LEU B 1 101 ? 10.266 4.289 -4.297 1 94.81 101 LEU B C 1
ATOM 2647 O O . LEU B 1 101 ? 9.469 3.354 -4.234 1 94.81 101 LEU B O 1
ATOM 2651 N N . ARG B 1 102 ? 10.086 5.453 -3.826 1 93.38 102 ARG B N 1
ATOM 2652 C CA . ARG B 1 102 ? 8.867 5.742 -3.068 1 93.38 102 ARG B CA 1
ATOM 2653 C C . ARG B 1 102 ? 7.645 5.727 -3.975 1 93.38 102 ARG B C 1
ATOM 2655 O O . ARG B 1 102 ? 6.527 5.488 -3.512 1 93.38 102 ARG B O 1
ATOM 2662 N N . THR B 1 103 ? 7.871 5.984 -5.234 1 91.81 103 THR B N 1
ATOM 2663 C CA . THR B 1 103 ? 6.773 6.031 -6.195 1 91.81 103 THR B CA 1
ATOM 2664 C C . THR B 1 103 ? 6.383 4.625 -6.641 1 91.81 103 THR B C 1
ATOM 2666 O O . THR B 1 103 ? 5.246 4.391 -7.051 1 91.81 103 THR B O 1
ATOM 2669 N N . LEU B 1 104 ? 7.273 3.729 -6.5 1 96.31 104 LEU B N 1
ATOM 2670 C CA . LEU B 1 104 ? 7.023 2.355 -6.922 1 96.31 104 LEU B CA 1
ATOM 2671 C C . LEU B 1 104 ? 6.18 1.613 -5.895 1 96.31 104 LEU B C 1
ATOM 2673 O O . LEU B 1 104 ? 6.52 1.58 -4.707 1 96.31 104 LEU B O 1
ATOM 2677 N N . PRO B 1 105 ? 5.059 1.07 -6.363 1 96.56 105 PRO B N 1
ATOM 2678 C CA . PRO B 1 105 ? 4.457 0.089 -5.461 1 96.56 105 PRO B CA 1
ATOM 2679 C C . PRO B 1 105 ? 5.438 -1.003 -5.035 1 96.56 105 PRO B C 1
ATOM 2681 O O . PRO B 1 105 ? 6.148 -1.561 -5.879 1 96.56 105 PRO B O 1
ATOM 2684 N N . PRO B 1 106 ? 5.449 -1.246 -3.785 1 95.69 106 PRO B N 1
ATOM 2685 C CA . PRO B 1 106 ? 6.461 -2.189 -3.309 1 95.69 106 PRO B CA 1
ATOM 2686 C C . PRO B 1 106 ? 6.387 -3.541 -4.016 1 95.69 106 PRO B C 1
ATOM 2688 O O . PRO B 1 106 ? 7.422 -4.125 -4.348 1 95.69 106 PRO B O 1
ATOM 2691 N N . LEU B 1 107 ? 5.238 -3.996 -4.289 1 94.94 107 LEU B N 1
ATOM 2692 C CA . LEU B 1 107 ? 5.133 -5.324 -4.887 1 94.94 107 LEU B CA 1
ATOM 2693 C C . LEU B 1 107 ? 5.641 -5.312 -6.324 1 94.94 107 LEU B C 1
ATOM 2695 O O . LEU B 1 107 ? 5.855 -6.371 -6.918 1 94.94 107 LEU B O 1
ATOM 2699 N N . ALA B 1 108 ? 5.855 -4.141 -6.875 1 95.25 108 ALA B N 1
ATOM 2700 C CA . ALA B 1 108 ? 6.316 -4.035 -8.258 1 95.25 108 ALA B CA 1
ATOM 2701 C C . ALA B 1 108 ? 7.707 -4.645 -8.414 1 95.25 108 ALA B C 1
ATOM 2703 O O . ALA B 1 108 ? 8.047 -5.164 -9.484 1 95.25 108 ALA B O 1
ATOM 2704 N N . TYR B 1 109 ? 8.492 -4.59 -7.375 1 96.81 109 TYR B N 1
ATOM 2705 C CA . TYR B 1 109 ? 9.852 -5.098 -7.508 1 96.81 109 TYR B CA 1
ATOM 2706 C C . TYR B 1 109 ? 10.016 -6.41 -6.75 1 96.81 109 TYR B C 1
ATOM 2708 O O . TYR B 1 109 ? 11.133 -6.914 -6.605 1 96.81 109 TYR B O 1
ATOM 2716 N N . PHE B 1 110 ? 8.93 -6.957 -6.246 1 97.19 110 PHE B N 1
ATOM 2717 C CA . PHE B 1 110 ? 8.984 -8.234 -5.547 1 97.19 110 PHE B CA 1
ATOM 2718 C C . PHE B 1 110 ? 9.398 -9.352 -6.492 1 97.19 110 PHE B C 1
ATOM 2720 O O . PHE B 1 110 ? 10.141 -10.258 -6.105 1 97.19 110 PHE B O 1
ATOM 2727 N N . SER B 1 111 ? 8.93 -9.242 -7.746 1 96 111 SER B N 1
ATOM 2728 C CA . SER B 1 111 ? 9.266 -10.258 -8.742 1 96 111 SER B CA 1
ATOM 2729 C C . SER B 1 111 ? 10.766 -10.312 -8.992 1 96 111 SER B C 1
ATOM 2731 O O . SER B 1 111 ? 11.328 -11.398 -9.18 1 96 111 SER B O 1
ATOM 2733 N N . LEU B 1 112 ? 11.32 -9.148 -8.992 1 96.38 112 LEU B N 1
ATOM 2734 C CA . LEU B 1 112 ? 12.773 -9.094 -9.156 1 96.38 112 LEU B CA 1
ATOM 2735 C C . LEU B 1 112 ? 13.469 -9.727 -7.957 1 96.38 112 LEU B C 1
ATOM 2737 O O . LEU B 1 112 ? 14.453 -10.453 -8.125 1 96.38 112 LEU B O 1
ATOM 2741 N N . LEU B 1 113 ? 12.984 -9.492 -6.777 1 97.12 113 LEU B N 1
ATOM 2742 C CA . LEU B 1 113 ? 13.562 -10.047 -5.559 1 97.12 113 LEU B CA 1
ATOM 2743 C C . LEU B 1 113 ? 13.422 -11.562 -5.539 1 97.12 113 LEU B C 1
ATOM 2745 O O . LEU B 1 113 ? 14.305 -12.266 -5.031 1 97.12 113 LEU B O 1
ATOM 2749 N N . ILE B 1 114 ? 12.328 -12.031 -6.078 1 95.44 114 ILE B N 1
ATOM 2750 C CA . ILE B 1 114 ? 12.133 -13.477 -6.148 1 95.44 114 ILE B CA 1
ATOM 2751 C C . ILE B 1 114 ? 13.164 -14.102 -7.09 1 95.44 114 ILE B C 1
ATOM 2753 O O . ILE B 1 114 ? 13.719 -15.156 -6.793 1 95.44 114 ILE B O 1
ATOM 2757 N N . ILE B 1 115 ? 13.422 -13.43 -8.195 1 94.62 115 ILE B N 1
ATOM 2758 C CA . ILE B 1 115 ? 14.43 -13.922 -9.133 1 94.62 115 ILE B CA 1
ATOM 2759 C C . ILE B 1 115 ? 15.797 -13.938 -8.461 1 94.62 115 ILE B C 1
ATOM 2761 O O . ILE B 1 115 ? 16.562 -14.906 -8.609 1 94.62 115 ILE B O 1
ATOM 2765 N N . TRP B 1 116 ? 16.062 -12.914 -7.645 1 95.25 116 TRP B N 1
ATOM 2766 C CA . TRP B 1 116 ? 17.391 -12.727 -7.059 1 95.25 116 TRP B CA 1
ATOM 2767 C C . TRP B 1 116 ? 17.594 -13.641 -5.852 1 95.25 116 TRP B C 1
ATOM 2769 O O . TRP B 1 116 ? 18.688 -14.18 -5.645 1 95.25 116 TRP B O 1
ATOM 2779 N N . LEU B 1 117 ? 16.5 -13.883 -5.07 1 95.81 117 LEU B N 1
ATOM 2780 C CA . LEU B 1 117 ? 16.719 -14.414 -3.732 1 95.81 117 LEU B CA 1
ATOM 2781 C C . LEU B 1 117 ? 15.953 -15.719 -3.525 1 95.81 117 LEU B C 1
ATOM 2783 O O . LEU B 1 117 ? 16.109 -16.375 -2.496 1 95.81 117 LEU B O 1
ATOM 2787 N N . GLY B 1 118 ? 15.133 -16.062 -4.473 1 92.94 118 GLY B N 1
ATOM 2788 C CA . GLY B 1 118 ? 14.344 -17.281 -4.363 1 92.94 118 GLY B CA 1
ATOM 2789 C C . GLY B 1 118 ? 12.961 -17.047 -3.793 1 92.94 118 GLY B C 1
ATOM 2790 O O . GLY B 1 118 ? 12.438 -15.93 -3.867 1 92.94 118 GLY B O 1
ATOM 2791 N N . ILE B 1 119 ? 12.344 -18.094 -3.291 1 90.56 119 ILE B N 1
ATOM 2792 C CA . ILE B 1 119 ? 10.938 -17.984 -2.918 1 90.56 119 ILE B CA 1
ATOM 2793 C C . ILE B 1 119 ? 10.789 -18.156 -1.408 1 90.56 119 ILE B C 1
ATOM 2795 O O . ILE B 1 119 ? 9.688 -18.047 -0.87 1 90.56 119 ILE B O 1
ATOM 2799 N N . ASP B 1 120 ? 11.898 -18.328 -0.739 1 93.12 120 ASP B N 1
ATOM 2800 C CA . ASP B 1 120 ? 11.859 -18.562 0.702 1 93.12 120 ASP B CA 1
ATOM 2801 C C . ASP B 1 120 ? 11.664 -17.25 1.46 1 93.12 120 ASP B C 1
ATOM 2803 O O . ASP B 1 120 ? 10.914 -16.375 1.02 1 93.12 120 ASP B O 1
ATOM 2807 N N . GLU B 1 121 ? 12.297 -17.016 2.576 1 96.62 121 GLU B N 1
ATOM 2808 C CA . GLU B 1 121 ? 12.07 -15.898 3.48 1 96.62 121 GLU B CA 1
ATOM 2809 C C . GLU B 1 121 ? 12.75 -14.633 2.965 1 96.62 121 GLU B C 1
ATOM 2811 O O . GLU B 1 121 ? 12.266 -13.523 3.201 1 96.62 121 GLU B O 1
ATOM 2816 N N . GLU B 1 122 ? 13.742 -14.758 2.244 1 97.12 122 GLU B N 1
ATOM 2817 C CA . GLU B 1 122 ? 14.648 -13.656 1.944 1 97.12 122 GLU B CA 1
ATOM 2818 C C . GLU B 1 122 ? 13.961 -12.586 1.103 1 97.12 122 GLU B C 1
ATOM 2820 O O . GLU B 1 122 ? 14.078 -11.391 1.392 1 97.12 122 GLU B O 1
ATOM 2825 N N . PRO B 1 123 ? 13.258 -13.039 0.091 1 97.19 123 PRO B N 1
ATOM 2826 C CA . PRO B 1 123 ? 12.625 -11.984 -0.7 1 97.19 123 PRO B CA 1
ATOM 2827 C C . PRO B 1 123 ? 11.57 -11.203 0.089 1 97.19 123 PRO B C 1
ATOM 2829 O O . PRO B 1 123 ? 11.398 -10 -0.121 1 97.19 123 PRO B O 1
ATOM 2832 N N . LYS B 1 124 ? 10.828 -11.828 0.991 1 97.94 124 LYS B N 1
ATOM 2833 C CA . LYS B 1 124 ? 9.812 -11.148 1.793 1 97.94 124 LYS B CA 1
ATOM 2834 C C . LYS B 1 124 ? 10.453 -10.164 2.766 1 97.94 124 LYS B C 1
ATOM 2836 O O . LYS B 1 124 ? 10.023 -9.016 2.871 1 97.94 124 LYS B O 1
ATOM 2841 N N . ILE B 1 125 ? 11.5 -10.586 3.396 1 98.44 125 ILE B N 1
ATOM 2842 C CA . ILE B 1 125 ? 12.188 -9.727 4.359 1 98.44 125 ILE B CA 1
ATOM 2843 C C . ILE B 1 125 ? 12.82 -8.539 3.639 1 98.44 125 ILE B C 1
ATOM 2845 O O . ILE B 1 125 ? 12.711 -7.398 4.098 1 98.44 125 ILE B O 1
ATOM 2849 N N . THR B 1 126 ? 13.469 -8.82 2.551 1 98.62 126 THR B N 1
ATOM 2850 C CA . THR B 1 126 ? 14.102 -7.754 1.78 1 98.62 126 THR B CA 1
ATOM 2851 C C . THR B 1 126 ? 13.062 -6.773 1.251 1 98.62 126 THR B C 1
ATOM 2853 O O . THR B 1 126 ? 13.281 -5.559 1.265 1 98.62 126 THR B O 1
ATOM 2856 N N . LEU B 1 127 ? 11.953 -7.281 0.798 1 98.56 127 LEU B N 1
ATOM 2857 C CA . LEU B 1 127 ? 10.859 -6.434 0.327 1 98.56 127 LEU B CA 1
ATOM 2858 C C . LEU B 1 127 ? 10.422 -5.457 1.414 1 98.56 127 LEU B C 1
ATOM 2860 O O . LEU B 1 127 ? 10.266 -4.262 1.155 1 98.56 127 LEU B O 1
ATOM 2864 N N . LEU B 1 128 ? 10.219 -5.98 2.598 1 98.75 128 LEU B N 1
ATOM 2865 C CA . LEU B 1 128 ? 9.75 -5.168 3.713 1 98.75 128 LEU B CA 1
ATOM 2866 C C . LEU B 1 128 ? 10.789 -4.121 4.098 1 98.75 128 LEU B C 1
ATOM 2868 O O . LEU B 1 128 ? 10.438 -2.986 4.43 1 98.75 128 LEU B O 1
ATOM 2872 N N . ALA B 1 129 ? 12.016 -4.488 4.016 1 98.81 129 ALA B N 1
ATOM 2873 C CA . ALA B 1 129 ? 13.094 -3.547 4.328 1 98.81 129 ALA B CA 1
ATOM 2874 C C . ALA B 1 129 ? 13.125 -2.4 3.32 1 98.81 129 ALA B C 1
ATOM 2876 O O . ALA B 1 129 ? 13.18 -1.23 3.705 1 98.81 129 ALA B O 1
ATOM 2877 N N . VAL B 1 130 ? 13.023 -2.752 2.084 1 98.56 130 VAL B N 1
ATOM 2878 C CA . VAL B 1 130 ? 13.109 -1.759 1.018 1 98.56 130 VAL B CA 1
ATOM 2879 C C . VAL B 1 130 ? 11.875 -0.862 1.049 1 98.56 130 VAL B C 1
ATOM 2881 O O . VAL B 1 130 ? 11.969 0.345 0.819 1 98.56 130 VAL B O 1
ATOM 2884 N N . ALA B 1 131 ? 10.758 -1.455 1.356 1 98.31 131 ALA B N 1
ATOM 2885 C CA . ALA B 1 131 ? 9.5 -0.711 1.385 1 98.31 131 ALA B CA 1
ATOM 2886 C C . ALA B 1 131 ? 9.469 0.255 2.564 1 98.31 131 ALA B C 1
ATOM 2888 O O . ALA B 1 131 ? 8.906 1.348 2.463 1 98.31 131 ALA B O 1
ATOM 2889 N N . ALA B 1 132 ? 10.055 -0.127 3.65 1 98.56 132 ALA B N 1
ATOM 2890 C CA . ALA B 1 132 ? 10 0.664 4.875 1 98.56 132 ALA B CA 1
ATOM 2891 C C . ALA B 1 132 ? 11.062 1.761 4.867 1 98.56 132 ALA B C 1
ATOM 2893 O O . ALA B 1 132 ? 10.961 2.74 5.609 1 98.56 132 ALA B O 1
ATOM 2894 N N . PHE B 1 133 ? 12.016 1.721 4 1 98.75 133 PHE B N 1
ATOM 2895 C CA . PHE B 1 133 ? 13.203 2.564 3.994 1 98.75 133 PHE B CA 1
ATOM 2896 C C . PHE B 1 133 ? 12.852 3.998 3.619 1 98.75 133 PHE B C 1
ATOM 2898 O O . PHE B 1 133 ? 13.156 4.934 4.363 1 98.75 133 PHE B O 1
ATOM 2905 N N . PRO B 1 134 ? 12.141 4.238 2.57 1 98.31 134 PRO B N 1
ATOM 2906 C CA . PRO B 1 134 ? 11.984 5.605 2.062 1 98.31 134 PRO B CA 1
ATOM 2907 C C . PRO B 1 134 ? 11.211 6.508 3.02 1 98.31 134 PRO B C 1
ATOM 2909 O O . PRO B 1 134 ? 11.625 7.641 3.279 1 98.31 134 PRO B O 1
ATOM 2912 N N . PRO B 1 135 ? 10.07 6.051 3.605 1 97.56 135 PRO B N 1
ATOM 2913 C CA . PRO B 1 135 ? 9.359 6.957 4.512 1 97.56 135 PRO B CA 1
ATOM 2914 C C . PRO B 1 135 ? 10.227 7.422 5.684 1 97.56 135 PRO B C 1
ATOM 2916 O O . PRO B 1 135 ? 10.18 8.594 6.062 1 97.56 135 PRO B O 1
ATOM 2919 N N . VAL B 1 136 ? 11.008 6.555 6.164 1 98.31 136 VAL B N 1
ATOM 2920 C CA . VAL B 1 136 ? 11.852 6.898 7.305 1 98.31 136 VAL B CA 1
ATOM 2921 C C . VAL B 1 136 ? 12.977 7.824 6.855 1 98.31 136 VAL B C 1
ATOM 2923 O O . VAL B 1 136 ? 13.258 8.828 7.508 1 98.31 136 VAL B O 1
ATOM 2926 N N . ALA B 1 137 ? 13.57 7.492 5.75 1 98.44 137 ALA B N 1
ATOM 2927 C CA . ALA B 1 137 ? 14.672 8.297 5.234 1 98.44 137 ALA B CA 1
ATOM 2928 C C . ALA B 1 137 ? 14.219 9.727 4.934 1 98.44 137 ALA B C 1
ATOM 2930 O O . ALA B 1 137 ? 14.883 10.688 5.312 1 98.44 137 ALA B O 1
ATOM 2931 N N . VAL B 1 138 ? 13.133 9.859 4.328 1 97.12 138 VAL B N 1
ATOM 2932 C CA . VAL B 1 138 ? 12.633 11.156 3.9 1 97.12 138 VAL B CA 1
ATOM 2933 C C . VAL B 1 138 ? 12.219 11.977 5.121 1 97.12 138 VAL B C 1
ATOM 2935 O O . VAL B 1 138 ? 12.586 13.148 5.242 1 97.12 138 VAL B O 1
ATOM 2938 N N . SER B 1 139 ? 11.477 11.367 6.035 1 97.38 139 SER B N 1
ATOM 2939 C CA . SER B 1 139 ? 11.039 12.078 7.23 1 97.38 139 SER B CA 1
ATOM 2940 C C . SER B 1 139 ? 12.219 12.5 8.094 1 97.38 139 SER B C 1
ATOM 2942 O O . SER B 1 139 ? 12.234 13.609 8.633 1 97.38 139 SER B O 1
ATOM 2944 N N . THR B 1 140 ? 13.18 11.633 8.164 1 97.5 140 THR B N 1
ATOM 2945 C CA . THR B 1 140 ? 14.375 11.945 8.938 1 97.5 140 THR B CA 1
ATOM 2946 C C . THR B 1 140 ? 15.172 13.062 8.281 1 97.5 140 THR B C 1
ATOM 2948 O O . THR B 1 140 ? 15.609 14 8.945 1 97.5 140 THR B O 1
ATOM 2951 N N . THR B 1 141 ? 15.352 13 6.996 1 97.31 141 THR B N 1
ATOM 2952 C CA . THR B 1 141 ? 16.062 14.047 6.266 1 97.31 141 THR B CA 1
ATOM 2953 C C . THR B 1 141 ? 15.398 15.406 6.473 1 97.31 141 THR B C 1
ATOM 2955 O O . THR B 1 141 ? 16.078 16.391 6.785 1 97.31 141 THR B O 1
ATOM 2958 N N . THR B 1 142 ? 14.102 15.414 6.336 1 96.06 142 THR B N 1
ATOM 2959 C CA . THR B 1 142 ? 13.344 16.656 6.477 1 96.06 142 THR B CA 1
ATOM 2960 C C . THR B 1 142 ? 13.453 17.188 7.902 1 96.06 142 THR B C 1
ATOM 2962 O O . THR B 1 142 ? 13.648 18.391 8.102 1 96.06 142 THR B O 1
ATOM 2965 N N . ALA B 1 143 ? 13.344 16.328 8.852 1 96.19 143 ALA B N 1
ATOM 2966 C CA . ALA B 1 143 ? 13.406 16.719 10.258 1 96.19 143 ALA B CA 1
ATOM 2967 C C . ALA B 1 143 ? 14.789 17.266 10.609 1 96.19 143 ALA B C 1
ATOM 2969 O O . ALA B 1 143 ? 14.898 18.281 11.305 1 96.19 143 ALA B O 1
ATOM 2970 N N . VAL B 1 144 ? 15.766 16.656 10.148 1 95.5 144 VAL B N 1
ATOM 2971 C CA . VAL B 1 144 ? 17.141 17.062 10.43 1 95.5 144 VAL B CA 1
ATOM 2972 C C . VAL B 1 144 ? 17.438 18.391 9.75 1 95.5 144 VAL B C 1
ATOM 2974 O O . VAL B 1 144 ? 18.047 19.281 10.359 1 95.5 144 VAL B O 1
ATOM 2977 N N . ALA B 1 145 ? 16.969 18.531 8.578 1 93.5 145 ALA B N 1
ATOM 2978 C CA . ALA B 1 145 ? 17.188 19.766 7.82 1 93.5 145 ALA B CA 1
ATOM 2979 C C . ALA B 1 145 ? 16.438 20.938 8.438 1 93.5 145 ALA B C 1
ATOM 2981 O O . ALA B 1 145 ? 16.812 22.094 8.234 1 93.5 145 ALA B O 1
ATOM 2982 N N . ALA B 1 146 ? 15.469 20.641 9.164 1 93.19 146 ALA B N 1
A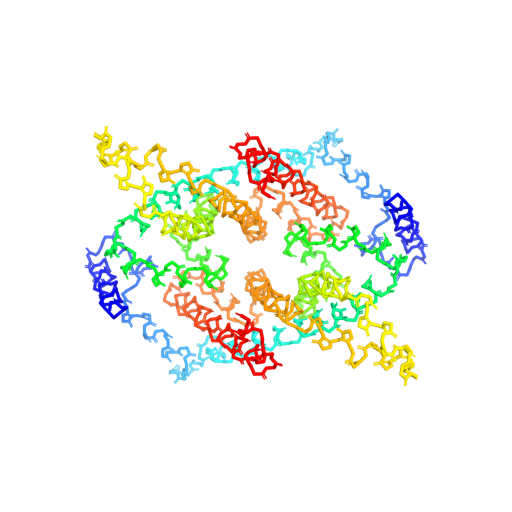TOM 2983 C CA . ALA B 1 146 ? 14.617 21.672 9.727 1 93.19 146 ALA B CA 1
ATOM 2984 C C . ALA B 1 146 ? 15.148 22.172 11.07 1 93.19 146 ALA B C 1
ATOM 2986 O O . ALA B 1 146 ? 14.656 23.156 11.617 1 93.19 146 ALA B O 1
ATOM 2987 N N . VAL B 1 147 ? 16.141 21.531 11.578 1 93 147 VAL B N 1
ATOM 2988 C CA . VAL B 1 147 ? 16.703 21.953 12.852 1 93 147 VAL B CA 1
ATOM 2989 C C . VAL B 1 147 ? 17.312 23.344 12.711 1 93 147 VAL B C 1
ATOM 2991 O O . VAL B 1 147 ? 18.141 23.578 11.836 1 93 147 VAL B O 1
ATOM 2994 N N . PRO B 1 148 ? 16.875 24.281 13.539 1 92.19 148 PRO B N 1
ATOM 2995 C CA . PRO B 1 148 ? 17.391 25.641 13.438 1 92.19 148 PRO B CA 1
ATOM 2996 C C . PRO B 1 148 ? 18.906 25.703 13.57 1 92.19 148 PRO B C 1
ATOM 2998 O O . PRO B 1 148 ? 19.484 25.094 14.477 1 92.19 148 PRO B O 1
ATOM 3001 N N . THR B 1 149 ? 19.422 26.453 12.758 1 90.44 149 THR B N 1
ATOM 3002 C CA . THR B 1 149 ? 20.875 26.609 12.758 1 90.44 149 THR B CA 1
ATOM 3003 C C . THR B 1 149 ? 21.344 27.25 14.062 1 90.44 149 THR B C 1
ATOM 3005 O O . THR B 1 149 ? 22.469 26.969 14.523 1 90.44 149 THR B O 1
ATOM 3008 N N . SER B 1 150 ? 20.484 27.984 14.617 1 92.69 150 SER B N 1
ATOM 3009 C CA . SER B 1 150 ? 20.828 28.641 15.875 1 92.69 150 SER B CA 1
ATOM 3010 C C . SER B 1 150 ? 21.094 27.625 16.984 1 92.69 150 SER B C 1
ATOM 3012 O O . SER B 1 150 ? 21.984 27.828 17.812 1 92.69 150 SER B O 1
ATOM 3014 N N . LEU B 1 151 ? 20.359 26.594 16.984 1 91 151 LEU B N 1
ATOM 3015 C CA . LEU B 1 151 ? 20.547 25.547 17.984 1 91 151 LEU B CA 1
ATOM 3016 C C . LEU B 1 151 ? 21.859 24.797 17.75 1 91 151 LEU B C 1
ATOM 3018 O O . LEU B 1 151 ? 22.547 24.453 18.703 1 91 151 LEU B O 1
ATOM 3022 N N . VAL B 1 152 ? 22.156 24.594 16.562 1 91 152 VAL B N 1
ATOM 3023 C CA . VAL B 1 152 ? 23.375 23.906 16.188 1 91 152 VAL B CA 1
ATOM 3024 C C . VAL B 1 152 ? 24.594 24.766 16.531 1 91 152 VAL B C 1
ATOM 3026 O O . VAL B 1 152 ? 25.562 24.281 17.094 1 91 152 VAL B O 1
ATOM 3029 N N . GLU B 1 153 ? 24.469 26.016 16.25 1 91.62 153 GLU B N 1
ATOM 3030 C CA . GLU B 1 153 ? 25.547 26.969 16.531 1 91.62 153 GLU B CA 1
ATOM 3031 C C . GLU B 1 153 ? 25.75 27.141 18.031 1 91.62 153 GLU B C 1
ATOM 3033 O O . GLU B 1 153 ? 26.875 27.25 18.5 1 91.62 153 GLU B O 1
ATOM 3038 N N . ALA B 1 154 ? 24.672 27.141 18.672 1 92.81 154 ALA B N 1
ATOM 3039 C CA . ALA B 1 154 ? 24.75 27.266 20.125 1 92.81 154 ALA B CA 1
ATOM 3040 C C . ALA B 1 154 ? 25.484 26.062 20.734 1 92.81 154 ALA B C 1
ATOM 3042 O O . ALA B 1 154 ? 26.312 26.234 21.641 1 92.81 154 ALA B O 1
ATOM 3043 N N . ALA B 1 155 ? 25.203 24.969 20.266 1 92.12 155 ALA B N 1
ATOM 3044 C CA . ALA B 1 155 ? 25.844 23.75 20.766 1 92.12 155 ALA B CA 1
ATOM 3045 C C . ALA B 1 155 ? 27.344 23.766 20.438 1 92.12 155 ALA B C 1
ATOM 3047 O O . ALA B 1 155 ? 28.156 23.344 21.25 1 92.12 155 ALA B O 1
ATOM 3048 N N . ARG B 1 156 ? 27.625 24.281 19.312 1 91.69 156 ARG B N 1
ATOM 3049 C CA . ARG B 1 156 ? 29.031 24.375 18.906 1 91.69 156 ARG B CA 1
ATOM 3050 C C . ARG B 1 156 ? 29.766 25.406 19.734 1 91.69 156 ARG B C 1
ATOM 3052 O O . ARG B 1 156 ? 30.938 25.219 20.062 1 91.69 156 ARG B O 1
ATOM 3059 N N . ALA B 1 157 ? 29.094 26.422 19.969 1 93.56 157 ALA B N 1
ATOM 3060 C CA . ALA B 1 157 ? 29.688 27.484 20.781 1 93.56 157 ALA B CA 1
ATOM 3061 C C . ALA B 1 157 ? 29.984 26.969 22.188 1 93.56 157 ALA B C 1
ATOM 3063 O O . ALA B 1 157 ? 30.938 27.438 22.828 1 93.56 157 ALA B O 1
ATOM 3064 N N . LEU B 1 158 ? 29.234 26.062 22.672 1 94.12 158 LEU B N 1
ATOM 3065 C CA . LEU B 1 158 ? 29.438 25.484 24 1 94.12 158 LEU B CA 1
ATOM 3066 C C . LEU B 1 158 ? 30.5 24.406 23.969 1 94.12 158 LEU B C 1
ATOM 3068 O O . LEU B 1 158 ? 30.797 23.781 24.984 1 94.12 158 LEU B O 1
ATOM 3072 N N . GLY B 1 159 ? 31.141 24.203 22.781 1 92.69 159 GLY B N 1
ATOM 3073 C CA . GLY B 1 159 ? 32.25 23.297 22.672 1 92.69 159 GLY B CA 1
ATOM 3074 C C . GLY B 1 159 ? 31.859 21.922 22.156 1 92.69 159 GLY B C 1
ATOM 3075 O O . GLY B 1 159 ? 32.625 20.969 22.234 1 92.69 159 GLY B O 1
ATOM 3076 N N . GLY B 1 160 ? 30.672 21.766 21.734 1 91.81 160 GLY B N 1
ATOM 3077 C CA . GLY B 1 160 ? 30.234 20.469 21.219 1 91.81 160 GLY B CA 1
ATOM 3078 C C . GLY B 1 160 ? 30.922 20.062 19.938 1 91.81 160 GLY B C 1
ATOM 3079 O O . GLY B 1 160 ? 31.094 20.875 19.031 1 91.81 160 GLY B O 1
ATOM 3080 N N . SER B 1 161 ? 31.359 18.781 19.922 1 93.62 161 SER B N 1
ATOM 3081 C CA . SER B 1 161 ? 31.875 18.219 18.688 1 93.62 161 SER B CA 1
ATOM 3082 C C . SER B 1 161 ? 30.766 17.953 17.688 1 93.62 161 SER B C 1
ATOM 3084 O O . SER B 1 161 ? 29.578 18.109 18.016 1 93.62 161 SER B O 1
ATOM 3086 N N . ARG B 1 162 ? 31.125 17.594 16.469 1 88.88 162 ARG B N 1
ATOM 3087 C CA . ARG B 1 162 ? 30.125 17.281 15.453 1 88.88 162 ARG B CA 1
ATOM 3088 C C . ARG B 1 162 ? 29.219 16.141 15.914 1 88.88 162 ARG B C 1
ATOM 3090 O O . ARG B 1 162 ? 28 16.188 15.68 1 88.88 162 ARG B O 1
ATOM 3097 N N . TRP B 1 163 ? 29.828 15.234 16.562 1 91.94 163 TRP B N 1
ATOM 3098 C CA . TRP B 1 163 ? 29.078 14.086 17.047 1 91.94 163 TRP B CA 1
ATOM 3099 C C . TRP B 1 163 ? 28.172 14.477 18.219 1 91.94 163 TRP B C 1
ATOM 3101 O O . TRP B 1 163 ? 27.062 13.984 18.344 1 91.94 163 TRP B O 1
ATOM 3111 N N . ASP B 1 164 ? 28.641 15.406 19.031 1 92.44 164 ASP B N 1
ATOM 3112 C CA . ASP B 1 164 ? 27.828 15.914 20.141 1 92.44 164 ASP B CA 1
ATOM 3113 C C . ASP B 1 164 ? 26.594 16.641 19.625 1 92.44 164 ASP B C 1
ATOM 3115 O O . ASP B 1 164 ? 25.5 16.469 20.172 1 92.44 164 ASP B O 1
ATOM 3119 N N . VAL B 1 165 ? 26.828 17.391 18.641 1 91.88 165 VAL B N 1
ATOM 3120 C CA . VAL B 1 165 ? 25.734 18.172 18.078 1 91.88 165 VAL B CA 1
ATOM 3121 C C . VAL B 1 165 ? 24.688 17.234 17.469 1 91.88 165 VAL B C 1
ATOM 3123 O O . VAL B 1 165 ? 23.484 17.406 17.688 1 91.88 165 VAL B O 1
ATOM 3126 N N . VAL B 1 166 ? 25.156 16.188 16.766 1 91.12 166 VAL B N 1
ATOM 3127 C CA . VAL B 1 166 ? 24.234 15.25 16.141 1 91.12 166 VAL B CA 1
ATOM 3128 C C . VAL B 1 166 ? 23.453 14.484 17.203 1 91.12 166 VAL B C 1
ATOM 3130 O O . VAL B 1 166 ? 22.219 14.438 17.172 1 91.12 166 VAL B O 1
ATOM 3133 N N . ARG B 1 167 ? 24.016 14.016 18.125 1 91.12 167 ARG B N 1
ATOM 3134 C CA . ARG B 1 167 ? 23.438 13.133 19.125 1 91.12 167 ARG B CA 1
ATOM 3135 C C . ARG B 1 167 ? 22.562 13.914 20.109 1 91.12 167 ARG B C 1
ATOM 3137 O O . ARG B 1 167 ? 21.5 13.445 20.5 1 91.12 167 ARG B O 1
ATOM 3144 N N . ASP B 1 168 ? 22.953 15.164 20.469 1 91.81 168 ASP B N 1
ATOM 3145 C CA . ASP B 1 168 ? 22.328 15.859 21.578 1 91.81 168 ASP B CA 1
ATOM 3146 C C . ASP B 1 168 ? 21.391 16.953 21.078 1 91.81 168 ASP B C 1
ATOM 3148 O O . ASP B 1 168 ? 20.547 17.438 21.844 1 91.81 168 ASP B O 1
ATOM 3152 N N . VAL B 1 169 ? 21.5 17.312 19.828 1 91.69 169 VAL B N 1
ATOM 3153 C CA . VAL B 1 169 ? 20.688 18.406 19.344 1 91.69 169 VAL B CA 1
ATOM 3154 C C . VAL B 1 169 ? 19.844 17.938 18.156 1 91.69 169 VAL B C 1
ATOM 3156 O O . VAL B 1 169 ? 18.609 17.875 18.234 1 91.69 169 VAL B O 1
ATOM 3159 N N . ILE B 1 170 ? 20.5 17.422 17.172 1 92.25 170 ILE B N 1
ATOM 3160 C CA . ILE B 1 170 ? 19.844 17.125 15.914 1 92.25 170 ILE B CA 1
ATOM 3161 C C . ILE B 1 170 ? 18.875 15.961 16.094 1 92.25 170 ILE B C 1
ATOM 3163 O O . ILE B 1 170 ? 17.688 16.078 15.781 1 92.25 170 ILE B O 1
ATOM 3167 N N . VAL B 1 171 ? 19.359 14.875 16.672 1 91.81 171 VAL B N 1
ATOM 3168 C CA . VAL B 1 171 ? 18.578 13.641 16.766 1 91.81 171 VAL B CA 1
ATOM 3169 C C . VAL B 1 171 ? 17.359 13.859 17.656 1 91.81 171 VAL B C 1
ATOM 3171 O O . VAL B 1 171 ? 16.234 13.586 17.25 1 91.81 171 VAL B O 1
ATOM 3174 N N . PRO B 1 172 ? 17.547 14.461 18.812 1 90.44 172 PRO B N 1
ATOM 3175 C CA . PRO B 1 172 ? 16.391 14.695 19.656 1 90.44 172 PRO B CA 1
ATOM 3176 C C . PRO B 1 172 ? 15.383 15.664 19.031 1 90.44 172 PRO B C 1
ATOM 3178 O O . PRO B 1 172 ? 14.172 15.484 19.188 1 90.44 172 PRO B O 1
ATOM 3181 N N . SER B 1 173 ? 15.867 16.656 18.297 1 90.5 173 SER B N 1
ATOM 3182 C CA . SER B 1 173 ? 15 17.641 17.672 1 90.5 173 SER B CA 1
ATOM 3183 C C . SER B 1 173 ? 14.211 17.031 16.516 1 90.5 173 SER B C 1
ATOM 3185 O O . SER B 1 173 ? 13.094 17.469 16.234 1 90.5 173 SER B O 1
ATOM 3187 N N . ALA B 1 174 ? 14.789 16.047 15.922 1 93.56 174 ALA B N 1
ATOM 3188 C CA . ALA B 1 174 ? 14.195 15.469 14.719 1 93.56 174 ALA B CA 1
ATOM 3189 C C . ALA B 1 174 ? 13.305 14.273 15.07 1 93.56 174 ALA B C 1
ATOM 3191 O O . ALA B 1 174 ? 12.57 13.773 14.227 1 93.56 174 ALA B O 1
ATOM 3192 N N . LEU B 1 175 ? 13.328 13.852 16.281 1 92.5 175 LEU B N 1
ATOM 3193 C CA . LEU B 1 175 ? 12.75 12.586 16.719 1 92.5 175 LEU B CA 1
ATOM 3194 C C . LEU B 1 175 ? 11.25 12.555 16.469 1 92.5 175 LEU B C 1
ATOM 3196 O O . LEU B 1 175 ? 10.719 11.57 15.93 1 92.5 175 LEU B O 1
ATOM 3200 N N . PRO B 1 176 ? 10.508 13.656 16.766 1 91.44 176 PRO B N 1
ATOM 3201 C CA . PRO B 1 176 ? 9.055 13.594 16.578 1 91.44 176 PRO B CA 1
ATOM 3202 C C . PRO B 1 176 ? 8.656 13.312 15.133 1 91.44 176 PRO B C 1
ATOM 3204 O O . PRO B 1 176 ? 7.867 12.398 14.875 1 91.44 176 PRO B O 1
ATOM 3207 N N . GLU B 1 177 ? 9.25 14.016 14.219 1 92.69 177 GLU B N 1
ATOM 3208 C CA . GLU B 1 177 ? 8.938 13.828 12.805 1 92.69 177 GLU B CA 1
ATOM 3209 C C . GLU B 1 177 ? 9.445 12.477 12.305 1 92.69 177 GLU B C 1
ATOM 3211 O O . GLU B 1 177 ? 8.812 11.844 11.453 1 92.69 177 GLU B O 1
ATOM 3216 N N . THR B 1 178 ? 10.562 12.109 12.828 1 95.81 178 THR B N 1
ATOM 3217 C CA . THR B 1 178 ? 11.125 10.82 12.461 1 95.81 178 THR B CA 1
ATOM 3218 C C . THR B 1 178 ? 10.188 9.68 12.867 1 95.81 178 THR B C 1
ATOM 3220 O O . THR B 1 178 ? 10.023 8.711 12.125 1 95.81 178 THR B O 1
ATOM 3223 N N . LEU B 1 179 ? 9.531 9.812 14.031 1 95.38 179 LEU B N 1
ATOM 3224 C CA . LEU B 1 179 ? 8.625 8.781 14.516 1 95.38 179 LEU B CA 1
ATOM 3225 C C . LEU B 1 179 ? 7.383 8.695 13.633 1 95.38 179 LEU B C 1
ATOM 3227 O O . LEU B 1 179 ? 6.828 7.609 13.445 1 95.38 179 LEU B O 1
ATOM 3231 N N . THR B 1 180 ? 7.066 9.828 13.062 1 93.19 180 THR B N 1
ATOM 3232 C CA . THR B 1 180 ? 5.977 9.82 12.086 1 93.19 180 THR B CA 1
ATOM 3233 C C . THR B 1 180 ? 6.359 9 10.859 1 93.19 180 THR B C 1
ATOM 3235 O O . THR B 1 180 ? 5.547 8.242 10.336 1 93.19 180 THR B O 1
ATOM 3238 N N . GLY B 1 181 ? 7.605 9.156 10.438 1 96.06 181 GLY B N 1
ATOM 3239 C CA . GLY B 1 181 ? 8.117 8.359 9.336 1 96.06 181 GLY B CA 1
ATOM 3240 C C . GLY B 1 181 ? 8.164 6.875 9.648 1 96.06 181 GLY B C 1
ATOM 3241 O O . GLY B 1 181 ? 7.879 6.043 8.789 1 96.06 181 GLY B O 1
ATOM 3242 N N . VAL B 1 182 ? 8.43 6.586 10.859 1 97.38 182 VAL B N 1
ATOM 3243 C CA . VAL B 1 182 ? 8.5 5.195 11.297 1 97.38 182 VAL B CA 1
ATOM 3244 C C . VAL B 1 182 ? 7.105 4.578 11.289 1 97.38 182 VAL B C 1
ATOM 3246 O O . VAL B 1 182 ? 6.922 3.449 10.828 1 97.38 182 VAL B O 1
ATOM 3249 N N . ARG B 1 183 ? 6.168 5.297 11.781 1 96.19 183 ARG B N 1
ATOM 3250 C CA . ARG B 1 183 ? 4.793 4.809 11.773 1 96.19 183 ARG B CA 1
ATOM 3251 C C . ARG B 1 183 ? 4.309 4.551 10.344 1 96.19 183 ARG B C 1
ATOM 3253 O O . ARG B 1 183 ? 3.691 3.52 10.07 1 96.19 183 ARG B O 1
ATOM 3260 N N . LEU B 1 184 ? 4.656 5.438 9.477 1 94.81 184 LEU B N 1
ATOM 3261 C CA . LEU B 1 184 ? 4.297 5.258 8.07 1 94.81 184 LEU B CA 1
ATOM 3262 C C . LEU B 1 184 ? 4.996 4.039 7.48 1 94.81 184 LEU B C 1
ATOM 3264 O O . LEU B 1 184 ? 4.395 3.281 6.715 1 94.81 184 LEU B O 1
ATOM 3268 N N . ALA B 1 185 ? 6.215 3.867 7.852 1 98.06 185 ALA B N 1
ATOM 3269 C CA . ALA B 1 185 ? 7.012 2.748 7.359 1 98.06 185 ALA B CA 1
ATOM 3270 C C . ALA B 1 185 ? 6.398 1.413 7.773 1 98.06 185 ALA B C 1
ATOM 3272 O O . ALA B 1 185 ? 6.34 0.473 6.977 1 98.06 185 ALA B O 1
ATOM 3273 N N . VAL B 1 186 ? 5.941 1.339 8.969 1 97.62 186 VAL B N 1
ATOM 3274 C CA . VAL B 1 186 ? 5.348 0.104 9.469 1 97.62 186 VAL B CA 1
ATOM 3275 C C . VAL B 1 186 ? 4.043 -0.183 8.727 1 97.62 186 VAL B C 1
ATOM 3277 O O . VAL B 1 186 ? 3.754 -1.333 8.391 1 97.62 186 VAL B O 1
ATOM 3280 N N . GLY B 1 187 ? 3.281 0.824 8.492 1 95.88 187 GLY B N 1
ATOM 3281 C CA . GLY B 1 187 ? 2.07 0.651 7.703 1 95.88 187 GLY B CA 1
ATOM 3282 C C . GLY B 1 187 ? 2.336 0.121 6.309 1 95.88 187 GLY B C 1
ATOM 3283 O O . GLY B 1 187 ? 1.662 -0.803 5.852 1 95.88 187 GLY B O 1
ATOM 3284 N N . VAL B 1 188 ? 3.328 0.683 5.684 1 96.25 188 VAL B N 1
ATOM 3285 C CA . VAL B 1 188 ? 3.701 0.258 4.336 1 96.25 188 VAL B CA 1
ATOM 3286 C C . VAL B 1 188 ? 4.211 -1.182 4.371 1 96.25 188 VAL B C 1
ATOM 3288 O O . VAL B 1 188 ? 3.863 -1.99 3.508 1 96.25 188 VAL B O 1
ATOM 3291 N N . ALA B 1 189 ? 4.988 -1.437 5.367 1 98.06 189 ALA B N 1
ATOM 3292 C CA . ALA B 1 189 ? 5.52 -2.789 5.508 1 98.06 189 ALA B CA 1
ATOM 3293 C C . ALA B 1 189 ? 4.402 -3.799 5.742 1 98.06 189 ALA B C 1
ATOM 3295 O O . ALA B 1 189 ? 4.422 -4.898 5.188 1 98.06 189 ALA B O 1
ATOM 3296 N N . TYR B 1 190 ? 3.504 -3.445 6.578 1 97.5 190 TYR B N 1
ATOM 3297 C CA . TYR B 1 190 ? 2.396 -4.344 6.887 1 97.5 190 TYR B CA 1
ATOM 3298 C C . TYR B 1 190 ? 1.588 -4.66 5.633 1 97.5 190 TYR B C 1
ATOM 3300 O O . TYR B 1 190 ? 1.29 -5.824 5.359 1 97.5 190 TYR B O 1
ATOM 3308 N N . SER B 1 191 ? 1.244 -3.689 4.828 1 96.81 191 SER B N 1
ATOM 3309 C CA . SER B 1 191 ? 0.505 -3.883 3.586 1 96.81 191 SER B CA 1
ATOM 3310 C C . SER B 1 191 ? 1.305 -4.719 2.592 1 96.81 191 SER B C 1
ATOM 3312 O O . SER B 1 191 ? 0.754 -5.605 1.935 1 96.81 191 SER B O 1
ATOM 3314 N N . SER B 1 192 ? 2.602 -4.438 2.516 1 97.5 192 SER B N 1
ATOM 3315 C CA . SER B 1 192 ? 3.477 -5.164 1.601 1 97.5 192 SER B CA 1
ATOM 3316 C C . SER B 1 192 ? 3.592 -6.633 1.994 1 97.5 192 SER B C 1
ATOM 3318 O O . SER B 1 192 ? 3.664 -7.508 1.13 1 97.5 192 SER B O 1
ATOM 3320 N N . LEU B 1 193 ? 3.602 -6.84 3.285 1 97.69 193 LEU B N 1
ATOM 3321 C CA . LEU B 1 193 ? 3.75 -8.203 3.773 1 97.69 193 LEU B CA 1
ATOM 3322 C C . LEU B 1 193 ? 2.557 -9.062 3.365 1 97.69 193 LEU B C 1
ATOM 3324 O O . LEU B 1 193 ? 2.727 -10.18 2.869 1 97.69 193 LEU B O 1
ATOM 3328 N N . VAL B 1 194 ? 1.4 -8.531 3.631 1 96.06 194 VAL B N 1
ATOM 3329 C CA . VAL B 1 194 ? 0.191 -9.281 3.309 1 96.06 194 VAL B CA 1
ATOM 3330 C C . VAL B 1 194 ? 0.156 -9.586 1.813 1 96.06 194 VAL B C 1
ATOM 3332 O O . VAL B 1 194 ? -0.132 -10.719 1.412 1 96.06 194 VAL B O 1
ATOM 3335 N N . ALA B 1 195 ? 0.514 -8.617 1.048 1 94.88 195 ALA B N 1
ATOM 3336 C CA . ALA B 1 195 ? 0.543 -8.805 -0.4 1 94.88 195 ALA B CA 1
ATOM 3337 C C . ALA B 1 195 ? 1.577 -9.852 -0.798 1 94.88 195 ALA B C 1
ATOM 3339 O O . ALA B 1 195 ? 1.299 -10.727 -1.623 1 94.88 195 ALA B O 1
ATOM 3340 N N . ALA B 1 196 ? 2.721 -9.805 -0.24 1 96.31 196 ALA B N 1
ATOM 3341 C CA . ALA B 1 196 ? 3.795 -10.742 -0.556 1 96.31 196 ALA B CA 1
ATOM 3342 C C . ALA B 1 196 ? 3.398 -12.172 -0.19 1 96.31 196 ALA B C 1
ATOM 3344 O O . ALA B 1 196 ? 3.695 -13.109 -0.929 1 96.31 196 ALA B O 1
ATOM 3345 N N . GLU B 1 197 ? 2.752 -12.32 0.938 1 96.06 197 GLU B N 1
ATOM 3346 C CA . GLU B 1 197 ? 2.33 -13.641 1.401 1 96.06 197 GLU B CA 1
ATOM 3347 C C . GLU B 1 197 ? 1.22 -14.203 0.521 1 96.06 197 GLU B C 1
ATOM 3349 O O . GLU B 1 197 ? 1.108 -15.422 0.356 1 96.06 197 GLU B O 1
ATOM 3354 N N . LEU B 1 198 ? 0.453 -13.359 -0.058 1 92.69 198 LEU B N 1
ATOM 3355 C CA . LEU B 1 198 ? -0.573 -13.82 -0.987 1 92.69 198 LEU B CA 1
ATOM 3356 C C . LEU B 1 198 ? 0.052 -14.312 -2.287 1 92.69 198 LEU B C 1
ATOM 3358 O O . LEU B 1 198 ? -0.494 -15.195 -2.947 1 92.69 198 LEU B O 1
ATOM 3362 N N . VAL B 1 199 ? 1.2 -13.742 -2.59 1 89.62 199 VAL B N 1
ATOM 3363 C CA . VAL B 1 199 ? 1.878 -14.109 -3.828 1 89.62 199 VAL B CA 1
ATOM 3364 C C . VAL B 1 199 ? 2.688 -15.383 -3.615 1 89.62 199 VAL B C 1
ATOM 3366 O O . VAL B 1 199 ? 2.633 -16.297 -4.438 1 89.62 199 VAL B O 1
ATOM 3369 N N . ASN B 1 200 ? 3.422 -15.477 -2.49 1 89.44 200 ASN B N 1
ATOM 3370 C CA . ASN B 1 200 ? 4.348 -16.578 -2.246 1 89.44 200 ASN B CA 1
ATOM 3371 C C . ASN B 1 200 ? 3.654 -17.75 -1.558 1 89.44 200 ASN B C 1
ATOM 3373 O O . ASN B 1 200 ? 4.145 -18.875 -1.603 1 89.44 200 ASN B O 1
ATOM 3377 N N . GLY B 1 201 ? 2.684 -17.484 -0.767 1 88.81 201 GLY B N 1
ATOM 3378 C CA . GLY B 1 201 ? 1.935 -18.562 -0.125 1 88.81 201 GLY B CA 1
ATOM 3379 C C . GLY B 1 201 ? 2.391 -18.844 1.295 1 88.81 201 GLY B C 1
ATOM 3380 O O . GLY B 1 201 ? 2.891 -17.938 1.979 1 88.81 201 GLY B O 1
ATOM 3381 N N . LEU B 1 202 ? 2.111 -20.078 1.764 1 91.38 202 LEU B N 1
ATOM 3382 C CA . LEU B 1 202 ? 2.393 -20.516 3.127 1 91.38 202 LEU B CA 1
ATOM 3383 C C . LEU B 1 202 ? 3.895 -20.609 3.369 1 91.38 202 LEU B C 1
ATOM 3385 O O . LEU B 1 202 ? 4.66 -20.891 2.441 1 91.38 202 LEU B O 1
ATOM 3389 N N . PRO B 1 203 ? 4.219 -20.297 4.625 1 93.31 203 PRO B N 1
ATOM 3390 C CA . PRO B 1 203 ? 3.451 -20 5.836 1 93.31 203 PRO B CA 1
ATOM 3391 C C . PRO B 1 203 ? 3.148 -18.5 5.996 1 93.31 203 PRO B C 1
ATOM 3393 O O . PRO B 1 203 ? 3.607 -17.688 5.191 1 93.31 203 PRO B O 1
ATOM 3396 N N . GLY B 1 204 ? 2.301 -18.125 7.074 1 96.81 204 GLY B N 1
ATOM 3397 C CA . GLY B 1 204 ? 1.88 -16.75 7.332 1 96.81 204 GLY B CA 1
ATOM 3398 C C . GLY B 1 204 ? 0.386 -16.547 7.168 1 96.81 204 GLY B C 1
ATOM 3399 O O . GLY B 1 204 ? -0.288 -17.344 6.516 1 96.81 204 GLY B O 1
ATOM 3400 N N . ILE B 1 205 ? -0.053 -15.516 7.762 1 97.44 205 ILE B N 1
ATOM 3401 C CA . ILE B 1 205 ? -1.49 -15.266 7.754 1 97.44 205 ILE B CA 1
ATOM 3402 C C . ILE B 1 205 ? -1.968 -15.023 6.324 1 97.44 205 ILE B C 1
ATOM 3404 O O . ILE B 1 205 ? -3.037 -15.5 5.934 1 97.44 205 ILE B O 1
ATOM 3408 N N . GLY B 1 206 ? -1.241 -14.258 5.547 1 96.38 206 GLY B N 1
ATOM 3409 C CA . GLY B 1 206 ? -1.598 -14.047 4.152 1 96.38 206 GLY B CA 1
ATOM 3410 C C . GLY B 1 206 ? -1.578 -15.32 3.334 1 96.38 206 GLY B C 1
ATOM 3411 O O . GLY B 1 206 ? -2.445 -15.531 2.482 1 96.38 206 GLY B O 1
ATOM 3412 N N . GLY B 1 207 ? -0.572 -16.109 3.58 1 96.12 207 GLY B N 1
ATOM 3413 C CA . GLY B 1 207 ? -0.514 -17.391 2.914 1 96.12 207 GLY B CA 1
ATOM 3414 C C . GLY B 1 207 ? -1.702 -18.281 3.229 1 96.12 207 GLY B C 1
ATOM 3415 O O . GLY B 1 207 ? -2.217 -18.984 2.348 1 96.12 207 GLY B O 1
ATOM 3416 N N . MET B 1 208 ? -2.066 -18.266 4.492 1 97.25 208 MET B N 1
ATOM 3417 C CA . MET B 1 208 ? -3.232 -19.047 4.914 1 97.25 208 MET B CA 1
ATOM 3418 C C . MET B 1 208 ? -4.492 -18.562 4.207 1 97.25 208 MET B C 1
ATOM 3420 O O . MET B 1 208 ? -5.285 -19.359 3.723 1 97.25 208 MET B O 1
ATOM 3424 N N . VAL B 1 209 ? -4.652 -17.281 4.102 1 97.25 209 VAL B N 1
ATOM 3425 C CA . VAL B 1 209 ? -5.816 -16.672 3.451 1 97.25 209 VAL B CA 1
ATOM 3426 C C . VAL B 1 209 ? -5.844 -17.078 1.977 1 97.25 209 VAL B C 1
ATOM 3428 O O . VAL B 1 209 ? -6.879 -17.5 1.459 1 97.25 209 VAL B O 1
ATOM 3431 N N . LYS B 1 210 ? -4.715 -17 1.35 1 95.25 210 LYS B N 1
ATOM 3432 C CA . LYS B 1 210 ? -4.633 -17.328 -0.068 1 95.25 210 LYS B CA 1
ATOM 3433 C C . LYS B 1 210 ? -4.953 -18.812 -0.298 1 95.25 210 LYS B C 1
ATOM 3435 O O . LYS B 1 210 ? -5.707 -19.141 -1.212 1 95.25 210 LYS B O 1
ATOM 3440 N N . ASP B 1 211 ? -4.383 -19.656 0.484 1 96.44 211 ASP B N 1
ATOM 3441 C CA . ASP B 1 211 ? -4.609 -21.094 0.35 1 96.44 211 ASP B CA 1
ATOM 3442 C C . ASP B 1 211 ? -6.078 -21.438 0.588 1 96.44 211 ASP B C 1
ATOM 3444 O O . ASP B 1 211 ? -6.668 -22.203 -0.171 1 96.44 211 ASP B O 1
ATOM 3448 N N . ALA B 1 212 ? -6.617 -20.875 1.616 1 96.88 212 ALA B N 1
ATOM 3449 C CA . ALA B 1 212 ? -8.023 -21.109 1.929 1 96.88 212 ALA B CA 1
ATOM 3450 C C . ALA B 1 212 ? -8.93 -20.609 0.8 1 96.88 212 ALA B C 1
ATOM 3452 O O . ALA B 1 212 ? -9.945 -21.234 0.494 1 96.88 212 ALA B O 1
ATOM 3453 N N . ALA B 1 213 ? -8.555 -19.531 0.227 1 95.56 213 ALA B N 1
ATOM 3454 C CA . ALA B 1 213 ? -9.336 -18.984 -0.875 1 95.56 213 ALA B CA 1
ATOM 3455 C C . ALA B 1 213 ? -9.32 -19.922 -2.082 1 95.56 213 ALA B C 1
ATOM 3457 O O . ALA B 1 213 ? -10.32 -20.047 -2.793 1 95.56 213 ALA B O 1
ATOM 3458 N N . ASN B 1 214 ? -8.203 -20.531 -2.311 1 93.44 214 ASN B N 1
ATOM 3459 C CA . ASN B 1 214 ? -8.078 -21.453 -3.426 1 93.44 214 ASN B CA 1
ATOM 3460 C C . ASN B 1 214 ? -9.055 -22.625 -3.297 1 93.44 214 ASN B C 1
ATOM 3462 O O . ASN B 1 214 ? -9.461 -23.219 -4.297 1 93.44 214 ASN B O 1
ATOM 3466 N N . TYR B 1 215 ? -9.422 -22.891 -2.117 1 94.56 215 TYR B N 1
ATOM 3467 C CA . TYR B 1 215 ? -10.367 -23.969 -1.871 1 94.56 215 TYR B CA 1
ATOM 3468 C C . TYR B 1 215 ? -11.742 -23.422 -1.512 1 94.56 215 TYR B C 1
ATOM 3470 O O . TYR B 1 215 ? -12.586 -24.156 -0.98 1 94.56 215 TYR B O 1
ATOM 3478 N N . ASN B 1 216 ? -11.938 -22.125 -1.663 1 95.69 216 ASN B N 1
ATOM 3479 C CA . ASN B 1 216 ? -13.203 -21.438 -1.403 1 95.69 216 ASN B CA 1
ATOM 3480 C C . ASN B 1 216 ? -13.664 -21.641 0.037 1 95.69 216 ASN B C 1
ATOM 3482 O O . ASN B 1 216 ? -14.859 -21.781 0.295 1 95.69 216 ASN B O 1
ATOM 3486 N N . ASN B 1 217 ? -12.695 -21.797 0.881 1 96.56 217 ASN B N 1
ATOM 3487 C CA . ASN B 1 217 ? -12.992 -21.875 2.309 1 96.56 217 ASN B CA 1
ATOM 3488 C C . ASN B 1 217 ? -13.172 -20.484 2.91 1 96.56 217 ASN B C 1
ATOM 3490 O O . ASN B 1 217 ? -12.281 -19.984 3.607 1 96.56 217 ASN B O 1
ATOM 3494 N N . THR B 1 218 ? -14.344 -19.938 2.773 1 97.62 218 THR B N 1
ATOM 3495 C CA . THR B 1 218 ? -14.625 -18.547 3.074 1 97.62 218 THR B CA 1
ATOM 3496 C C . THR B 1 218 ? -14.531 -18.281 4.574 1 97.62 218 THR B C 1
ATOM 3498 O O . THR B 1 218 ? -14.016 -17.234 4.996 1 97.62 218 THR B O 1
ATOM 3501 N N . PRO B 1 219 ? -14.945 -19.172 5.414 1 97.81 219 PRO B N 1
ATOM 3502 C CA . PRO B 1 219 ? -14.82 -18.922 6.852 1 97.81 219 PRO B CA 1
ATOM 3503 C C . PRO B 1 219 ? -13.367 -18.688 7.277 1 97.81 219 PRO B C 1
ATOM 3505 O O . PRO B 1 219 ? -13.078 -17.75 8.031 1 97.81 219 PRO B O 1
ATOM 3508 N N . VAL B 1 220 ? -12.484 -19.516 6.738 1 97.69 220 VAL B N 1
ATOM 3509 C CA . VAL B 1 220 ? -11.07 -19.391 7.086 1 97.69 220 VAL B CA 1
ATOM 3510 C C . VAL B 1 220 ? -10.523 -18.078 6.535 1 97.69 220 VAL B C 1
ATOM 3512 O O . VAL B 1 220 ? -9.734 -17.391 7.195 1 97.69 220 VAL B O 1
ATOM 3515 N N . VAL B 1 221 ? -10.961 -17.703 5.355 1 98 221 VAL B N 1
ATOM 3516 C CA . VAL B 1 221 ? -10.555 -16.438 4.75 1 98 221 VAL B CA 1
ATOM 3517 C C . VAL B 1 221 ? -10.977 -15.273 5.645 1 98 221 VAL B C 1
ATOM 3519 O O . VAL B 1 221 ? -10.188 -14.375 5.918 1 98 221 VAL B O 1
ATOM 3522 N N . LEU B 1 222 ? -12.188 -15.32 6.164 1 97.94 222 LEU B N 1
ATOM 3523 C CA . LEU B 1 222 ? -12.719 -14.25 6.996 1 97.94 222 LEU B CA 1
ATOM 3524 C C . LEU B 1 222 ? -11.977 -14.18 8.328 1 97.94 222 LEU B C 1
ATOM 3526 O O . LEU B 1 222 ? -11.688 -13.094 8.82 1 97.94 222 LEU B O 1
ATOM 3530 N N . VAL B 1 223 ? -11.648 -15.312 8.859 1 98.19 223 VAL B N 1
ATOM 3531 C CA . VAL B 1 223 ? -10.875 -15.336 10.094 1 98.19 223 VAL B CA 1
ATOM 3532 C C . VAL B 1 223 ? -9.516 -14.68 9.859 1 98.19 223 VAL B C 1
ATOM 3534 O O . VAL B 1 223 ? -9.047 -13.891 10.68 1 98.19 223 VAL B O 1
ATOM 3537 N N . GLY B 1 224 ? -8.898 -15.047 8.734 1 97.88 224 GLY B N 1
ATOM 3538 C CA . GLY B 1 224 ? -7.621 -14.445 8.391 1 97.88 224 GLY B CA 1
ATOM 3539 C C . GLY B 1 224 ? -7.691 -12.938 8.219 1 97.88 224 GLY B C 1
ATOM 3540 O O . GLY B 1 224 ? -6.832 -12.211 8.719 1 97.88 224 GLY B O 1
ATOM 3541 N N . ILE B 1 225 ? -8.68 -12.414 7.594 1 97.5 225 ILE B N 1
ATOM 3542 C CA . ILE B 1 225 ? -8.867 -10.984 7.355 1 97.5 225 ILE B CA 1
ATOM 3543 C C . ILE B 1 225 ? -9.07 -10.266 8.68 1 97.5 225 ILE B C 1
ATOM 3545 O O . ILE B 1 225 ? -8.492 -9.195 8.914 1 97.5 225 ILE B O 1
ATOM 3549 N N . ILE B 1 226 ? -9.844 -10.836 9.539 1 96.75 226 ILE B N 1
ATOM 3550 C CA . ILE B 1 226 ? -10.078 -10.258 10.859 1 96.75 226 ILE B CA 1
ATOM 3551 C C . ILE B 1 226 ? -8.773 -10.219 11.648 1 96.75 226 ILE B C 1
ATOM 3553 O O . ILE B 1 226 ? -8.461 -9.211 12.297 1 96.75 226 ILE B O 1
ATOM 3557 N N . ALA B 1 227 ? -8.008 -11.297 11.547 1 97.56 227 ALA B N 1
ATOM 3558 C CA . ALA B 1 227 ? -6.723 -11.344 12.234 1 97.56 227 ALA B CA 1
ATOM 3559 C C . ALA B 1 227 ? -5.781 -10.266 11.711 1 97.56 227 ALA B C 1
ATOM 3561 O O . ALA B 1 227 ? -5.074 -9.617 12.492 1 97.56 227 ALA B O 1
ATOM 3562 N N . ILE B 1 228 ? -5.809 -10.047 10.438 1 97.5 228 ILE B N 1
ATOM 3563 C CA . ILE B 1 228 ? -4.992 -9.016 9.812 1 97.5 228 ILE B CA 1
ATOM 3564 C C . ILE B 1 228 ? -5.43 -7.641 10.305 1 97.5 228 ILE B C 1
ATOM 3566 O O . ILE B 1 228 ? -4.598 -6.82 10.703 1 97.5 228 ILE B O 1
ATOM 3570 N N . GLY B 1 229 ? -6.707 -7.406 10.32 1 96.5 229 GLY B N 1
ATOM 3571 C CA . GLY B 1 229 ? -7.227 -6.129 10.781 1 96.5 229 GLY B CA 1
ATOM 3572 C C . GLY B 1 229 ? -6.93 -5.852 12.242 1 96.5 229 GLY B C 1
ATOM 3573 O O . GLY B 1 229 ? -6.461 -4.766 12.594 1 96.5 229 GLY B O 1
ATOM 3574 N N . VAL B 1 230 ? -7.129 -6.812 13.07 1 96.38 230 VAL B N 1
ATOM 3575 C CA . VAL B 1 230 ? -6.934 -6.656 14.508 1 96.38 230 VAL B CA 1
ATOM 3576 C C . VAL B 1 230 ? -5.453 -6.449 14.812 1 96.38 230 VAL B C 1
ATOM 3578 O O . VAL B 1 230 ? -5.09 -5.566 15.594 1 96.38 230 VAL B O 1
ATOM 3581 N N . SER B 1 231 ? -4.621 -7.258 14.211 1 97.06 231 SER B N 1
ATOM 3582 C CA . SER B 1 231 ? -3.189 -7.09 14.445 1 97.06 231 SER B CA 1
ATOM 3583 C C . SER B 1 231 ? -2.701 -5.734 13.945 1 97.06 231 SER B C 1
ATOM 3585 O O . SER B 1 231 ? -1.852 -5.102 14.586 1 97.06 231 SER B O 1
ATOM 3587 N N . GLY B 1 232 ? -3.244 -5.32 12.812 1 95.44 232 GLY B N 1
ATOM 3588 C CA . GLY B 1 232 ? -2.914 -3.986 12.336 1 95.44 232 GLY B CA 1
ATOM 3589 C C . GLY B 1 232 ? -3.287 -2.893 13.32 1 95.44 232 GLY B C 1
ATOM 3590 O O . GLY B 1 232 ? -2.506 -1.965 13.547 1 95.44 232 GLY B O 1
ATOM 3591 N N . LEU B 1 233 ? -4.438 -2.971 13.93 1 95 233 LEU B N 1
ATOM 3592 C CA . LEU B 1 233 ? -4.895 -2 14.922 1 95 233 LEU B CA 1
ATOM 3593 C C . LEU B 1 233 ? -4.012 -2.031 16.156 1 95 233 LEU B C 1
ATOM 3595 O O . LEU B 1 233 ? -3.699 -0.983 16.734 1 95 233 LEU B O 1
ATOM 3599 N N . VAL B 1 234 ? -3.643 -3.201 16.5 1 96.25 234 VAL B N 1
ATOM 3600 C CA . VAL B 1 234 ? -2.801 -3.357 17.688 1 96.25 234 VAL B CA 1
ATOM 3601 C C . VAL B 1 234 ? -1.431 -2.73 17.438 1 96.25 234 VAL B C 1
ATOM 3603 O O . VAL B 1 234 ? -0.904 -2.008 18.281 1 96.25 234 VAL B O 1
ATOM 3606 N N . ILE B 1 235 ? -0.882 -2.967 16.297 1 95.94 235 ILE B N 1
ATOM 3607 C CA . ILE B 1 235 ? 0.417 -2.408 15.938 1 95.94 235 ILE B CA 1
ATOM 3608 C C . ILE B 1 235 ? 0.335 -0.883 15.922 1 95.94 235 ILE B C 1
ATOM 3610 O O . ILE B 1 235 ? 1.2 -0.204 16.484 1 95.94 235 ILE B O 1
ATOM 3614 N N . ASP B 1 236 ? -0.645 -0.413 15.336 1 93.19 236 ASP B N 1
ATOM 3615 C CA . ASP B 1 236 ? -0.829 1.033 15.273 1 93.19 236 ASP B CA 1
ATOM 3616 C C . ASP B 1 236 ? -0.938 1.636 16.672 1 93.19 236 ASP B C 1
ATOM 3618 O O . ASP B 1 236 ? -0.32 2.662 16.953 1 93.19 236 ASP B O 1
ATOM 3622 N N . ALA B 1 237 ? -1.715 1.016 17.516 1 94.31 237 ALA B N 1
ATOM 3623 C CA . ALA B 1 237 ? -1.9 1.492 18.875 1 94.31 237 ALA B CA 1
ATOM 3624 C C . ALA B 1 237 ? -0.583 1.472 19.656 1 94.31 237 ALA B C 1
ATOM 3626 O O . ALA B 1 237 ? -0.289 2.396 20.406 1 94.31 237 ALA B O 1
ATOM 3627 N N . LEU B 1 238 ? 0.17 0.466 19.422 1 95.25 238 LEU B N 1
ATOM 3628 C CA . LEU B 1 238 ? 1.458 0.342 20.094 1 95.25 238 LEU B CA 1
ATOM 3629 C C . LEU B 1 238 ? 2.426 1.421 19.625 1 95.25 238 LEU B C 1
ATOM 3631 O O . LEU B 1 238 ? 3.162 1.999 20.422 1 95.25 238 LEU B O 1
ATOM 3635 N N . LEU B 1 239 ? 2.414 1.699 18.391 1 93.69 239 LEU B N 1
ATOM 3636 C CA . LEU B 1 239 ? 3.291 2.727 17.828 1 93.69 239 LEU B CA 1
ATOM 3637 C C . LEU B 1 239 ? 2.896 4.109 18.344 1 93.69 239 LEU B C 1
ATOM 3639 O O . LEU B 1 239 ? 3.762 4.934 18.656 1 93.69 239 LEU B O 1
ATOM 3643 N N . LEU B 1 240 ? 1.649 4.34 18.469 1 91.75 240 LEU B N 1
ATOM 3644 C CA . LEU B 1 240 ? 1.169 5.613 18.984 1 91.75 240 LEU B CA 1
ATOM 3645 C C . LEU B 1 240 ? 1.568 5.781 20.453 1 91.75 240 LEU B C 1
ATOM 3647 O O . LEU B 1 240 ? 1.972 6.867 20.875 1 91.75 240 LEU B O 1
ATOM 3651 N N . ARG B 1 241 ? 1.438 4.723 21.141 1 92.62 241 ARG B N 1
ATOM 3652 C CA . ARG B 1 241 ? 1.841 4.758 22.531 1 92.62 241 ARG B CA 1
ATOM 3653 C C . ARG B 1 241 ? 3.336 5.023 22.672 1 92.62 241 ARG B C 1
ATOM 3655 O O . ARG B 1 241 ? 3.766 5.766 23.562 1 92.62 241 ARG B O 1
ATOM 3662 N N . LEU B 1 242 ? 4.062 4.41 21.797 1 90.5 242 LEU B N 1
ATOM 3663 C CA . LEU B 1 242 ? 5.504 4.621 21.781 1 90.5 242 LEU B CA 1
ATOM 3664 C C . LEU B 1 242 ? 5.844 6.07 21.469 1 90.5 242 LEU B C 1
ATOM 3666 O O . LEU B 1 242 ? 6.742 6.656 22.078 1 90.5 242 LEU B O 1
ATOM 3670 N N . GLU B 1 243 ? 5.176 6.586 20.531 1 88.38 243 GLU B N 1
ATOM 3671 C CA . GLU B 1 243 ? 5.395 7.98 20.156 1 88.38 243 GLU B CA 1
ATOM 3672 C C . GLU B 1 243 ? 5.129 8.914 21.344 1 88.38 243 GLU B C 1
ATOM 3674 O O . GLU B 1 243 ? 5.898 9.844 21.578 1 88.38 243 GLU B O 1
ATOM 3679 N N . ARG B 1 244 ? 4.156 8.656 22.125 1 88.75 244 ARG B N 1
ATOM 3680 C CA . ARG B 1 244 ? 3.775 9.508 23.25 1 88.75 244 ARG B CA 1
ATOM 3681 C C . ARG B 1 244 ? 4.781 9.391 24.375 1 88.75 244 ARG B C 1
ATOM 3683 O O . ARG B 1 244 ? 5.012 10.359 25.109 1 88.75 244 ARG B O 1
ATOM 3690 N N . THR B 1 245 ? 5.367 8.25 24.484 1 88.69 245 THR B N 1
ATOM 3691 C CA . THR B 1 245 ? 6.312 8.023 25.562 1 88.69 245 THR B CA 1
ATOM 3692 C C . THR B 1 245 ? 7.68 8.609 25.234 1 88.69 245 THR B C 1
ATOM 3694 O O . THR B 1 245 ? 8.367 9.148 26.109 1 88.69 245 THR B O 1
ATOM 3697 N N . VAL B 1 246 ? 8 8.523 23.984 1 85.5 246 VAL B N 1
ATOM 3698 C CA . VAL B 1 246 ? 9.344 8.93 23.562 1 85.5 246 VAL B CA 1
ATOM 3699 C C . VAL B 1 246 ? 9.375 10.43 23.297 1 85.5 246 VAL B C 1
ATOM 3701 O O . VAL B 1 246 ? 10.398 11.078 23.5 1 85.5 246 VAL B O 1
ATOM 3704 N N . VAL B 1 247 ? 8.273 10.898 22.797 1 83.94 247 VAL B N 1
ATOM 3705 C CA . VAL B 1 247 ? 8.219 12.328 22.516 1 83.94 247 VAL B CA 1
ATOM 3706 C C . VAL B 1 247 ? 7.039 12.961 23.25 1 83.94 247 VAL B C 1
ATOM 3708 O O . VAL B 1 247 ? 6.137 13.523 22.625 1 83.94 247 VAL B O 1
ATOM 3711 N N . PRO B 1 248 ? 7.148 13.023 24.594 1 73.5 248 PRO B N 1
ATOM 3712 C CA . PRO B 1 248 ? 6.027 13.539 25.375 1 73.5 248 PRO B CA 1
ATOM 3713 C C . PRO B 1 248 ? 5.805 15.039 25.172 1 73.5 248 PRO B C 1
ATOM 3715 O O . PRO B 1 248 ? 4.73 15.555 25.484 1 73.5 248 PRO B O 1
ATOM 3718 N N . TRP B 1 249 ? 6.699 15.758 24.562 1 72.19 249 TRP B N 1
ATOM 3719 C CA . TRP B 1 249 ? 6.605 17.203 24.406 1 72.19 249 TRP B CA 1
ATOM 3720 C C . TRP B 1 249 ? 5.859 17.578 23.125 1 72.19 249 TRP B C 1
ATOM 3722 O O . TRP B 1 249 ? 5.488 18.734 22.938 1 72.19 249 TRP B O 1
ATOM 3732 N N . ARG B 1 250 ? 5.703 16.766 22.062 1 64.62 250 ARG B N 1
ATOM 3733 C CA . ARG B 1 250 ? 5.012 17.062 20.812 1 64.62 250 ARG B CA 1
ATOM 3734 C C . ARG B 1 250 ? 3.586 17.531 21.078 1 64.62 250 ARG B C 1
ATOM 3736 O O . ARG B 1 250 ? 3.068 18.391 20.359 1 64.62 250 ARG B O 1
ATOM 3743 N N . GLY B 1 251 ? 2.848 17.047 21.906 1 53.03 251 GLY B N 1
ATOM 3744 C CA . GLY B 1 251 ? 1.479 17.469 22.156 1 53.03 251 GLY B CA 1
ATOM 3745 C C . GLY B 1 251 ? 1.387 18.719 23.016 1 53.03 251 GLY B C 1
ATOM 3746 O O . GLY B 1 251 ? 0.299 19.266 23.203 1 53.03 251 GLY B O 1
ATOM 3747 N N . ARG B 1 252 ? 2.377 19.109 23.562 1 48.88 252 ARG B N 1
ATOM 3748 C CA . ARG B 1 252 ? 2.307 20.25 24.469 1 48.88 252 ARG B CA 1
ATOM 3749 C C . ARG B 1 252 ? 2.535 21.562 23.719 1 48.88 252 ARG B C 1
ATOM 3751 O O . ARG B 1 252 ? 2.523 22.625 24.328 1 48.88 252 ARG B O 1
ATOM 3758 N N . ALA B 1 253 ? 2.486 21.594 22.469 1 42.34 253 ALA B N 1
ATOM 3759 C CA . ALA B 1 253 ? 2.5 22.969 21.953 1 42.34 253 ALA B CA 1
ATOM 3760 C C . ALA B 1 253 ? 1.083 23.5 21.797 1 42.34 253 ALA B C 1
ATOM 3762 O O . ALA B 1 253 ? 0.17 22.766 21.422 1 42.34 253 ALA B O 1
#

Nearest PDB structures (foldseek):
  8wm8-assembly1_A  TM=8.953E-01  e=4.294E-09  Nostoc sp. PCC 7120 = FACHB-418
  8wm7-assembly1_B  TM=8.668E-01  e=3.582E-08  Nostoc sp. PCC 7120 = FACHB-418
  7ahd-assembly1_A  TM=8.666E-01  e=2.292E-07  Lactococcus lactis subsp. lactis
  7ahh-assembly1_A  TM=9.047E-01  e=1.829E-06  Lactococcus lactis subsp. lactis
  7ahd-assembly1_B  TM=7.622E-01  e=5.546E-07  Lactococcus lactis subsp. lactis

Organism: NCBI:txid40318

Secondary structure (DSSP, 8-state):
-HHHHHHHHHHHHHHHHHHTSS-TTTS--HHHHHHHHHHHHSEETTEETBTTB-HHHHHHHHHHHHHHHHHHHHHHHHHHHHHHHH-HHHHHHHHHHHHHHHHS-GGGGHHHHHHHH-SSHHHHHHHHHHHHHHHHHHHHHHHHHTS-HHHHHHHHHTT--HHHHIIIIIHHHHHHHHHHHHHHHHHHHHHHHHHHHHHH-SSSHHHHHHHHHHTT-HHHHHHHHHHHHHHHHHHHHHHHHHHHHH-TTGGG-/-HHHHHHHHHHHHHHHHHHTSS-TTTS--HHHHHHHHHHHHSEETTEETBTTB-HHHHHHHHHHHHHHHHHHHHHHHHHHHHHHHH-HHHHHHHHHHHHHHHHS-GGGGHHHHHHHH-SSHHHHHHHHHHHHHHHHHHHHHHHHHTS-HHHHHHHHHTT--HHHHIIIIIHHHHHHHHHHHHHHHHHHHHHHHHHHHHHH-SSSHHHHHHHHHHTT-HHHHHHHHHHHHHHHHHHHHHHHHHHHHH-TTGGG-

Foldseek 3Di:
DVVVVVVVVLVVLQCVCVVPPDDCLVRPRPVLLVVLLVQLAQDDPNDHHFPNAHPVRLAVVLVVLLCQQLVLQLVLLLVLLLCVLVPPVSVVVCVVVLVVLQPDQLVVCLVVLCVVPNLPSRSLSPSLSSQLNSLLNVQSSVQLNPQDPVQLVVCVVVPDDPVRSCVPGRCLSSVLSSLVSSLVSSVSSLVSSLVSCLVSADRHLSNQLNVCVVVSVVSSNVNSVVSSVVVVVVVNVVSVVVSCVSCVCVPVD/DVVVVVVVVLVVLQCVCVVPPDDCLVRPRPVLLVVLLVQLAQDDPNDHHFPNAHPVRLAVVLVVLLCQQLVLQLVLLLVLLLCVLVPPVSVVVCVVVLVVLQVDQLVVCLVVLCVVPNLPSRSLSPSLSSQLNSLLNVQSSVQLNPQDVVLLVVCVVVPDDPVRSCVPPRCLSSVLSSLVSSLVSSVSSLVSSLVSCLVSADRHLSNQLNVCVVVSVVSSNVNSVVSSVVVVVVVNVVSVVVSCVSCVCVPVD

Sequence (506 aa):
MPLGSLLLFLLLWQALAASGAWSETLVPPPTKVWDAFVDLSTTHHGVRGYNGTTLIEHLGISLRRIALGAGIGIAAGLVFGLLMGTVGWVRSLFEPWITFLRTLPPLAYFSLLIIWLGIDEEPKITLLAVAAFPPVAVSTTTAVAAVPTSLVEAARALGGSRWDVVRDVIVPSALPETLTGVRLAVGVAYSSLVAAELVNGLPGIGGMVKDAANYNNTPVVLVGIIAIGVSGLVIDALLLRLERTVVPWRGRAMPLGSLLLFLLLWQALAASGAWSETLVPPPTKVWDAFVDLSTTHHGVRGYNGTTLIEHLGISLRRIALGAGIGIAAGLVFGLLMGTVGWVRSLFEPWITFLRTLPPLAYFSLLIIWLGIDEEPKITLLAVAAFPPVAVSTTTAVAAVPTSLVEAARALGGSRWDVVRDVIVPSALPETLTGVRLAVGVAYSSLVAAELVNGLPGIGGMVKDAANYNNTPVVLVGIIAIGVSGLVIDALLLRLERTVVPWRGRA